Protein AF-A0A9Q0MYM8-F1 (afdb_monomer_lite)

pLDDT: mean 79.92, std 22.37, range [26.0, 98.38]

Secondary structure (DSSP, 8-state):
-----------------PPPP---------PPPP---------------------------------------TTTTTS---TT-EEEEEES-TTSPPPHHHHHHHHHHHHHHHHHSS--TT--EEEEEE-SSEEEEEESSHHHHHHHHHHGGGGGGGSTT--EEEE---SPPPEEEEEEEEETT---HHHHHHHHHHHH---GGG-EEEEEEEEETTEEEEEEEEEHHHHHHHHTTTT--EETTEE-EEEE-SS----SSEEEEEEEEEEE-GGG-EEEEEEEEEE--SS--BEEEE----STT--STT--EEEE-S--SSPPB-HHHH-TT-SEEEE-SS------GGGGTTSSGGG--TTTPPP--EEE-TTS---EE-TTTTTT-TT--EEE-TT----EE-TTTT--SS--EEEETT-SS--EEE-S-HHHHHHHHHHHHHHSPPPHHHHHHHHHT-HHHHHHHHHHHHHHHHHHHHHHHHHHHHHHHHHHHHHHHHHHT--

Sequence (507 aa):
NTINSFGKLIVDSHATTNPIPYSNLDTSPLQPRSGANSAYIEASKKRNRSEDTLPVDTTNPIKKHRSITDMFTMADAVKSDHVGHMVDIASTDDNKPLSKAQCDDIKCKITTALFTKQNISNIKFESSYFDGNKLRMICKNDETKAWLEETVPQLTDLLDGVKIHVINQGAPPKMVAVTISMPANTYEPVVLFQIIKAQNSIDTKFWRYKSRSKVANGRQTWNLSIDENSHVQLKALDYRPYIGFFKLFFVISLTLYSTNGVILDCDYRMLPHGAYGSLYTCTAGILPSFGNRSITDVSHNHLDDRDNDDVKALVIAQMIPFTPLNIHVFFPNLISFAMYNTNTSELTSESLKGLEDLKLFDFGLEDLKLFDFGMNTITTIERDLFAANPSLESVSFERNPLMHVAPKVFDLPSLHTLNIRSTTCIDDLANNDRAAVDSLKFRVIVKCPPTFEMLEEAIINGDQLRNIVKAQVENEVDPIRDILKEIEIEQNLLAERVEALEEALQP

Organism: NCBI:txid35572

Foldseek 3Di:
DDDDDDDDDDDDDDDDDDDDDDDDDDDDDDDDDDDDDDDDDDDDDDDDDDDDDDDDDDDDDDDDDDDPPDDDDVLQVLQDPCLDAKKKKFFPDPVQFDDPVNLVVLVVVVVVVLVPDPPNPQAAWDDWDDDPRIIMTHTPDVVNNVCCQVVSQVCQVPRPNGRMHIDPDDRQFQKFKKKWKDFPPDDDPVVQLVQLCVQQVQPCPNKAWDDWDDDDPRIIMTIIIGGPSSVVSCVVVVVWGDRPPGTMHIDRPPLDSQPSAKEWEFDWDFDQDPPVGTAGETATDIRDHRNYLEHDYYDAPYDDPDALQSGQEYEYEAADQAQRPPSCVRRLQHQEYEYELRQHADQDLRSCPCLLVSPVDPPDRHRHAYEYDEHYAHAEAAQCNCVSGLNHQEYYHHQYQHQAYAQCSVVRPNHQWYAPANYNQDHDIGHNHPVRVVVVSVVCCVRRPHDPVSVCCCQVVVVVNVVVVVVVCCVVVVVVVVVVVVVVVVVVVVVVVVVVVVVVPDD

Radius of gyration: 35.26 Å; chains: 1; bounding box: 135×106×99 Å

InterPro domains:
  IPR031961 Domain of unknown function DUF4780 [PF16012] (91-245)
  IPR032675 Leucine-rich repeat domain superfamily [G3DSA:3.80.10.10] (271-461)

Structure (mmCIF, N/CA/C/O backbone):
data_AF-A0A9Q0MYM8-F1
#
_entry.id   AF-A0A9Q0MYM8-F1
#
loop_
_atom_site.group_PDB
_atom_site.id
_atom_site.type_symbol
_atom_site.label_atom_id
_atom_site.label_alt_id
_atom_site.label_comp_id
_atom_site.label_asym_id
_atom_site.label_entity_id
_atom_site.label_seq_id
_atom_site.pdbx_PDB_ins_code
_atom_site.Cartn_x
_atom_site.Cartn_y
_atom_site.Cartn_z
_atom_site.occupancy
_atom_site.B_iso_or_equiv
_atom_site.auth_seq_id
_atom_site.auth_comp_id
_atom_site.auth_asym_id
_atom_site.auth_atom_id
_atom_site.pdbx_PDB_model_num
ATOM 1 N N . ASN A 1 1 ? 38.767 -45.650 53.060 1.00 41.19 1 ASN A N 1
ATOM 2 C CA . ASN A 1 1 ? 38.114 -46.875 52.553 1.00 41.19 1 ASN A CA 1
ATOM 3 C C . ASN A 1 1 ? 36.824 -46.445 51.862 1.00 41.19 1 ASN A C 1
ATOM 5 O O . ASN A 1 1 ? 36.098 -45.694 52.492 1.00 41.19 1 ASN A O 1
ATOM 9 N N . THR A 1 2 ? 36.587 -46.619 50.553 1.00 31.33 2 THR A N 1
ATOM 10 C CA . THR A 1 2 ? 36.479 -47.879 49.769 1.00 31.33 2 THR A CA 1
ATOM 11 C C . THR A 1 2 ? 35.372 -48.803 50.333 1.00 31.33 2 THR A C 1
ATOM 13 O O . THR A 1 2 ? 35.373 -49.029 51.536 1.00 31.33 2 THR A O 1
ATOM 16 N N . ILE A 1 3 ? 34.425 -49.371 49.557 1.00 40.78 3 ILE A N 1
ATOM 17 C CA . ILE A 1 3 ? 34.306 -49.446 48.079 1.00 40.78 3 ILE A CA 1
ATOM 18 C C . ILE A 1 3 ? 32.904 -49.939 47.601 1.00 40.78 3 ILE A C 1
ATOM 20 O O . ILE A 1 3 ? 32.306 -50.738 48.308 1.00 40.78 3 ILE A O 1
ATOM 24 N N . ASN A 1 4 ? 32.486 -49.530 46.384 1.00 41.16 4 ASN A N 1
ATOM 25 C CA . ASN A 1 4 ? 31.597 -50.181 45.369 1.00 41.16 4 ASN A CA 1
ATOM 26 C C . ASN A 1 4 ? 30.192 -50.731 45.769 1.00 41.16 4 ASN A C 1
ATOM 28 O O . ASN A 1 4 ? 29.843 -50.781 46.937 1.00 41.16 4 ASN A O 1
ATOM 32 N N . SER A 1 5 ? 29.280 -51.140 44.862 1.00 38.44 5 SER A N 1
ATOM 33 C CA . SER A 1 5 ? 29.298 -51.454 43.400 1.00 38.44 5 SER A CA 1
ATOM 34 C C . SER A 1 5 ? 27.874 -51.256 42.812 1.00 38.44 5 SER A C 1
ATOM 36 O O . SER A 1 5 ? 26.970 -51.016 43.602 1.00 38.44 5 SER A O 1
ATOM 38 N N . PHE A 1 6 ? 27.495 -51.398 41.528 1.00 36.62 6 PHE A N 1
ATOM 39 C CA . PHE A 1 6 ? 28.065 -51.535 40.155 1.00 36.62 6 PHE A CA 1
ATOM 40 C C . PHE A 1 6 ? 26.857 -51.269 39.191 1.00 36.62 6 PHE A C 1
ATOM 42 O O . PHE A 1 6 ? 25.725 -51.283 39.661 1.00 36.62 6 PHE A O 1
ATOM 49 N N . GLY A 1 7 ? 26.915 -51.067 37.867 1.00 32.28 7 GLY A N 1
ATOM 50 C CA . GLY A 1 7 ? 27.973 -50.913 36.852 1.00 32.28 7 GLY A CA 1
ATOM 51 C C . GLY A 1 7 ? 27.288 -50.794 35.466 1.00 32.28 7 GLY A C 1
ATOM 52 O O . GLY A 1 7 ? 26.468 -51.633 35.127 1.00 32.28 7 GLY A O 1
ATOM 53 N N . LYS A 1 8 ? 27.407 -49.666 34.750 1.00 32.59 8 LYS A N 1
ATOM 54 C CA . LYS A 1 8 ? 28.350 -49.416 33.635 1.00 32.59 8 LYS A CA 1
ATOM 55 C C . LYS A 1 8 ? 28.185 -50.320 32.392 1.00 32.59 8 LYS A C 1
ATOM 57 O O . LYS A 1 8 ? 28.612 -51.468 32.411 1.00 32.59 8 LYS A O 1
ATOM 62 N N . LEU A 1 9 ? 27.783 -49.713 31.269 1.00 32.69 9 LEU A N 1
ATOM 63 C CA . LEU A 1 9 ? 28.283 -50.027 29.920 1.00 32.69 9 LEU A CA 1
ATOM 64 C C . LEU A 1 9 ? 28.242 -48.756 29.042 1.00 32.69 9 LEU A C 1
ATOM 66 O O . LEU A 1 9 ? 27.481 -47.835 29.325 1.00 32.69 9 LEU A O 1
ATOM 70 N N . ILE A 1 10 ? 29.147 -48.674 28.065 1.00 35.16 10 ILE A N 1
ATOM 71 C CA . ILE A 1 10 ? 29.557 -47.487 27.285 1.00 35.16 10 ILE A CA 1
ATOM 72 C C . ILE A 1 10 ? 29.691 -47.926 25.817 1.00 35.16 10 ILE A C 1
ATOM 74 O O . ILE A 1 10 ? 30.179 -49.036 25.637 1.00 35.16 10 ILE A O 1
ATOM 78 N N . VAL A 1 11 ? 29.337 -47.087 24.826 1.00 35.59 11 VAL A N 1
ATOM 79 C CA . VAL A 1 11 ? 30.207 -46.665 23.689 1.00 35.59 11 VAL A CA 1
ATOM 80 C C . VAL A 1 11 ? 29.672 -45.366 23.052 1.00 35.59 11 VAL A C 1
ATOM 82 O O . VAL A 1 11 ? 28.503 -45.245 22.704 1.00 35.59 11 VAL A O 1
ATOM 85 N N . ASP A 1 12 ? 30.608 -44.432 22.925 1.00 31.44 12 ASP A N 1
ATOM 86 C CA . ASP A 1 12 ? 30.682 -43.129 22.253 1.00 31.44 12 ASP A CA 1
ATOM 87 C C . ASP A 1 12 ? 29.932 -42.894 20.921 1.00 31.44 12 ASP A C 1
ATOM 89 O O . ASP A 1 12 ? 29.916 -43.732 20.022 1.00 31.44 12 ASP A O 1
ATOM 93 N N . SER A 1 13 ? 29.541 -41.631 20.700 1.00 29.16 13 SER A N 1
ATOM 94 C CA . SER A 1 13 ? 30.092 -40.854 19.570 1.00 29.16 13 SER A CA 1
ATOM 95 C C . SER A 1 13 ? 30.120 -39.347 19.889 1.00 29.16 13 SER A C 1
ATOM 97 O O . SER A 1 13 ? 29.208 -38.811 20.514 1.00 29.16 13 SER A O 1
ATOM 99 N N . HIS A 1 14 ? 31.205 -38.664 19.505 1.00 32.94 14 HIS A N 1
ATOM 100 C CA . HIS A 1 14 ? 31.428 -37.232 19.748 1.00 32.94 14 HIS A CA 1
ATOM 101 C C . HIS A 1 14 ? 31.040 -36.381 18.529 1.00 32.94 14 HIS A C 1
ATOM 103 O O . HIS A 1 14 ? 31.507 -36.653 17.426 1.00 32.94 14 HIS A O 1
ATOM 109 N N . ALA A 1 15 ? 30.327 -35.273 18.756 1.00 30.12 15 ALA A N 1
ATOM 110 C CA . ALA A 1 15 ? 30.267 -34.135 17.833 1.00 30.12 15 ALA A CA 1
ATOM 111 C C . ALA A 1 15 ? 29.965 -32.826 18.593 1.00 30.12 15 ALA A C 1
ATOM 113 O O . ALA A 1 15 ? 28.835 -32.349 18.627 1.00 30.12 15 ALA A O 1
ATOM 114 N N . THR A 1 16 ? 30.979 -32.241 19.237 1.00 31.22 16 THR A N 1
ATOM 115 C CA . THR A 1 16 ? 30.881 -30.916 19.876 1.00 31.22 16 THR A CA 1
ATOM 116 C C . THR A 1 16 ? 31.361 -29.828 18.919 1.00 31.22 16 THR A C 1
ATOM 118 O O . THR A 1 16 ? 32.567 -29.654 18.731 1.00 31.22 16 THR A O 1
ATOM 121 N N . THR A 1 17 ? 30.437 -29.071 18.330 1.00 36.72 17 THR A N 1
ATOM 122 C CA . THR A 1 17 ? 30.756 -27.856 17.566 1.00 36.72 17 THR A CA 1
ATOM 123 C C . THR A 1 17 ? 31.066 -26.702 18.519 1.00 36.72 17 THR A C 1
ATOM 125 O O . THR A 1 17 ? 30.163 -26.161 19.157 1.00 36.72 17 THR A O 1
ATOM 128 N N . ASN A 1 18 ? 32.341 -26.320 18.618 1.00 35.75 18 ASN A N 1
ATOM 129 C CA . ASN A 1 18 ? 32.755 -25.121 19.353 1.00 35.75 18 ASN A CA 1
ATOM 130 C C . ASN A 1 18 ? 32.314 -23.835 18.624 1.00 35.75 18 ASN A C 1
ATOM 132 O O . ASN A 1 18 ? 32.289 -23.818 17.391 1.00 35.75 18 ASN A O 1
ATOM 136 N N . PRO A 1 19 ? 32.025 -22.741 19.353 1.00 40.09 19 PRO A N 1
ATOM 137 C CA . PRO A 1 19 ? 31.699 -21.459 18.744 1.00 40.09 19 PRO A CA 1
ATOM 138 C C . PRO A 1 19 ? 32.948 -20.783 18.159 1.00 40.09 19 PRO A C 1
ATOM 140 O O . PRO A 1 19 ? 34.023 -20.793 18.761 1.00 40.09 19 PRO A O 1
ATOM 143 N N . ILE A 1 20 ? 32.790 -20.165 16.986 1.00 37.50 20 ILE A N 1
ATOM 144 C CA . ILE A 1 20 ? 33.835 -19.373 16.326 1.00 37.50 20 ILE A CA 1
ATOM 145 C C . ILE A 1 20 ? 33.955 -18.015 17.041 1.00 37.50 20 ILE A C 1
ATOM 147 O O . ILE A 1 20 ? 32.954 -17.301 17.136 1.00 37.50 20 ILE A O 1
ATOM 151 N N . PRO A 1 21 ? 35.146 -17.607 17.517 1.00 39.84 21 PRO A N 1
ATOM 152 C CA . PRO A 1 21 ? 35.351 -16.264 18.041 1.00 39.84 21 PRO A CA 1
ATOM 153 C C . PRO A 1 21 ? 35.533 -15.260 16.894 1.00 39.84 21 PRO A C 1
ATOM 155 O O . PRO A 1 21 ? 36.419 -15.415 16.054 1.00 39.84 21 PRO A O 1
ATOM 158 N N . TYR A 1 22 ? 34.737 -14.189 16.884 1.00 35.81 22 TYR A N 1
ATOM 159 C CA . TYR A 1 22 ? 34.997 -13.030 16.028 1.00 35.81 22 TYR A CA 1
ATOM 160 C C . TYR A 1 22 ? 36.230 -12.274 16.539 1.00 35.81 22 TYR A C 1
ATOM 162 O O . TYR A 1 22 ? 36.169 -11.592 17.561 1.00 35.81 22 TYR A O 1
ATOM 170 N N . SER A 1 23 ? 37.347 -12.376 15.818 1.00 32.78 23 SER A N 1
ATOM 171 C CA . SER A 1 23 ? 38.569 -11.619 16.098 1.00 32.78 23 SER A CA 1
ATOM 172 C C . SER A 1 23 ? 38.770 -10.476 15.100 1.00 32.78 23 SER A C 1
ATOM 174 O O . SER A 1 23 ? 39.002 -10.724 13.921 1.00 32.78 23 SER A O 1
ATOM 176 N N . ASN A 1 24 ? 38.740 -9.247 15.621 1.00 31.22 24 ASN A N 1
ATOM 177 C CA . ASN A 1 24 ? 39.500 -8.065 15.193 1.00 31.22 24 ASN A CA 1
ATOM 178 C C . ASN A 1 24 ? 39.753 -7.868 13.683 1.00 31.22 24 ASN A C 1
ATOM 180 O O . ASN A 1 24 ? 40.711 -8.401 13.125 1.00 31.22 24 ASN A O 1
ATOM 184 N N . LEU A 1 25 ? 38.991 -6.956 13.070 1.00 35.09 25 LEU A N 1
ATOM 185 C CA . LEU A 1 25 ? 39.434 -6.260 11.859 1.00 35.09 25 LEU A CA 1
ATOM 186 C C . LEU A 1 25 ? 40.454 -5.173 12.235 1.00 35.09 25 LEU A C 1
ATOM 188 O O . LEU A 1 25 ? 40.145 -4.243 12.977 1.00 35.09 25 LEU A O 1
ATOM 192 N N . ASP A 1 26 ? 41.672 -5.319 11.719 1.00 29.42 26 ASP A N 1
ATOM 193 C CA . ASP A 1 26 ? 42.815 -4.433 11.950 1.00 29.42 26 ASP A CA 1
ATOM 194 C C . ASP A 1 26 ? 42.689 -3.143 11.116 1.00 29.42 26 ASP A C 1
ATOM 196 O O . ASP A 1 26 ? 42.880 -3.144 9.898 1.00 29.42 26 ASP A O 1
ATOM 200 N N . THR A 1 27 ? 42.345 -2.025 11.763 1.00 38.06 27 THR A N 1
ATOM 201 C CA . THR A 1 27 ? 42.317 -0.694 11.133 1.00 38.06 27 THR A CA 1
ATOM 202 C C . THR A 1 27 ? 43.622 0.060 11.377 1.00 38.06 27 THR A C 1
ATOM 204 O O . THR A 1 27 ? 43.678 1.006 12.167 1.00 38.06 27 THR A O 1
ATOM 207 N N . SER A 1 28 ? 44.678 -0.336 10.672 1.00 32.81 28 SER A N 1
ATOM 208 C CA . SER A 1 28 ? 45.931 0.424 10.628 1.00 32.81 28 SER A CA 1
ATOM 209 C C . SER A 1 28 ? 45.801 1.678 9.730 1.00 32.81 28 SER A C 1
ATOM 211 O O . SER A 1 28 ? 45.293 1.578 8.610 1.00 32.81 28 SER A O 1
ATOM 213 N N . PRO A 1 29 ? 46.239 2.876 10.174 1.00 38.03 29 PRO A N 1
ATOM 214 C CA . PRO A 1 29 ? 46.000 4.130 9.457 1.00 38.03 29 PRO A CA 1
ATOM 215 C C . PRO A 1 29 ? 46.996 4.370 8.310 1.00 38.03 29 PRO A C 1
ATOM 217 O O . PRO A 1 29 ? 48.213 4.302 8.488 1.00 38.03 29 PRO A O 1
ATOM 220 N N . LEU A 1 30 ? 46.482 4.756 7.139 1.00 34.78 30 LEU A N 1
ATOM 221 C CA . LEU A 1 30 ? 47.301 5.216 6.014 1.00 34.78 30 LEU A CA 1
ATOM 222 C C . LEU A 1 30 ? 47.942 6.578 6.325 1.00 34.78 30 LEU A C 1
ATOM 224 O O . LEU A 1 30 ? 47.251 7.592 6.436 1.00 34.78 30 LEU A O 1
ATOM 228 N N . GLN A 1 31 ? 49.274 6.619 6.412 1.00 38.84 31 GLN A N 1
ATOM 229 C CA . GLN A 1 31 ? 50.019 7.880 6.455 1.00 38.84 31 GLN A CA 1
ATOM 230 C C . GLN A 1 31 ? 50.057 8.562 5.073 1.00 38.84 31 GLN A C 1
ATOM 232 O O . GLN A 1 31 ? 50.230 7.883 4.057 1.00 38.84 31 GLN A O 1
ATOM 237 N N . PRO A 1 32 ? 49.974 9.904 5.005 1.00 38.53 32 PRO A N 1
ATOM 238 C CA . PRO A 1 32 ? 50.092 10.636 3.751 1.00 38.53 32 PRO A CA 1
ATOM 239 C C . PRO A 1 32 ? 51.559 10.754 3.310 1.00 38.53 32 PRO A C 1
ATOM 241 O O . PRO A 1 32 ? 52.408 11.254 4.049 1.00 38.53 32 PRO A O 1
ATOM 244 N N . ARG A 1 33 ? 51.864 10.366 2.065 1.00 36.97 33 ARG A N 1
ATOM 245 C CA . ARG A 1 33 ? 53.153 10.684 1.428 1.00 36.97 33 ARG A CA 1
ATOM 246 C C . ARG A 1 33 ? 53.124 12.088 0.821 1.00 36.97 33 ARG A C 1
ATOM 248 O O . ARG A 1 33 ? 52.346 12.371 -0.082 1.00 36.97 33 ARG A O 1
ATOM 255 N N . SER A 1 34 ? 54.029 12.942 1.287 1.00 34.16 34 SER A N 1
ATOM 256 C CA . SER A 1 34 ? 54.400 14.222 0.669 1.00 34.16 34 SER A CA 1
ATOM 257 C C . SER A 1 34 ? 55.184 14.021 -0.638 1.00 34.16 34 SER A C 1
ATOM 259 O O . SER A 1 34 ? 55.996 13.097 -0.701 1.00 34.16 34 SER A O 1
ATOM 261 N N . GLY A 1 35 ? 55.034 14.903 -1.642 1.00 29.41 35 GLY A N 1
ATOM 262 C CA . GLY A 1 35 ? 55.796 14.743 -2.896 1.00 29.41 35 GLY A CA 1
ATOM 263 C C . GLY A 1 35 ? 55.575 15.721 -4.066 1.00 29.41 35 GLY A C 1
ATOM 264 O O . GLY A 1 35 ? 55.550 15.243 -5.185 1.00 29.41 35 GLY A O 1
ATOM 265 N N . ALA A 1 36 ? 55.429 17.030 -3.802 1.00 33.06 36 ALA A N 1
ATOM 266 C CA . ALA A 1 36 ? 55.771 18.216 -4.633 1.00 33.06 36 ALA A CA 1
ATOM 267 C C . ALA A 1 36 ? 55.607 18.286 -6.190 1.00 33.06 36 ALA A C 1
ATOM 269 O O . ALA A 1 36 ? 55.835 17.339 -6.931 1.00 33.06 36 ALA A O 1
ATOM 270 N N . ASN A 1 37 ? 55.439 19.540 -6.661 1.00 31.33 37 ASN A N 1
ATOM 271 C CA . ASN A 1 37 ? 55.513 20.066 -8.048 1.00 31.33 37 ASN A CA 1
ATOM 272 C C . ASN A 1 37 ? 54.250 19.864 -8.932 1.00 31.33 37 ASN A C 1
ATOM 274 O O . ASN A 1 37 ? 53.665 18.793 -8.935 1.00 31.33 37 ASN A O 1
ATOM 278 N N . SER A 1 38 ? 53.777 20.836 -9.732 1.00 30.23 38 SER A N 1
ATOM 279 C CA . SER A 1 38 ? 54.225 22.225 -9.966 1.00 30.23 38 SER A CA 1
ATOM 280 C C . SER A 1 38 ? 53.057 23.154 -10.371 1.00 30.23 38 SER A C 1
ATOM 282 O O . SER A 1 38 ? 51.978 22.698 -10.728 1.00 30.23 38 SER A O 1
ATOM 284 N N . ALA A 1 39 ? 53.324 24.459 -10.314 1.00 34.19 39 ALA A N 1
ATOM 285 C CA . ALA A 1 39 ? 52.479 25.624 -10.586 1.00 34.19 39 ALA A CA 1
ATOM 286 C C . ALA A 1 39 ? 51.441 25.556 -11.732 1.00 34.19 39 ALA A C 1
ATOM 288 O O . ALA A 1 39 ? 51.755 25.148 -12.847 1.00 34.19 39 ALA A O 1
ATOM 289 N N . TYR A 1 40 ? 50.291 26.212 -11.509 1.00 29.16 40 TYR A N 1
ATOM 290 C CA . TYR A 1 40 ? 49.791 27.229 -12.447 1.00 29.16 40 TYR A CA 1
ATOM 291 C C . TYR A 1 40 ? 49.051 28.366 -11.715 1.00 29.16 40 TYR A C 1
ATOM 293 O O . TYR A 1 40 ? 48.790 28.279 -10.516 1.00 29.16 40 TYR A O 1
ATOM 301 N N . ILE A 1 41 ? 48.814 29.471 -12.425 1.00 33.31 41 ILE A N 1
ATOM 302 C CA . ILE A 1 41 ? 48.669 30.825 -11.872 1.00 33.31 41 ILE A CA 1
ATOM 303 C C . ILE A 1 41 ? 47.244 31.416 -12.025 1.00 33.31 41 ILE A C 1
ATOM 305 O O . ILE A 1 41 ? 46.577 31.204 -13.030 1.00 33.31 41 ILE A O 1
ATOM 309 N N . GLU A 1 42 ? 46.875 32.228 -11.023 1.00 32.41 42 GLU A N 1
ATOM 310 C CA . GLU A 1 42 ? 45.916 33.359 -11.007 1.00 32.41 42 GLU A CA 1
ATOM 311 C C . GLU A 1 42 ? 44.373 33.238 -10.903 1.00 32.41 42 GLU A C 1
ATOM 313 O O . GLU A 1 42 ? 43.672 32.582 -11.665 1.00 32.41 42 GLU A O 1
ATOM 318 N N . ALA A 1 43 ? 43.887 34.141 -10.031 1.00 31.44 43 ALA A N 1
ATOM 319 C CA . ALA A 1 43 ? 42.734 35.040 -10.185 1.00 31.44 43 ALA A CA 1
ATOM 320 C C . ALA A 1 43 ? 41.314 34.600 -9.764 1.00 31.44 43 ALA A C 1
ATOM 322 O O . ALA A 1 43 ? 40.453 34.284 -10.582 1.00 31.44 43 ALA A O 1
ATOM 323 N N . SER A 1 44 ? 40.975 34.904 -8.503 1.00 33.16 44 SER A N 1
ATOM 324 C CA . SER A 1 44 ? 39.620 35.350 -8.128 1.00 33.16 44 SER A CA 1
ATOM 325 C C . SER A 1 44 ? 39.673 36.589 -7.220 1.00 33.16 44 SER A C 1
ATOM 327 O O . SER A 1 44 ? 40.448 36.650 -6.268 1.00 33.16 44 SER A O 1
ATOM 329 N N . LYS A 1 45 ? 38.878 37.612 -7.561 1.00 33.81 45 LYS A N 1
ATOM 330 C CA . LYS A 1 45 ? 38.998 39.002 -7.078 1.00 33.81 45 LYS A CA 1
ATOM 331 C C . LYS A 1 45 ? 38.560 39.215 -5.621 1.00 33.81 45 LYS A C 1
ATOM 333 O O . LYS A 1 45 ? 37.588 38.628 -5.157 1.00 33.81 45 LYS A O 1
ATOM 338 N N . LYS A 1 46 ? 39.210 40.186 -4.964 1.00 32.06 46 LYS A N 1
ATOM 339 C CA . LYS A 1 46 ? 38.777 40.804 -3.696 1.00 32.06 46 LYS A CA 1
ATOM 340 C C . LYS A 1 46 ? 37.332 41.322 -3.790 1.00 32.06 46 LYS A C 1
ATOM 342 O O . LYS A 1 46 ? 36.993 42.006 -4.756 1.00 32.06 46 LYS A O 1
ATOM 347 N N . ARG A 1 47 ? 36.536 41.120 -2.734 1.00 30.25 47 ARG A N 1
ATOM 348 C CA . ARG A 1 47 ? 35.381 41.971 -2.401 1.00 30.25 47 ARG A CA 1
ATOM 349 C C . ARG A 1 47 ? 35.726 42.798 -1.166 1.00 30.25 47 ARG A C 1
ATOM 351 O O . ARG A 1 47 ? 36.024 42.227 -0.130 1.00 30.25 47 ARG A O 1
ATOM 358 N N . ASN A 1 48 ? 35.635 44.116 -1.299 1.00 38.16 48 ASN A N 1
ATOM 359 C CA . ASN A 1 48 ? 35.470 45.070 -0.206 1.00 38.16 48 ASN A CA 1
ATOM 360 C C . ASN A 1 48 ? 34.498 46.138 -0.712 1.00 38.16 48 ASN A C 1
ATOM 362 O O . ASN A 1 48 ? 34.791 46.775 -1.726 1.00 38.16 48 ASN A O 1
ATOM 366 N N . ARG A 1 49 ? 33.388 46.358 -0.005 1.00 33.62 49 ARG A N 1
ATOM 367 C CA . ARG A 1 49 ? 32.813 47.696 0.163 1.00 33.62 49 ARG A CA 1
ATOM 368 C C . ARG A 1 49 ? 31.871 47.738 1.362 1.00 33.62 49 ARG A C 1
ATOM 370 O O . ARG A 1 49 ? 31.241 46.738 1.694 1.00 33.62 49 ARG A O 1
ATOM 377 N N . SER A 1 50 ? 31.891 48.893 2.001 1.00 34.38 50 SER A N 1
ATOM 378 C CA . SER A 1 50 ? 31.253 49.284 3.251 1.00 34.38 50 SER A CA 1
ATOM 379 C C . SER A 1 50 ? 29.952 50.065 3.009 1.00 34.38 50 SER A C 1
ATOM 381 O O . SER A 1 50 ? 29.561 50.278 1.861 1.00 34.38 50 SER A O 1
ATOM 383 N N . GLU A 1 51 ? 29.377 50.528 4.124 1.00 36.22 51 GLU A N 1
ATOM 384 C CA . GLU A 1 51 ? 28.487 51.693 4.278 1.00 36.22 51 GLU A CA 1
ATOM 385 C C . GLU A 1 51 ? 26.966 51.520 4.052 1.00 36.22 51 GLU A C 1
ATOM 387 O O . GLU A 1 51 ? 26.444 51.530 2.941 1.00 36.22 51 GLU A O 1
ATOM 392 N N . ASP A 1 52 ? 26.287 51.397 5.202 1.00 35.34 52 ASP A N 1
ATOM 393 C CA . ASP A 1 52 ? 25.425 52.433 5.803 1.00 35.34 52 ASP A CA 1
ATOM 394 C C . ASP A 1 52 ? 24.017 52.763 5.259 1.00 35.34 52 ASP A C 1
ATOM 396 O O . ASP A 1 52 ? 23.859 53.432 4.246 1.00 35.34 52 ASP A O 1
ATOM 400 N N . THR A 1 53 ? 23.031 52.557 6.158 1.00 33.94 53 THR A N 1
ATOM 401 C CA . THR A 1 53 ? 21.871 53.450 6.457 1.00 33.94 53 THR A CA 1
ATOM 402 C C . THR A 1 53 ? 20.770 53.633 5.385 1.00 33.94 53 THR A C 1
ATOM 404 O O . THR A 1 53 ? 21.036 53.591 4.196 1.00 33.94 53 THR A O 1
ATOM 407 N N . LEU A 1 54 ? 19.476 53.857 5.680 1.00 34.66 54 LEU A N 1
ATOM 408 C CA . LEU A 1 54 ? 18.667 54.010 6.918 1.00 34.66 54 LEU A CA 1
ATOM 409 C C . LEU A 1 54 ? 17.206 53.494 6.604 1.00 34.66 54 LEU A C 1
ATOM 411 O O . LEU A 1 54 ? 17.077 52.731 5.646 1.00 34.66 54 LEU A O 1
ATOM 415 N N . PRO A 1 55 ? 16.114 53.737 7.375 1.00 51.66 55 PRO A N 1
ATOM 416 C CA . PRO A 1 55 ? 15.017 52.772 7.517 1.00 51.66 55 PRO A CA 1
ATOM 417 C C . PRO A 1 55 ? 13.815 53.029 6.592 1.00 51.66 55 PRO A C 1
ATOM 419 O O . PRO A 1 55 ? 13.549 54.167 6.210 1.00 51.66 55 PRO A O 1
ATOM 422 N N . VAL A 1 56 ? 13.007 51.990 6.341 1.00 33.75 56 VAL A N 1
ATOM 423 C CA . VAL A 1 56 ? 11.666 52.131 5.743 1.00 33.75 56 VAL A CA 1
ATOM 424 C C . VAL A 1 56 ? 10.632 51.292 6.498 1.00 33.75 56 VAL A C 1
ATOM 426 O O . VAL A 1 56 ? 10.614 50.070 6.412 1.00 33.75 56 VAL A O 1
ATOM 429 N N . ASP A 1 57 ? 9.809 52.029 7.240 1.00 32.16 57 ASP A N 1
ATOM 430 C CA . ASP A 1 57 ? 8.355 51.915 7.416 1.00 32.16 57 ASP A CA 1
ATOM 431 C C . ASP A 1 57 ? 7.675 50.542 7.628 1.00 32.16 57 ASP A C 1
ATOM 433 O O . ASP A 1 57 ? 7.651 49.650 6.779 1.00 32.16 57 ASP A O 1
ATOM 437 N N . THR A 1 58 ? 6.988 50.442 8.765 1.00 41.19 58 THR A N 1
ATOM 438 C CA . THR A 1 58 ? 6.108 49.341 9.159 1.00 41.19 58 THR A CA 1
ATOM 439 C C . THR A 1 58 ? 4.665 49.593 8.712 1.00 41.19 58 THR A C 1
ATOM 441 O O . THR A 1 58 ? 3.925 50.307 9.389 1.00 41.19 58 THR A O 1
ATOM 444 N N . THR A 1 59 ? 4.200 48.915 7.658 1.00 34.19 59 THR A N 1
ATOM 445 C CA . THR A 1 59 ? 2.759 48.823 7.352 1.00 34.19 59 THR A CA 1
ATOM 446 C C . THR A 1 59 ? 2.292 47.374 7.171 1.00 34.19 59 THR A C 1
ATOM 448 O O . THR A 1 59 ? 2.949 46.545 6.544 1.00 34.19 59 THR A O 1
ATOM 451 N N . ASN A 1 60 ? 1.149 47.051 7.787 1.00 40.88 60 ASN A N 1
ATOM 452 C CA . ASN A 1 60 ? 0.591 45.697 7.861 1.00 40.88 60 ASN A CA 1
ATOM 453 C C . ASN A 1 60 ? 0.162 45.146 6.486 1.00 40.88 60 ASN A C 1
ATOM 455 O O . ASN A 1 60 ? -0.660 45.781 5.819 1.00 40.88 60 ASN A O 1
ATOM 459 N N . PRO A 1 61 ? 0.537 43.906 6.117 1.00 34.53 61 PRO A N 1
ATOM 460 C CA . PRO A 1 61 ? -0.176 43.164 5.090 1.00 34.53 61 PRO A CA 1
ATOM 461 C C . PRO A 1 61 ? -1.467 42.571 5.674 1.00 34.53 61 PRO A C 1
ATOM 463 O O . PRO A 1 61 ? -1.451 41.686 6.531 1.00 34.53 61 PRO A O 1
ATOM 466 N N . ILE A 1 62 ? -2.607 43.046 5.173 1.00 33.69 62 ILE A N 1
ATOM 467 C CA . ILE A 1 62 ? -3.932 42.474 5.443 1.00 33.69 62 ILE A CA 1
ATOM 468 C C . ILE A 1 62 ? -3.921 40.977 5.092 1.00 33.69 62 ILE A C 1
ATOM 470 O O . ILE A 1 62 ? -3.579 40.598 3.968 1.00 33.69 62 ILE A O 1
ATOM 474 N N . LYS A 1 63 ? -4.341 40.125 6.037 1.00 29.09 63 LYS A N 1
ATOM 475 C CA . LYS A 1 63 ? -4.512 38.680 5.823 1.00 29.09 63 LYS A CA 1
ATOM 476 C C . LYS A 1 63 ? -5.573 38.429 4.744 1.00 29.09 63 LYS A C 1
ATOM 478 O O . LYS A 1 63 ? -6.763 38.359 5.039 1.00 29.09 63 LYS A O 1
ATOM 483 N N . LYS A 1 64 ? -5.152 38.241 3.490 1.00 30.73 64 LYS A N 1
ATOM 484 C CA . LYS A 1 64 ? -6.001 37.603 2.477 1.00 30.73 64 LYS A CA 1
ATOM 485 C C . LYS A 1 64 ? -6.223 36.152 2.893 1.00 30.73 64 LYS A C 1
ATOM 487 O O . LYS A 1 64 ? -5.277 35.366 2.883 1.00 30.73 64 LYS A O 1
ATOM 492 N N . HIS A 1 65 ? -7.466 35.794 3.211 1.00 28.48 65 HIS A N 1
ATOM 493 C CA . HIS A 1 65 ? -7.873 34.393 3.257 1.00 28.48 65 HIS A CA 1
ATOM 494 C C . HIS A 1 65 ? -7.555 33.754 1.900 1.00 28.48 65 HIS A C 1
ATOM 496 O O . HIS A 1 65 ? -8.153 34.108 0.882 1.00 28.48 65 HIS A O 1
ATOM 502 N N . ARG A 1 66 ? -6.603 32.814 1.876 1.00 26.00 66 ARG A N 1
ATOM 503 C CA . ARG A 1 66 ? -6.515 31.852 0.778 1.00 26.00 66 ARG A CA 1
ATOM 504 C C . ARG A 1 66 ? -7.750 30.966 0.879 1.00 26.00 66 ARG A C 1
ATOM 506 O O . ARG A 1 66 ? -7.933 30.286 1.883 1.00 26.00 66 ARG A O 1
ATOM 513 N N . SER A 1 67 ? -8.581 30.990 -0.158 1.00 29.39 67 SER A N 1
ATOM 514 C CA . SER A 1 67 ? -9.540 29.916 -0.390 1.00 29.39 67 SER A CA 1
ATOM 515 C C . SER A 1 67 ? -8.751 28.613 -0.528 1.00 29.39 67 SER A C 1
ATOM 517 O O . SER A 1 67 ? -7.813 28.542 -1.327 1.00 29.39 67 SER A O 1
ATOM 519 N N . ILE A 1 68 ? -9.096 27.620 0.290 1.00 29.61 68 ILE A N 1
ATOM 520 C CA . ILE A 1 68 ? -8.614 26.253 0.124 1.00 29.61 68 ILE A CA 1
ATOM 521 C C . ILE A 1 68 ? -9.398 25.669 -1.050 1.00 29.61 68 ILE A C 1
ATOM 523 O O . ILE A 1 68 ? -10.534 25.226 -0.910 1.00 29.61 68 ILE A O 1
ATOM 527 N N . THR A 1 69 ? -8.786 25.723 -2.225 1.00 29.81 69 THR A N 1
ATOM 528 C CA . THR A 1 69 ? -9.135 24.879 -3.367 1.00 29.81 69 THR A CA 1
ATOM 529 C C . THR A 1 69 ? -7.872 24.139 -3.755 1.00 29.81 69 THR A C 1
ATOM 531 O O . THR A 1 69 ? -7.107 24.609 -4.603 1.00 29.81 69 THR A O 1
ATOM 534 N N . ASP A 1 70 ? -7.632 23.015 -3.085 1.00 28.83 70 ASP A N 1
ATOM 535 C CA . ASP A 1 70 ? -6.513 22.142 -3.407 1.00 28.83 70 ASP A CA 1
ATOM 536 C C . ASP A 1 70 ? -6.667 21.625 -4.837 1.00 28.83 70 ASP A C 1
ATOM 538 O O . ASP A 1 70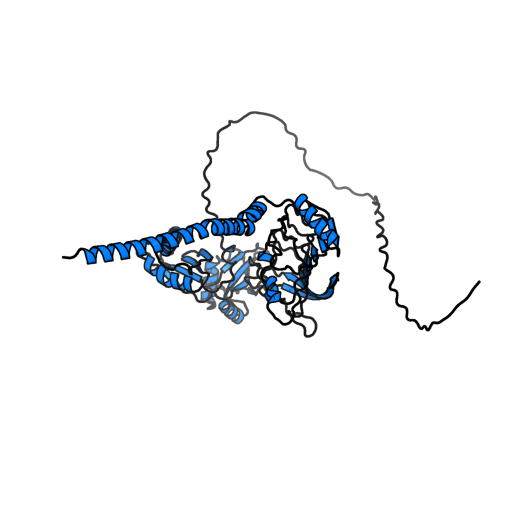 ? -7.681 21.036 -5.224 1.00 28.83 70 ASP A O 1
ATOM 542 N N . MET A 1 71 ? -5.655 21.898 -5.658 1.00 29.89 71 MET A N 1
ATOM 543 C CA . MET A 1 71 ? -5.614 21.430 -7.035 1.00 29.89 71 MET A CA 1
ATOM 544 C C . MET A 1 71 ? -5.256 19.945 -7.060 1.00 29.89 71 MET A C 1
ATOM 546 O O . MET A 1 71 ? -4.089 19.589 -7.214 1.00 29.89 71 MET A O 1
ATOM 550 N N . PHE A 1 72 ? -6.274 19.088 -6.976 1.00 34.94 72 PHE A N 1
ATOM 551 C CA . PHE A 1 72 ? -6.160 17.690 -7.391 1.00 34.94 72 PHE A CA 1
ATOM 552 C C . PHE A 1 72 ? -5.599 17.613 -8.817 1.00 34.94 72 PHE A C 1
ATOM 554 O O . PHE A 1 72 ? -6.081 18.298 -9.727 1.00 34.94 72 PHE A O 1
ATOM 561 N N . THR A 1 73 ? -4.577 16.782 -9.019 1.00 36.59 73 THR A N 1
ATOM 562 C CA . THR A 1 73 ? -3.905 16.638 -10.314 1.00 36.59 73 THR A CA 1
ATOM 563 C C . THR A 1 73 ? -4.303 15.327 -10.991 1.00 36.59 73 THR A C 1
ATOM 565 O O . THR A 1 73 ? -4.771 14.392 -10.347 1.00 36.59 73 THR A O 1
ATOM 568 N N . MET A 1 74 ? -4.080 15.198 -12.306 1.00 34.22 74 MET A N 1
ATOM 569 C CA . MET A 1 74 ? -4.323 13.920 -13.000 1.00 34.22 74 MET A CA 1
ATOM 570 C C . MET A 1 74 ? -3.486 12.751 -12.452 1.00 34.22 74 MET A C 1
ATOM 572 O O . MET A 1 74 ? -3.840 11.606 -12.714 1.00 34.22 74 MET A O 1
ATOM 576 N N . ALA A 1 75 ? -2.404 13.007 -11.706 1.00 37.06 75 ALA A N 1
ATOM 577 C CA . ALA A 1 75 ? -1.627 11.954 -11.053 1.00 37.06 75 ALA A CA 1
ATOM 578 C C . ALA A 1 75 ? -2.411 11.250 -9.931 1.00 37.06 75 ALA A C 1
ATOM 580 O O . ALA A 1 75 ? -2.089 10.119 -9.585 1.00 37.06 75 ALA A O 1
ATOM 581 N N . ASP A 1 76 ? -3.448 11.892 -9.389 1.00 38.38 76 ASP A N 1
ATOM 582 C CA . ASP A 1 76 ? -4.257 11.360 -8.293 1.00 38.38 76 ASP A CA 1
ATOM 583 C C . ASP A 1 76 ? -5.407 10.476 -8.798 1.00 38.38 76 ASP A C 1
ATOM 585 O O . ASP A 1 76 ? -5.776 9.510 -8.142 1.00 38.38 76 ASP A O 1
ATOM 589 N N . ALA A 1 77 ? -5.899 10.726 -10.017 1.00 39.97 77 ALA A N 1
ATOM 590 C CA . ALA A 1 77 ? -6.952 9.935 -10.665 1.00 39.97 77 ALA A CA 1
ATOM 591 C C . ALA A 1 77 ? -6.438 8.716 -11.467 1.00 39.97 77 ALA A C 1
ATOM 593 O O . ALA A 1 77 ? -7.202 8.091 -12.198 1.00 39.97 77 ALA A O 1
ATOM 594 N N . VAL A 1 78 ? -5.137 8.413 -11.378 1.00 40.81 78 VAL A N 1
ATOM 595 C CA . VAL A 1 78 ? -4.493 7.212 -11.959 1.00 40.81 78 VAL A CA 1
ATOM 596 C C . VAL A 1 78 ? -4.184 6.165 -10.872 1.00 40.81 78 VAL A C 1
ATOM 598 O O . VAL A 1 78 ? -3.767 5.056 -11.184 1.00 40.81 78 VAL A O 1
ATOM 601 N N . LYS A 1 79 ? -4.410 6.498 -9.593 1.00 40.03 79 LYS A N 1
ATOM 602 C CA . LYS A 1 79 ? -4.065 5.660 -8.433 1.00 40.03 79 LYS A CA 1
ATOM 603 C C . LYS A 1 79 ? -5.084 4.562 -8.110 1.00 40.03 79 LYS A C 1
ATOM 605 O O . LYS A 1 79 ? -4.816 3.775 -7.212 1.00 40.03 79 LYS A O 1
ATOM 610 N N . SER A 1 80 ? -6.236 4.519 -8.783 1.00 39.81 80 SER A N 1
ATOM 611 C CA . SER A 1 80 ? -7.270 3.520 -8.513 1.00 39.81 80 SER A CA 1
ATOM 612 C C . SER A 1 80 ? -7.292 2.388 -9.541 1.00 39.81 80 SER A C 1
ATOM 614 O O . SER A 1 80 ? -7.509 2.602 -10.733 1.00 39.81 80 SER A O 1
ATOM 616 N N . ASP A 1 81 ? -7.132 1.154 -9.056 1.00 40.03 81 ASP A N 1
ATOM 617 C CA . ASP A 1 81 ? -7.228 -0.075 -9.863 1.00 40.03 81 ASP A CA 1
ATOM 618 C C . ASP A 1 81 ? -8.672 -0.411 -10.298 1.00 40.03 81 ASP A C 1
ATOM 620 O O . ASP A 1 81 ? -8.920 -1.394 -10.998 1.00 40.03 81 ASP A O 1
ATOM 624 N N . HIS A 1 82 ? -9.657 0.415 -9.935 1.00 45.75 82 HIS A N 1
ATOM 625 C CA . HIS A 1 82 ? -11.057 0.251 -10.322 1.00 45.75 82 HIS A CA 1
ATOM 626 C C . HIS A 1 82 ? -11.330 0.788 -11.737 1.00 45.75 82 HIS A C 1
ATOM 628 O O . HIS A 1 82 ? -12.024 1.779 -11.960 1.00 45.75 82 HIS A O 1
ATOM 634 N N . VAL A 1 83 ? -10.829 0.048 -12.728 1.00 52.50 83 VAL A N 1
ATOM 635 C CA . VAL A 1 83 ? -11.042 0.282 -14.171 1.00 52.50 83 VAL A CA 1
ATOM 636 C C . VAL A 1 83 ? -12.529 0.173 -14.591 1.00 52.50 83 VAL A C 1
ATOM 638 O O . VAL A 1 83 ? -12.891 0.586 -15.693 1.00 52.50 83 VAL A O 1
ATOM 641 N N . GLY A 1 84 ? -13.407 -0.356 -13.728 1.00 54.53 84 GLY A N 1
ATOM 642 C CA . GLY A 1 84 ? -14.776 -0.764 -14.070 1.00 54.53 84 GLY A CA 1
ATOM 643 C C . GLY A 1 84 ? -15.756 0.351 -14.458 1.00 54.53 84 GLY A C 1
ATOM 644 O O . GLY A 1 84 ? -16.522 0.183 -15.407 1.00 54.53 84 GLY A O 1
ATOM 645 N N . HIS A 1 85 ? -15.760 1.492 -13.758 1.00 77.19 85 HIS A N 1
ATOM 646 C CA . HIS A 1 85 ? -16.962 2.346 -13.711 1.00 77.19 85 HIS A CA 1
ATOM 647 C C . HIS A 1 85 ? -16.675 3.830 -14.006 1.00 77.19 85 HIS A C 1
ATOM 649 O O . HIS A 1 85 ? -17.049 4.737 -13.259 1.00 77.19 85 HIS A O 1
ATOM 655 N N . MET A 1 86 ? -15.995 4.094 -15.122 1.00 83.00 86 MET A N 1
ATOM 656 C CA . MET A 1 86 ? -15.746 5.453 -15.613 1.00 83.00 86 MET A CA 1
ATOM 657 C C . MET A 1 86 ? -16.946 5.999 -16.404 1.00 83.00 86 MET A C 1
ATOM 659 O O . MET A 1 86 ? -17.497 5.311 -17.264 1.00 83.00 86 MET A O 1
ATOM 663 N N . VAL A 1 87 ? -17.311 7.255 -16.141 1.00 87.38 87 VAL A N 1
ATOM 664 C CA . VAL A 1 87 ? -18.377 7.997 -16.829 1.00 87.38 87 VAL A CA 1
ATOM 665 C C . VAL A 1 87 ? -17.820 9.330 -17.332 1.00 87.38 87 VAL A C 1
ATOM 667 O O . VAL A 1 87 ? -17.371 10.161 -16.544 1.00 87.38 87 VAL A O 1
ATOM 670 N N . ASP A 1 88 ? -17.861 9.545 -18.649 1.00 88.19 88 ASP A N 1
ATOM 671 C CA . ASP A 1 88 ? -17.543 10.835 -19.271 1.00 88.19 88 ASP A CA 1
ATOM 672 C C . ASP A 1 88 ? -18.854 11.587 -19.565 1.00 88.19 88 ASP A C 1
ATOM 674 O O . ASP A 1 88 ? -19.682 11.119 -20.344 1.00 88.19 88 ASP A O 1
ATOM 678 N N . ILE A 1 89 ? -19.031 12.764 -18.963 1.00 90.19 89 ILE A N 1
ATOM 679 C CA . ILE A 1 89 ? -20.162 13.673 -19.185 1.00 90.19 89 ILE A CA 1
ATOM 680 C C . ILE A 1 89 ? -19.711 14.778 -20.141 1.00 90.19 89 ILE A C 1
ATOM 682 O O . ILE A 1 89 ? -18.794 15.543 -19.828 1.00 90.19 89 ILE A O 1
ATOM 686 N N . ALA A 1 90 ? -20.360 14.874 -21.300 1.00 90.12 90 ALA A N 1
ATOM 687 C CA . ALA A 1 90 ? -20.015 15.830 -22.349 1.00 90.12 90 ALA A CA 1
ATOM 688 C C . ALA A 1 90 ? -21.252 16.538 -22.920 1.00 90.12 90 ALA A C 1
ATOM 690 O O . ALA A 1 90 ? -22.368 16.014 -22.879 1.00 90.12 90 ALA A O 1
ATOM 691 N N . SER A 1 91 ? -21.031 17.720 -23.499 1.00 88.25 91 SER A N 1
ATOM 692 C CA . SER A 1 91 ? -22.004 18.387 -24.374 1.00 88.25 91 SER A CA 1
ATOM 693 C C . SER A 1 91 ? -22.362 17.483 -25.559 1.00 88.25 91 SER A C 1
ATOM 695 O O . SER A 1 91 ? -21.490 16.796 -26.087 1.00 88.25 91 SER A O 1
ATOM 697 N N . THR A 1 92 ? -23.624 17.478 -25.996 1.00 84.44 92 THR A N 1
ATOM 698 C CA . THR A 1 92 ? -24.032 16.809 -27.249 1.00 84.44 92 THR A CA 1
ATOM 699 C C . THR A 1 92 ? -23.700 17.629 -28.502 1.00 84.44 92 THR A C 1
ATOM 701 O O . THR A 1 92 ? -23.925 17.156 -29.610 1.00 84.44 92 THR A O 1
ATOM 704 N N . ASP A 1 93 ? -23.260 18.881 -28.347 1.00 85.19 93 ASP A N 1
ATOM 705 C CA . ASP A 1 93 ? -22.763 19.728 -29.434 1.00 85.19 93 ASP A CA 1
ATOM 706 C C . ASP A 1 93 ? -21.236 19.786 -29.330 1.00 85.19 93 ASP A C 1
ATOM 708 O O . ASP A 1 93 ? -20.693 20.502 -28.485 1.00 85.19 93 ASP A O 1
ATOM 712 N N . ASP A 1 94 ? -20.546 19.032 -30.192 1.00 76.94 94 ASP A N 1
ATOM 713 C CA . ASP A 1 94 ? -19.076 18.961 -30.242 1.00 76.94 94 ASP A CA 1
ATOM 714 C C . ASP A 1 94 ? -18.415 20.339 -30.446 1.00 76.94 94 ASP A C 1
ATOM 716 O O . ASP A 1 94 ? -17.260 20.540 -30.067 1.00 76.94 94 ASP A O 1
ATOM 720 N N . ASN A 1 95 ? -19.144 21.315 -31.004 1.00 83.31 95 ASN A N 1
ATOM 721 C CA . ASN A 1 95 ? -18.657 22.684 -31.207 1.00 83.31 95 ASN A CA 1
ATOM 722 C C . ASN A 1 95 ? -18.801 23.564 -29.952 1.00 83.31 95 ASN A C 1
ATOM 724 O O . ASN A 1 95 ? -18.295 24.687 -29.924 1.00 83.31 95 ASN A O 1
ATOM 728 N N . LYS A 1 96 ? -19.487 23.070 -28.915 1.00 85.56 96 LYS A N 1
ATOM 729 C CA . LYS A 1 96 ? -19.688 23.730 -27.618 1.00 85.56 96 LYS A CA 1
ATOM 730 C C . LYS A 1 96 ? -19.169 22.823 -26.498 1.00 85.56 96 LYS A C 1
ATOM 732 O O . LYS A 1 96 ? -19.969 22.208 -25.789 1.00 85.56 96 LYS A O 1
ATOM 737 N N . PRO A 1 97 ? -17.838 22.711 -26.341 1.00 87.50 97 PRO A N 1
ATOM 738 C CA . PRO A 1 97 ? -17.230 21.940 -25.260 1.00 87.50 97 PRO A CA 1
ATOM 739 C C . PRO A 1 97 ? -17.670 22.467 -23.888 1.00 87.50 97 PRO A C 1
ATOM 741 O O . PRO A 1 97 ? -17.884 23.671 -23.728 1.00 87.50 97 PRO A O 1
ATOM 744 N N . LEU A 1 98 ? -17.757 21.591 -22.881 1.00 89.44 98 LEU A N 1
ATOM 745 C CA . LEU A 1 98 ? -18.050 22.036 -21.518 1.00 89.44 98 LEU A CA 1
ATOM 746 C C . LEU A 1 98 ? -16.893 22.893 -20.997 1.00 89.44 98 LEU A C 1
ATOM 748 O O . LEU A 1 98 ? -15.739 22.463 -20.982 1.00 89.44 98 LEU A O 1
ATOM 752 N N . SER A 1 99 ? -17.207 24.102 -20.540 1.00 91.56 99 SER A N 1
ATOM 753 C CA . SER A 1 99 ? -16.269 24.924 -19.778 1.00 91.56 99 SER A CA 1
ATOM 754 C C . SER A 1 99 ? -16.062 24.350 -18.373 1.00 91.56 99 SER A C 1
ATOM 756 O O . SER A 1 99 ? -16.914 23.636 -17.841 1.00 91.56 99 SER A O 1
ATOM 758 N N . LYS A 1 100 ? -14.955 24.720 -17.718 1.00 88.81 100 LYS A N 1
ATOM 759 C CA . LYS A 1 100 ? -14.702 24.314 -16.327 1.00 88.81 100 LYS A CA 1
ATOM 760 C C . LYS A 1 100 ? -15.851 24.720 -15.387 1.00 88.81 100 LYS A C 1
ATOM 762 O O . LYS A 1 100 ? -16.269 23.906 -14.575 1.00 88.81 100 LYS A O 1
ATOM 767 N N . ALA A 1 101 ? -16.394 25.930 -15.546 1.00 90.69 101 ALA A N 1
ATOM 768 C CA . ALA A 1 101 ? -17.508 26.416 -14.730 1.00 90.69 101 ALA A CA 1
ATOM 769 C C . ALA A 1 101 ? -18.774 25.554 -14.890 1.00 90.69 101 ALA A C 1
ATOM 771 O O . ALA A 1 101 ? -19.412 25.224 -13.897 1.00 90.69 101 ALA A O 1
ATOM 772 N N . GLN A 1 102 ? -19.093 25.120 -16.116 1.00 91.81 102 GLN A N 1
ATOM 773 C CA . GLN A 1 102 ? -20.201 24.186 -16.358 1.00 91.81 102 GLN A CA 1
ATOM 774 C C . GLN A 1 102 ? -19.931 22.804 -15.749 1.00 91.81 102 GLN A C 1
ATOM 776 O O . GLN A 1 102 ? -20.845 22.186 -15.219 1.00 91.81 102 GLN A O 1
ATOM 781 N N . CYS A 1 103 ? -18.686 22.321 -15.767 1.00 91.38 103 CYS A N 1
ATOM 782 C CA . CYS A 1 103 ? -18.321 21.070 -15.096 1.00 91.38 103 CYS A CA 1
ATOM 783 C C . CYS A 1 103 ? -18.470 21.157 -13.569 1.00 91.38 103 CYS A C 1
ATOM 785 O O . CYS A 1 103 ? -18.963 20.214 -12.954 1.00 91.38 103 CYS A O 1
ATOM 787 N N . ASP A 1 104 ? -18.076 22.275 -12.956 1.00 90.56 104 ASP A N 1
ATOM 788 C CA . ASP A 1 104 ? -18.224 22.497 -11.513 1.00 90.56 104 ASP A CA 1
ATOM 789 C C . ASP A 1 104 ? -19.715 22.643 -11.116 1.00 90.56 104 ASP A C 1
ATOM 791 O O . ASP A 1 104 ? -20.146 22.105 -10.095 1.00 90.56 104 ASP A O 1
ATOM 795 N N . ASP A 1 105 ? -20.537 23.258 -11.970 1.00 92.06 105 ASP A N 1
ATOM 796 C CA . ASP A 1 105 ? -21.997 23.337 -11.814 1.00 92.06 105 ASP A CA 1
ATOM 797 C C . ASP A 1 105 ? -22.699 21.967 -11.982 1.00 92.06 105 ASP A C 1
ATOM 799 O O . ASP A 1 105 ? -23.564 21.602 -11.183 1.00 92.06 105 ASP A O 1
ATOM 803 N N . ILE A 1 106 ? -22.263 21.135 -12.940 1.00 91.88 106 ILE A N 1
ATOM 804 C CA . ILE A 1 106 ? -22.717 19.736 -13.068 1.00 91.88 106 ILE A CA 1
ATOM 805 C C . ILE A 1 106 ? -22.385 18.939 -11.798 1.00 91.88 106 ILE A C 1
ATOM 807 O O . ILE A 1 106 ? -23.255 18.236 -11.283 1.00 91.88 106 ILE A O 1
ATOM 811 N N . LYS A 1 107 ? -21.167 19.070 -11.249 1.00 93.50 107 LYS A N 1
ATOM 812 C CA . LYS A 1 107 ? -20.792 18.423 -9.976 1.00 93.50 107 LYS A CA 1
ATOM 813 C C . LYS A 1 107 ? -21.722 18.844 -8.834 1.00 93.50 107 LYS A C 1
ATOM 815 O O . LYS A 1 107 ? -22.166 17.989 -8.065 1.00 93.50 107 LYS A O 1
ATOM 820 N N . CYS A 1 108 ? -22.038 20.137 -8.743 1.00 93.25 108 CYS A N 1
ATOM 821 C CA . CYS A 1 108 ? -22.960 20.677 -7.745 1.00 93.25 108 CYS A CA 1
ATOM 822 C C . CYS A 1 108 ? -24.345 20.019 -7.852 1.00 93.25 108 CYS A C 1
ATOM 824 O O . CYS A 1 108 ? -24.839 19.464 -6.873 1.00 93.25 108 CYS A O 1
ATOM 826 N N . LYS A 1 109 ? -24.927 19.965 -9.057 1.00 92.25 109 LYS A N 1
ATOM 827 C CA . LYS A 1 109 ? -26.259 19.373 -9.286 1.00 92.25 109 LYS A CA 1
ATOM 828 C C . LYS A 1 109 ? -26.297 17.864 -9.072 1.00 92.25 109 LYS A C 1
ATOM 830 O O . LYS A 1 109 ? -27.260 17.372 -8.493 1.00 92.25 109 LYS A O 1
ATOM 835 N N . ILE A 1 110 ? -25.245 17.139 -9.457 1.00 93.62 110 ILE A N 1
ATOM 836 C CA . ILE A 1 110 ? -25.088 15.716 -9.118 1.00 93.62 110 ILE A CA 1
ATOM 837 C C . ILE A 1 110 ? -25.092 15.539 -7.596 1.00 93.62 110 ILE A C 1
ATOM 839 O O . ILE A 1 110 ? -25.801 14.682 -7.081 1.00 93.62 110 ILE A O 1
ATOM 843 N N . THR A 1 111 ? -24.378 16.401 -6.869 1.00 92.81 111 THR A N 1
ATOM 844 C CA . THR A 1 111 ? -24.345 16.381 -5.400 1.00 92.81 111 THR A CA 1
ATOM 845 C C . THR A 1 111 ? -25.728 16.666 -4.806 1.00 92.81 111 THR A C 1
ATOM 847 O O . THR A 1 111 ? -26.173 15.949 -3.915 1.00 92.81 111 THR A O 1
ATOM 850 N N . THR A 1 112 ? -26.460 17.652 -5.334 1.00 92.75 112 THR A N 1
ATOM 851 C CA . THR A 1 112 ? -27.846 17.933 -4.927 1.00 92.75 112 THR A CA 1
ATOM 852 C C . THR A 1 112 ? -28.780 16.748 -5.195 1.00 92.75 112 THR A C 1
ATOM 854 O O . THR A 1 112 ? -29.587 16.414 -4.333 1.00 92.75 112 THR A O 1
ATOM 857 N N . ALA A 1 113 ? -28.648 16.080 -6.345 1.00 92.12 113 ALA A N 1
ATOM 858 C CA . ALA A 1 113 ? -29.471 14.930 -6.722 1.00 92.12 113 ALA A CA 1
ATOM 859 C C . ALA A 1 113 ? -29.242 13.691 -5.833 1.00 92.12 113 ALA A C 1
ATOM 861 O O . ALA A 1 113 ? -30.151 12.876 -5.675 1.00 92.12 113 ALA A O 1
ATOM 862 N N . LEU A 1 114 ? -28.058 13.554 -5.220 1.00 91.44 114 LEU A N 1
ATOM 863 C CA . LEU A 1 114 ? -27.826 12.544 -4.182 1.00 91.44 114 LEU A CA 1
ATOM 864 C C . LEU A 1 114 ? -28.678 12.842 -2.945 1.00 91.44 114 LEU A C 1
ATOM 866 O O . LEU A 1 114 ? -29.398 11.973 -2.472 1.00 91.44 114 LEU A O 1
ATOM 870 N N . PHE A 1 115 ? -28.661 14.080 -2.447 1.00 88.12 115 PHE A N 1
ATOM 871 C CA . PHE A 1 115 ? -29.397 14.442 -1.231 1.00 88.12 115 PHE A CA 1
ATOM 872 C C . PHE A 1 115 ? -30.930 14.398 -1.372 1.00 88.12 115 PHE A C 1
ATOM 874 O O . PHE A 1 115 ? -31.619 14.378 -0.354 1.00 88.12 115 PHE A O 1
ATOM 881 N N . THR A 1 116 ? -31.479 14.380 -2.593 1.00 88.38 116 THR A N 1
ATOM 882 C CA . THR A 1 116 ? -32.935 14.355 -2.828 1.00 88.38 116 THR A CA 1
ATOM 883 C C . THR A 1 116 ? -33.521 12.968 -3.113 1.00 88.38 116 THR A C 1
ATOM 885 O O . THR A 1 116 ? -34.716 12.776 -2.879 1.00 88.38 116 THR A O 1
ATOM 888 N N . LYS A 1 117 ? -32.736 11.986 -3.583 1.00 84.69 117 LYS A N 1
ATOM 889 C CA . LYS A 1 117 ? -33.207 10.598 -3.770 1.00 84.69 117 LYS A CA 1
ATOM 890 C C . LYS A 1 117 ? -33.131 9.815 -2.447 1.00 84.69 117 LYS A C 1
ATOM 892 O O . LYS A 1 117 ? -32.112 9.810 -1.764 1.00 84.69 117 LYS A O 1
ATOM 897 N N . GLN A 1 118 ? -34.194 9.085 -2.105 1.00 63.72 118 GLN A N 1
ATOM 898 C CA . GLN A 1 118 ? -34.129 8.049 -1.063 1.00 63.72 118 GLN A CA 1
ATOM 899 C C . GLN A 1 118 ? -33.296 6.849 -1.572 1.00 63.72 118 GLN A C 1
ATOM 901 O O . GLN A 1 118 ? -33.273 6.586 -2.773 1.00 63.72 118 GLN A O 1
ATOM 906 N N . ASN A 1 119 ? -32.629 6.118 -0.666 1.00 73.38 119 ASN A N 1
ATOM 907 C CA . ASN A 1 119 ? -31.737 4.971 -0.944 1.00 73.38 119 ASN A CA 1
ATOM 908 C C . ASN A 1 119 ? -30.407 5.270 -1.684 1.00 73.38 119 ASN A C 1
ATOM 910 O O . ASN A 1 119 ? -30.016 4.541 -2.593 1.00 73.38 119 ASN A O 1
ATOM 914 N N . ILE A 1 120 ? -29.644 6.280 -1.245 1.00 84.19 120 ILE A N 1
ATOM 915 C CA . ILE A 1 120 ? -28.284 6.561 -1.765 1.00 84.19 120 ILE A CA 1
ATOM 916 C C . ILE A 1 120 ? -27.129 5.769 -1.118 1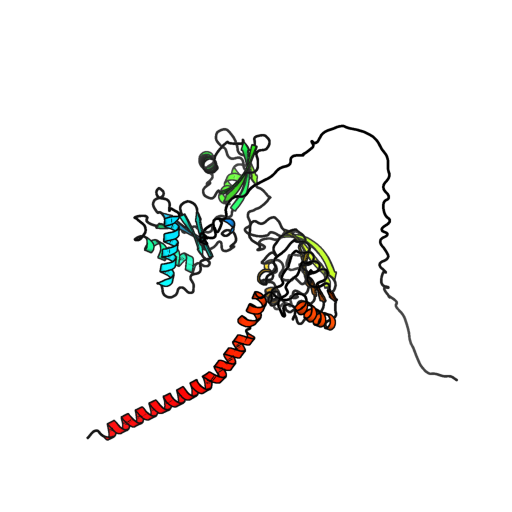.00 84.19 120 ILE A C 1
ATOM 918 O O . ILE A 1 120 ? -25.977 5.980 -1.485 1.00 84.19 120 ILE A O 1
ATOM 922 N N . SER A 1 121 ? -27.383 4.849 -0.180 1.00 85.38 121 SER A N 1
ATOM 923 C CA . SER A 1 121 ? -26.332 4.125 0.574 1.00 85.38 121 SER A CA 1
ATOM 924 C C . SER A 1 121 ? -25.326 3.349 -0.295 1.00 85.38 121 SER A C 1
ATOM 926 O O . SER A 1 121 ? -24.188 3.111 0.122 1.00 85.38 121 SER A O 1
ATOM 928 N N . ASN A 1 122 ? -25.728 2.982 -1.513 1.00 88.50 122 ASN A N 1
ATOM 929 C CA . ASN A 1 122 ? -24.905 2.248 -2.472 1.00 88.50 122 ASN A CA 1
ATOM 930 C C . ASN A 1 122 ? -24.186 3.153 -3.491 1.00 88.50 122 ASN A C 1
ATOM 932 O O . ASN A 1 122 ? -23.372 2.645 -4.261 1.00 88.50 122 ASN A O 1
ATOM 936 N N . ILE A 1 123 ? -24.445 4.467 -3.496 1.00 93.94 123 ILE A N 1
ATOM 937 C CA . ILE A 1 123 ? -23.855 5.407 -4.456 1.00 93.94 123 ILE A CA 1
ATOM 938 C C . ILE A 1 123 ? -22.534 5.956 -3.902 1.00 93.94 123 ILE A C 1
ATOM 940 O O . ILE A 1 123 ? -22.498 6.639 -2.880 1.00 93.94 123 ILE A O 1
ATOM 944 N N . LYS A 1 124 ? -21.425 5.615 -4.560 1.00 90.94 124 LYS A N 1
ATOM 945 C CA . LYS A 1 124 ? -20.047 5.817 -4.100 1.00 90.94 124 LYS A CA 1
ATOM 946 C C . LYS A 1 124 ? -19.167 6.283 -5.261 1.00 90.94 124 LYS A C 1
ATOM 948 O O . LYS A 1 124 ? -18.823 5.514 -6.157 1.00 90.94 124 LYS A O 1
ATOM 953 N N . PHE A 1 125 ? -18.768 7.550 -5.222 1.00 90.88 125 PHE A N 1
ATOM 954 C CA . PHE A 1 125 ? -17.788 8.121 -6.149 1.00 90.88 125 PHE A CA 1
ATOM 955 C C . PHE A 1 125 ? -16.373 7.938 -5.610 1.00 90.88 125 PHE A C 1
ATOM 957 O O . PHE A 1 125 ? -16.159 7.974 -4.401 1.00 90.88 125 PHE A O 1
ATOM 964 N N . GLU A 1 126 ? -15.413 7.781 -6.513 1.00 84.56 126 GLU A N 1
ATOM 965 C CA . GLU A 1 126 ? -13.994 7.722 -6.176 1.00 84.56 126 GLU A CA 1
ATOM 966 C C . GLU A 1 126 ? -13.294 9.049 -6.484 1.00 84.56 126 GLU A C 1
ATOM 968 O O . GLU A 1 126 ? -12.611 9.609 -5.631 1.00 84.56 126 GLU A O 1
ATOM 973 N N . SER A 1 127 ? -13.498 9.608 -7.682 1.00 86.19 127 SER A N 1
ATOM 974 C CA . SER A 1 127 ? -12.972 10.934 -8.031 1.00 86.19 127 SER A CA 1
ATOM 975 C C . SER A 1 127 ? -13.730 11.585 -9.193 1.00 86.19 127 SER A C 1
ATOM 977 O O . SER A 1 127 ? -14.525 10.948 -9.887 1.00 86.19 127 SER A O 1
ATOM 979 N N . SER A 1 128 ? -13.490 12.880 -9.429 1.00 90.88 128 SER A N 1
ATOM 980 C CA . SER A 1 128 ? -13.967 13.563 -10.638 1.00 90.88 128 SER A CA 1
ATOM 981 C C . SER A 1 128 ? -13.042 14.696 -11.084 1.00 90.88 128 SER A C 1
ATOM 983 O O . SER A 1 128 ? -12.660 15.561 -10.290 1.00 90.88 128 SER A O 1
ATOM 985 N N . TYR A 1 129 ? -12.723 14.753 -12.377 1.00 87.62 129 TYR A N 1
ATOM 986 C CA . TYR A 1 129 ? -11.813 15.753 -12.941 1.00 87.62 129 TYR A CA 1
ATOM 987 C C . TYR A 1 129 ? -12.248 16.237 -14.326 1.00 87.62 129 TYR A C 1
ATOM 989 O O . TYR A 1 129 ? -13.032 15.600 -15.026 1.00 87.62 129 TYR A O 1
ATOM 997 N N . PHE A 1 130 ? -11.745 17.409 -14.708 1.00 85.50 130 PHE A N 1
ATOM 998 C CA . PHE A 1 130 ? -12.013 18.022 -16.004 1.00 85.50 130 PHE A CA 1
ATOM 999 C C . PHE A 1 130 ? -10.987 17.535 -17.035 1.00 85.50 130 PHE A C 1
ATOM 1001 O O . PHE A 1 130 ? -9.790 17.761 -16.861 1.00 85.50 130 PHE A O 1
ATOM 1008 N N . ASP A 1 131 ? -11.449 16.877 -18.099 1.00 80.44 131 ASP A N 1
ATOM 1009 C CA . ASP A 1 131 ? -10.614 16.308 -19.169 1.00 80.44 131 ASP A CA 1
ATOM 1010 C C . ASP A 1 131 ? -10.795 17.109 -20.470 1.00 80.44 131 ASP A C 1
ATOM 1012 O O . ASP A 1 131 ? -11.351 16.634 -21.459 1.00 80.44 131 ASP A O 1
ATOM 1016 N N . GLY A 1 132 ? -10.382 18.380 -20.439 1.00 83.00 132 GLY A N 1
ATOM 1017 C CA . GLY A 1 132 ? -10.333 19.281 -21.597 1.00 83.00 132 GLY A CA 1
ATOM 1018 C C . GLY A 1 132 ? -11.677 19.878 -22.034 1.00 83.00 132 GLY A C 1
ATOM 1019 O O . GLY A 1 132 ? -11.809 21.098 -22.058 1.00 83.00 132 GLY A O 1
ATOM 1020 N N . ASN A 1 133 ? -12.654 19.043 -22.394 1.00 85.19 133 ASN A N 1
ATOM 1021 C CA . ASN A 1 133 ? -13.981 19.460 -22.885 1.00 85.19 133 ASN A CA 1
ATOM 1022 C C . ASN A 1 133 ? -15.164 18.736 -22.216 1.00 85.19 133 ASN A C 1
ATOM 1024 O O . ASN A 1 133 ? -16.313 18.907 -22.632 1.00 85.19 133 ASN A O 1
ATOM 1028 N N . LYS A 1 134 ? -14.874 17.911 -21.209 1.00 90.12 134 LYS A N 1
ATOM 1029 C CA . LYS A 1 134 ? -15.811 16.997 -20.554 1.00 90.12 134 LYS A CA 1
ATOM 1030 C C . LYS A 1 134 ? -15.481 16.841 -19.074 1.00 90.12 134 LYS A C 1
ATOM 1032 O O . LYS A 1 134 ? -14.324 16.977 -18.662 1.00 90.12 134 LYS A O 1
ATOM 1037 N N . LEU A 1 135 ? -16.497 16.523 -18.284 1.00 92.62 135 LEU A N 1
ATOM 1038 C CA . LEU A 1 135 ? -16.345 16.118 -16.893 1.00 92.62 135 LEU A CA 1
ATOM 1039 C C . LEU A 1 135 ? -16.215 14.595 -16.848 1.00 92.62 135 LEU A C 1
ATOM 1041 O O . LEU A 1 135 ? -17.139 13.892 -17.243 1.00 92.62 135 LEU A O 1
ATOM 1045 N N . ARG A 1 136 ? -15.094 14.081 -16.343 1.00 90.69 136 ARG A N 1
ATOM 1046 C CA . ARG A 1 136 ? -14.934 12.655 -16.059 1.00 90.69 136 ARG A CA 1
ATOM 1047 C C . ARG A 1 136 ? -15.239 12.373 -14.597 1.00 90.69 136 ARG A C 1
ATOM 1049 O O . ARG A 1 136 ? -14.736 13.068 -13.711 1.00 90.69 136 ARG A O 1
ATOM 1056 N N . MET A 1 137 ? -16.003 11.318 -14.355 1.00 91.81 137 MET A N 1
ATOM 1057 C CA . MET A 1 137 ? -16.281 10.762 -13.037 1.00 91.81 137 MET A CA 1
ATOM 1058 C C . MET A 1 137 ? -15.788 9.315 -12.979 1.00 91.81 137 MET A C 1
ATOM 1060 O O . MET A 1 137 ? -15.964 8.554 -13.931 1.00 91.81 137 MET A O 1
ATOM 1064 N N . ILE A 1 138 ? -15.149 8.950 -11.870 1.00 85.44 138 ILE A N 1
ATOM 1065 C CA . ILE A 1 138 ? -14.757 7.575 -11.557 1.00 85.44 138 ILE A CA 1
ATOM 1066 C C . ILE A 1 138 ? -15.666 7.101 -10.426 1.00 85.44 138 ILE A C 1
ATOM 1068 O O . ILE A 1 138 ? -15.735 7.736 -9.368 1.00 85.44 138 ILE A O 1
ATOM 1072 N N . CYS A 1 139 ? -16.397 6.020 -10.676 1.00 88.88 139 CYS A N 1
ATOM 1073 C CA . CYS A 1 139 ? -17.348 5.441 -9.738 1.00 88.88 139 CYS A CA 1
ATOM 1074 C C . CYS A 1 139 ? -16.742 4.200 -9.074 1.00 88.88 139 CYS A C 1
ATOM 1076 O O . CYS A 1 139 ? -15.960 3.483 -9.693 1.00 88.88 139 CYS A O 1
ATOM 1078 N N . LYS A 1 140 ? -17.122 3.921 -7.825 1.00 85.50 140 LYS A N 1
ATOM 1079 C CA . LYS A 1 140 ? -16.585 2.786 -7.060 1.00 85.50 140 LYS A CA 1
ATOM 1080 C C . LYS A 1 140 ? -17.295 1.454 -7.359 1.00 85.50 140 LYS A C 1
ATOM 1082 O O . LYS A 1 140 ? -16.797 0.407 -6.965 1.00 85.50 140 LYS A O 1
ATOM 1087 N N . ASN A 1 141 ? -18.454 1.494 -8.015 1.00 87.50 141 ASN A N 1
ATOM 1088 C CA . ASN A 1 141 ? -19.285 0.336 -8.354 1.00 87.50 141 ASN A CA 1
ATOM 1089 C C . ASN A 1 141 ? -20.226 0.627 -9.542 1.00 87.50 141 ASN A C 1
ATOM 1091 O O . ASN A 1 141 ? -20.419 1.787 -9.933 1.00 87.50 141 ASN A O 1
ATOM 1095 N N . ASP A 1 142 ? -20.834 -0.427 -10.094 1.00 86.19 142 ASP A N 1
ATOM 1096 C CA . ASP A 1 142 ? -21.769 -0.335 -11.223 1.00 86.19 142 ASP A CA 1
ATOM 1097 C C . ASP A 1 142 ? -23.061 0.406 -10.869 1.00 86.19 142 ASP A C 1
ATOM 1099 O O . ASP A 1 142 ? -23.582 1.137 -11.710 1.00 86.19 142 ASP A O 1
ATOM 1103 N N . GLU A 1 143 ? -23.556 0.307 -9.631 1.00 92.00 143 GLU A N 1
ATOM 1104 C CA . GLU A 1 143 ? -24.778 1.006 -9.213 1.00 92.00 143 GLU A CA 1
ATOM 1105 C C . GLU A 1 143 ? -24.623 2.528 -9.324 1.00 92.00 143 GLU A C 1
ATOM 1107 O O . GLU A 1 143 ? -25.540 3.217 -9.768 1.00 92.00 143 GLU A O 1
ATOM 1112 N N . THR A 1 144 ? -23.444 3.063 -8.991 1.00 92.56 144 THR A N 1
ATOM 1113 C CA . THR A 1 144 ? -23.141 4.495 -9.148 1.00 92.56 144 THR A CA 1
ATOM 1114 C C . THR A 1 144 ? -23.048 4.901 -10.617 1.00 92.56 144 THR A C 1
ATOM 1116 O O . THR A 1 144 ? -23.514 5.982 -10.981 1.00 92.56 144 THR A O 1
ATOM 1119 N N . LYS A 1 145 ? -22.483 4.043 -11.478 1.00 91.00 145 LYS A N 1
ATOM 1120 C CA . LYS A 1 145 ? -22.426 4.290 -12.926 1.00 91.00 145 LYS A CA 1
ATOM 1121 C C . LYS A 1 145 ? -23.824 4.290 -13.543 1.00 91.00 145 LYS A C 1
ATOM 1123 O O . LYS A 1 145 ? -24.169 5.246 -14.232 1.00 91.00 145 LYS A O 1
ATOM 1128 N N . ALA A 1 146 ? -24.642 3.282 -13.246 1.00 90.88 146 ALA A N 1
ATOM 1129 C CA . ALA A 1 146 ? -26.027 3.205 -13.703 1.00 90.88 146 ALA A CA 1
ATOM 1130 C C . ALA A 1 146 ? -26.855 4.402 -13.201 1.00 90.88 146 ALA A C 1
ATOM 1132 O O . ALA A 1 146 ? -27.599 5.012 -13.968 1.00 90.88 146 ALA A O 1
ATOM 1133 N N . TRP A 1 147 ? -26.664 4.808 -11.941 1.00 93.75 147 TRP A N 1
ATOM 1134 C CA . TRP A 1 147 ? -27.303 5.996 -11.375 1.00 93.75 147 TRP A CA 1
ATOM 1135 C C . TRP A 1 147 ? -26.879 7.294 -12.078 1.00 93.75 147 TRP A C 1
ATOM 1137 O O . TRP A 1 147 ? -27.731 8.152 -12.311 1.00 93.75 147 TRP A O 1
ATOM 1147 N N . LEU A 1 148 ? -25.603 7.452 -12.460 1.00 92.56 148 LEU A N 1
ATOM 1148 C CA . LEU A 1 148 ? -25.153 8.587 -13.279 1.00 92.56 148 LEU A CA 1
ATOM 1149 C C . LEU A 1 148 ? -25.778 8.557 -14.679 1.00 92.56 148 LEU A C 1
ATOM 1151 O O . LEU A 1 148 ? -26.239 9.593 -15.154 1.00 92.56 148 LEU A O 1
ATOM 1155 N N . GLU A 1 149 ? -25.801 7.391 -15.327 1.00 90.50 149 GLU A N 1
ATOM 1156 C CA . GLU A 1 149 ? -26.396 7.191 -16.655 1.00 90.50 149 GLU A CA 1
ATOM 1157 C C . GLU A 1 149 ? -27.895 7.531 -16.674 1.00 90.50 149 GLU A C 1
ATOM 1159 O O . GLU A 1 149 ? -28.367 8.143 -17.630 1.00 90.50 149 GLU A O 1
ATOM 1164 N N . GLU A 1 150 ? -28.622 7.229 -15.596 1.00 92.56 150 GLU A N 1
ATOM 1165 C CA . GLU A 1 150 ? -30.027 7.607 -15.406 1.00 92.56 150 GLU A CA 1
ATOM 1166 C C . GLU A 1 150 ? -30.205 9.097 -15.058 1.00 92.56 150 GLU A C 1
ATOM 1168 O O . GLU A 1 150 ? -31.090 9.765 -15.597 1.00 92.56 150 GLU A O 1
ATOM 1173 N N . THR A 1 151 ? -29.387 9.626 -14.141 1.00 92.19 151 THR A N 1
ATOM 1174 C CA . THR A 1 151 ? -29.619 10.931 -13.495 1.00 92.19 151 THR A CA 1
ATOM 1175 C C . THR A 1 151 ? -29.076 12.102 -14.314 1.00 92.19 151 THR A C 1
ATOM 1177 O O . THR A 1 151 ? -29.739 13.130 -14.422 1.00 92.19 151 THR A O 1
ATOM 1180 N N . VAL A 1 152 ? -27.892 11.981 -14.923 1.00 91.81 152 VAL A N 1
ATOM 1181 C CA . VAL A 1 152 ? -27.240 13.091 -15.648 1.00 91.81 152 VAL A CA 1
ATOM 1182 C C . VAL A 1 152 ? -28.077 13.620 -16.827 1.00 91.81 152 VAL A C 1
ATOM 1184 O O . VAL A 1 152 ? -28.180 14.843 -16.948 1.00 91.81 152 VAL A O 1
ATOM 1187 N N . PRO A 1 153 ? -28.742 12.784 -17.655 1.00 89.69 153 PRO A N 1
ATOM 1188 C CA . PRO A 1 153 ? -29.649 13.270 -18.698 1.00 89.69 153 PRO A CA 1
ATOM 1189 C C . PRO A 1 153 ? -30.854 14.062 -18.170 1.00 89.69 153 PRO A C 1
ATOM 1191 O O . PRO A 1 153 ? -31.425 14.845 -18.917 1.00 89.69 153 PRO A O 1
ATOM 1194 N N . GLN A 1 154 ? -31.236 13.895 -16.899 1.00 90.31 154 GLN A N 1
ATOM 1195 C CA . GLN A 1 154 ? -32.342 14.631 -16.268 1.00 90.31 154 GLN A CA 1
ATOM 1196 C C . GLN A 1 154 ? -31.911 16.024 -15.766 1.00 90.31 154 GLN A C 1
ATOM 1198 O O . GLN A 1 154 ? -32.753 16.847 -15.421 1.00 90.31 154 GLN A O 1
ATOM 1203 N N . LEU A 1 155 ? -30.605 16.327 -15.747 1.00 85.38 155 LEU A N 1
ATOM 1204 C CA . LEU A 1 155 ? -30.063 17.629 -15.326 1.00 85.38 155 LEU A CA 1
ATOM 1205 C C . LEU A 1 155 ? -30.031 18.674 -16.466 1.00 85.38 155 LEU A C 1
ATOM 1207 O O . LEU A 1 155 ? -29.511 19.777 -16.278 1.00 85.38 155 LEU A O 1
ATOM 1211 N N . THR A 1 156 ? -30.548 18.341 -17.656 1.00 69.31 156 THR A N 1
ATOM 1212 C CA . THR A 1 156 ? -30.380 19.134 -18.890 1.00 69.31 156 THR A CA 1
ATOM 1213 C C . THR A 1 156 ? -31.086 20.485 -18.901 1.00 69.31 156 THR A C 1
ATOM 1215 O O . THR A 1 156 ? -30.628 21.388 -19.598 1.00 69.31 156 THR A O 1
ATOM 1218 N N . ASP A 1 157 ? -32.157 20.662 -18.126 1.00 69.62 157 ASP A N 1
ATOM 1219 C CA . ASP A 1 157 ? -32.952 21.903 -18.122 1.00 69.62 157 ASP A CA 1
ATOM 1220 C C . ASP A 1 157 ? -32.234 23.091 -17.452 1.00 69.62 157 ASP A C 1
ATOM 1222 O O . ASP A 1 157 ? -32.735 24.214 -17.455 1.00 69.62 157 ASP A O 1
ATOM 1226 N N . LEU A 1 158 ? -31.054 22.857 -16.865 1.00 60.25 158 LEU A N 1
ATOM 1227 C CA . LEU A 1 158 ? -30.386 23.787 -15.953 1.00 60.25 158 LEU A CA 1
ATOM 1228 C C . LEU A 1 158 ? -29.037 24.321 -16.471 1.00 60.25 158 LEU A C 1
ATOM 1230 O O . LEU A 1 158 ? -28.306 24.927 -15.692 1.00 60.25 158 LEU A O 1
ATOM 1234 N N . LEU A 1 159 ? -28.671 24.075 -17.733 1.00 70.00 159 LEU A N 1
ATOM 1235 C CA . LEU A 1 159 ? -27.380 24.466 -18.324 1.00 70.00 159 LEU A CA 1
ATOM 1236 C C . LEU A 1 159 ? -27.564 25.205 -19.660 1.00 70.00 159 LEU A C 1
ATOM 1238 O O . LEU A 1 159 ? -27.281 24.616 -20.690 1.00 70.00 159 LEU A O 1
ATOM 1242 N N . ASP A 1 160 ? -28.034 26.458 -19.682 1.00 76.75 160 ASP A N 1
ATOM 1243 C CA . ASP A 1 160 ? -28.022 27.397 -20.836 1.00 76.75 160 ASP A CA 1
ATOM 1244 C C . ASP A 1 160 ? -28.100 26.784 -22.267 1.00 76.75 160 ASP A C 1
ATOM 1246 O O . ASP A 1 160 ? -27.330 27.128 -23.168 1.00 76.75 160 ASP A O 1
ATOM 1250 N N . GLY A 1 161 ? -29.022 25.841 -22.499 1.00 69.12 161 GLY A N 1
ATOM 1251 C CA . GLY A 1 161 ? -29.198 25.152 -23.789 1.00 69.12 161 GLY A CA 1
ATOM 1252 C C . GLY A 1 161 ? -28.136 24.098 -24.163 1.00 69.12 161 GLY A C 1
ATOM 1253 O O . GLY A 1 161 ? -28.190 23.545 -25.264 1.00 69.12 161 GLY A O 1
ATOM 1254 N N . VAL A 1 162 ? -27.188 23.784 -23.280 1.00 75.06 162 VAL A N 1
ATOM 1255 C CA . VAL A 1 162 ? -26.217 22.690 -23.412 1.00 75.06 162 VAL A CA 1
ATOM 1256 C C . VAL A 1 162 ? -26.847 21.383 -22.939 1.00 75.06 162 VAL A C 1
ATOM 1258 O O . VAL A 1 162 ? -26.851 21.046 -21.756 1.00 75.06 162 VAL A O 1
ATOM 1261 N N . LYS A 1 163 ? -27.342 20.600 -23.898 1.00 79.25 163 LYS A N 1
ATOM 1262 C CA . LYS A 1 163 ? -27.677 19.195 -23.658 1.00 79.25 163 LYS A CA 1
ATOM 1263 C C . LYS A 1 163 ? -26.404 18.435 -23.290 1.00 79.25 163 LYS A C 1
ATOM 1265 O O . LYS A 1 163 ? -25.401 18.524 -24.000 1.00 79.25 163 LYS A O 1
ATOM 1270 N N . ILE A 1 164 ? -26.467 17.672 -22.207 1.00 81.38 164 ILE A N 1
ATOM 1271 C CA . ILE A 1 164 ? -25.393 16.792 -21.752 1.00 81.38 164 ILE A CA 1
ATOM 1272 C C . ILE A 1 164 ? -25.799 15.333 -21.930 1.00 81.38 164 ILE A C 1
ATOM 1274 O O . ILE A 1 164 ? -26.979 14.993 -21.873 1.00 81.38 164 ILE A O 1
ATOM 1278 N N . HIS A 1 165 ? -24.813 14.473 -22.151 1.00 81.56 165 HIS A N 1
ATOM 1279 C CA . HIS A 1 165 ? -25.007 13.032 -22.243 1.00 81.56 165 HIS A CA 1
ATOM 1280 C C . HIS A 1 165 ? -23.883 12.297 -21.517 1.00 81.56 165 HIS A C 1
ATOM 1282 O O . HIS A 1 165 ? -22.763 12.805 -21.407 1.00 81.56 165 HIS A O 1
ATOM 1288 N N . VAL A 1 166 ? -24.195 11.094 -21.032 1.00 81.81 166 VAL A N 1
ATOM 1289 C CA . VAL A 1 166 ? -23.188 10.162 -20.530 1.00 81.81 166 VAL A CA 1
ATOM 1290 C C . VAL A 1 166 ? -22.654 9.349 -21.698 1.00 81.81 166 VAL A C 1
ATOM 1292 O O . VAL A 1 166 ? -23.388 8.624 -22.368 1.00 81.81 166 VAL A O 1
ATOM 1295 N N . ILE A 1 167 ? -21.351 9.457 -21.928 1.00 78.69 167 ILE A N 1
ATOM 1296 C CA . ILE A 1 167 ? -20.622 8.578 -22.828 1.00 78.69 167 ILE A CA 1
ATOM 1297 C C . ILE A 1 167 ? -20.239 7.342 -22.013 1.00 78.69 167 ILE A C 1
ATOM 1299 O O . ILE A 1 167 ? -19.218 7.346 -21.319 1.00 78.69 167 ILE A O 1
ATOM 1303 N N . ASN A 1 168 ? -21.051 6.286 -22.103 1.00 68.75 168 ASN A N 1
ATOM 1304 C CA . ASN A 1 168 ? -20.694 4.969 -21.580 1.00 68.75 168 ASN A CA 1
ATOM 1305 C C . ASN A 1 168 ? -19.529 4.424 -22.423 1.00 68.75 168 ASN A C 1
ATOM 1307 O O . ASN A 1 168 ? -19.707 3.864 -23.506 1.00 68.75 168 ASN A O 1
ATOM 1311 N N . GLN A 1 169 ? -18.308 4.684 -21.961 1.00 61.19 169 GLN A N 1
ATOM 1312 C CA . GLN A 1 169 ? -17.117 4.067 -22.517 1.00 61.19 169 GLN A CA 1
ATOM 1313 C C . GLN A 1 169 ? -17.024 2.663 -21.927 1.00 61.19 169 GLN A C 1
ATOM 1315 O O . GLN A 1 169 ? -17.092 2.482 -20.708 1.00 61.19 169 GLN A O 1
ATOM 1320 N N . GLY A 1 170 ? -16.845 1.668 -22.800 1.00 63.88 170 GLY A N 1
ATOM 1321 C CA . GLY A 1 170 ? -16.307 0.380 -22.369 1.00 63.88 170 GLY A CA 1
ATOM 1322 C C . GLY A 1 170 ? -14.964 0.586 -21.663 1.00 63.88 170 GLY A C 1
ATOM 1323 O O . GLY A 1 170 ? -14.360 1.656 -21.795 1.00 63.88 170 GLY A O 1
ATOM 1324 N N . ALA A 1 171 ? -14.514 -0.427 -20.915 1.00 58.88 171 ALA A N 1
ATOM 1325 C CA . ALA A 1 171 ? -13.286 -0.359 -20.121 1.00 58.88 171 ALA A CA 1
ATOM 1326 C C . ALA A 1 171 ? -12.158 0.348 -20.904 1.00 58.88 171 ALA A C 1
ATOM 1328 O O . ALA A 1 171 ? -11.912 -0.020 -22.060 1.00 58.88 171 ALA A O 1
ATOM 1329 N N . PRO A 1 172 ? -11.516 1.390 -20.332 1.00 61.75 172 PRO A N 1
ATOM 1330 C CA . PRO A 1 172 ? -10.522 2.173 -21.053 1.00 61.75 172 PRO A CA 1
ATOM 1331 C C . PRO A 1 172 ? -9.434 1.238 -21.591 1.00 61.75 172 PRO A C 1
ATOM 1333 O O . PRO A 1 172 ? -9.001 0.332 -20.873 1.00 61.75 172 PRO A O 1
ATOM 1336 N N . PRO A 1 173 ? -9.007 1.409 -22.854 1.00 74.56 173 PRO A N 1
ATOM 1337 C CA . PRO A 1 173 ? -8.135 0.438 -23.492 1.00 74.56 173 PRO A CA 1
ATOM 1338 C C . PRO A 1 173 ? -6.807 0.338 -22.742 1.00 74.56 173 PRO A C 1
ATOM 1340 O O . PRO A 1 173 ? -6.283 1.345 -22.256 1.00 74.56 173 PRO A O 1
ATOM 1343 N N . LYS A 1 174 ? -6.243 -0.874 -22.682 1.00 74.38 174 LYS A N 1
ATOM 1344 C CA . LYS A 1 174 ? -4.910 -1.094 -22.112 1.00 74.38 174 LYS A CA 1
ATOM 1345 C C . LYS A 1 174 ? -3.906 -0.181 -22.813 1.00 74.38 174 LYS A C 1
ATOM 1347 O O . LYS A 1 174 ? -3.877 -0.111 -24.043 1.00 74.38 174 LYS A O 1
ATOM 1352 N N . MET A 1 175 ? -3.103 0.524 -22.021 1.00 80.94 175 MET A N 1
ATOM 1353 C CA . MET A 1 175 ? -2.171 1.534 -22.514 1.00 80.94 175 MET A CA 1
ATOM 1354 C C . MET A 1 175 ? -0.738 0.989 -22.542 1.00 80.94 175 MET A C 1
ATOM 1356 O O . MET A 1 175 ? -0.241 0.459 -21.552 1.00 80.94 175 MET A O 1
ATOM 1360 N N . VAL A 1 176 ? -0.057 1.174 -23.669 1.00 84.06 176 VAL A N 1
ATOM 1361 C CA . VAL A 1 176 ? 1.349 0.819 -23.896 1.00 84.06 176 VAL A CA 1
ATOM 1362 C C . VAL A 1 176 ? 2.165 2.108 -23.951 1.00 84.06 176 VAL A C 1
ATOM 1364 O O . VAL A 1 176 ? 1.801 3.035 -24.681 1.00 84.06 176 VAL A O 1
ATOM 1367 N N . ALA A 1 177 ? 3.267 2.201 -23.201 1.00 84.81 177 ALA A N 1
ATOM 1368 C CA . ALA A 1 177 ? 4.177 3.332 -23.349 1.00 84.81 177 ALA A CA 1
ATOM 1369 C C . ALA A 1 177 ? 5.071 3.140 -24.579 1.00 84.81 177 ALA A C 1
ATOM 1371 O O . ALA A 1 177 ? 5.647 2.076 -24.807 1.00 84.81 177 ALA A O 1
ATOM 1372 N N . VAL A 1 178 ? 5.207 4.195 -25.374 1.00 90.31 178 VAL A N 1
ATOM 1373 C CA . VAL A 1 178 ? 6.078 4.209 -26.550 1.00 90.31 178 VAL A CA 1
ATOM 1374 C C . VAL A 1 178 ? 6.869 5.500 -26.595 1.00 90.31 178 VAL A C 1
ATOM 1376 O O . VAL A 1 178 ? 6.370 6.576 -26.257 1.00 90.31 178 VAL A O 1
ATOM 1379 N N . THR A 1 179 ? 8.105 5.391 -27.054 1.00 90.75 179 THR A N 1
ATOM 1380 C CA . THR A 1 179 ? 9.031 6.510 -27.150 1.00 90.75 179 THR A CA 1
ATOM 1381 C C . THR A 1 179 ? 9.354 6.772 -28.611 1.00 90.75 179 THR A C 1
ATOM 1383 O O . THR A 1 179 ? 9.792 5.877 -29.331 1.00 90.75 179 THR A O 1
ATOM 1386 N N . ILE A 1 180 ? 9.149 8.007 -29.066 1.00 92.50 180 ILE A N 1
ATOM 1387 C CA . ILE A 1 180 ? 9.403 8.407 -30.455 1.00 92.50 180 ILE A CA 1
ATOM 1388 C C . ILE A 1 180 ? 10.532 9.421 -30.540 1.00 92.50 180 ILE A C 1
ATOM 1390 O O . ILE A 1 180 ? 10.560 10.398 -29.794 1.00 92.50 180 ILE A O 1
ATOM 1394 N N . SER A 1 181 ? 11.453 9.211 -31.483 1.00 89.19 181 SER A N 1
ATOM 1395 C CA . SER A 1 181 ? 12.546 10.148 -31.762 1.00 89.19 181 SER A CA 1
ATOM 1396 C C . SER A 1 181 ? 12.318 10.866 -33.089 1.00 89.19 181 SER A C 1
ATOM 1398 O O . SER A 1 181 ? 12.285 10.231 -34.143 1.00 89.19 181 SER A O 1
ATOM 1400 N N . MET A 1 182 ? 12.232 12.195 -33.053 1.00 89.44 182 MET A N 1
ATOM 1401 C CA . MET A 1 182 ? 11.958 13.054 -34.214 1.00 89.44 182 MET A CA 1
ATOM 1402 C C . MET A 1 182 ? 12.879 14.291 -34.224 1.00 89.44 182 MET A C 1
ATOM 1404 O O . MET A 1 182 ? 13.471 14.610 -33.193 1.00 89.44 182 MET A O 1
ATOM 1408 N N . PRO A 1 183 ? 13.016 15.026 -35.342 1.00 88.75 183 PRO A N 1
ATOM 1409 C CA . PRO A 1 183 ? 13.717 16.312 -35.349 1.00 88.75 183 PRO A CA 1
ATOM 1410 C C . PRO A 1 183 ? 13.060 17.324 -34.399 1.00 88.75 183 PRO A C 1
ATOM 1412 O O . PRO A 1 183 ? 11.840 17.309 -34.214 1.00 88.75 183 PRO A O 1
ATOM 1415 N N . ALA A 1 184 ? 13.848 18.210 -33.791 1.00 82.88 184 ALA A N 1
ATOM 1416 C CA . ALA A 1 184 ? 13.331 19.282 -32.942 1.00 82.88 184 ALA A CA 1
ATOM 1417 C C . ALA A 1 184 ? 12.353 20.201 -33.704 1.00 82.88 184 ALA A C 1
ATOM 1419 O O . ALA A 1 184 ? 12.493 20.404 -34.908 1.00 82.88 184 ALA A O 1
ATOM 1420 N N . ASN A 1 185 ? 11.380 20.773 -32.985 1.00 75.00 185 ASN A N 1
ATOM 1421 C CA . ASN A 1 185 ? 10.427 21.780 -33.483 1.00 75.00 185 ASN A CA 1
ATOM 1422 C C . ASN A 1 185 ? 9.557 21.355 -34.689 1.00 75.00 185 ASN A C 1
ATOM 1424 O O . ASN A 1 185 ? 9.097 22.212 -35.435 1.00 75.00 185 ASN A O 1
ATOM 1428 N N . THR A 1 186 ? 9.322 20.055 -34.893 1.00 71.06 186 THR A N 1
ATOM 1429 C CA . THR A 1 186 ? 8.575 19.555 -36.064 1.00 71.06 186 THR A CA 1
ATOM 1430 C C . THR A 1 186 ? 7.064 19.783 -35.989 1.00 71.06 186 THR A C 1
ATOM 1432 O O . THR A 1 186 ? 6.506 20.363 -36.914 1.00 71.06 186 THR A O 1
ATOM 1435 N N . TYR A 1 187 ? 6.396 19.340 -34.917 1.00 84.12 187 TYR A N 1
ATOM 1436 C CA . TYR A 1 187 ? 4.933 19.421 -34.776 1.00 84.12 187 TYR A CA 1
ATOM 1437 C C . TYR A 1 187 ? 4.503 19.596 -33.313 1.00 84.12 187 TYR A C 1
ATOM 1439 O O . TYR A 1 187 ? 5.215 19.182 -32.395 1.00 84.12 187 TYR A O 1
ATOM 1447 N N . GLU A 1 188 ? 3.304 20.144 -33.102 1.00 89.94 188 GLU A N 1
ATOM 1448 C CA . GLU A 1 188 ? 2.564 19.996 -31.841 1.00 89.94 188 GLU A CA 1
ATOM 1449 C C . GLU A 1 188 ? 1.950 18.585 -31.735 1.00 89.94 188 GLU A C 1
ATOM 1451 O O . GLU A 1 188 ? 1.594 18.012 -32.771 1.00 89.94 188 GLU A O 1
ATOM 1456 N N . PRO A 1 189 ? 1.778 18.000 -30.529 1.00 89.56 189 PRO A N 1
ATOM 1457 C CA . PRO A 1 189 ? 1.327 16.613 -30.390 1.00 89.56 189 PRO A CA 1
ATOM 1458 C C . PRO A 1 189 ? -0.007 16.300 -31.073 1.00 89.56 189 PRO A C 1
ATOM 1460 O O . PRO A 1 189 ? -0.124 15.274 -31.736 1.00 89.56 189 PRO A O 1
ATOM 1463 N N . VAL A 1 190 ? -0.981 17.212 -30.988 1.00 87.88 190 VAL A N 1
ATOM 1464 C CA . VAL A 1 190 ? -2.297 17.054 -31.635 1.00 87.88 190 VAL A CA 1
ATOM 1465 C C . VAL A 1 190 ? -2.162 16.963 -33.160 1.00 87.88 190 VAL A C 1
ATOM 1467 O O . VAL A 1 190 ? -2.766 16.092 -33.782 1.00 87.88 190 VAL A O 1
ATOM 1470 N N . VAL A 1 191 ? -1.319 17.814 -33.756 1.00 92.50 191 VAL A N 1
ATOM 1471 C CA . VAL A 1 191 ? -1.051 17.821 -35.204 1.00 92.50 191 VAL A CA 1
ATOM 1472 C C . VAL A 1 191 ? -0.339 16.535 -35.621 1.00 92.50 191 VAL A C 1
ATOM 1474 O O . VAL A 1 191 ? -0.703 15.923 -36.623 1.00 92.50 191 VAL A O 1
ATOM 1477 N N . LEU A 1 192 ? 0.636 16.078 -34.829 1.00 93.56 192 LEU A N 1
ATOM 1478 C CA . LEU A 1 192 ? 1.350 14.832 -35.100 1.00 93.56 192 LEU A CA 1
ATOM 1479 C C . LEU A 1 192 ? 0.402 13.625 -35.128 1.00 93.56 192 LEU A C 1
ATOM 1481 O O . LEU A 1 192 ? 0.479 12.805 -36.041 1.00 93.56 192 LEU A O 1
ATOM 1485 N N . PHE A 1 193 ? -0.505 13.527 -34.153 1.00 94.50 193 PHE A N 1
ATOM 1486 C CA . PHE A 1 193 ? -1.471 12.431 -34.070 1.00 94.50 193 PHE A CA 1
ATOM 1487 C C . PHE A 1 193 ? -2.434 12.444 -35.268 1.00 94.50 193 PHE A C 1
ATOM 1489 O O . PHE A 1 193 ? -2.658 11.404 -35.885 1.00 94.50 193 PHE A O 1
ATOM 1496 N N . GLN A 1 194 ? -2.917 13.623 -35.680 1.00 92.81 194 GLN A N 1
ATOM 1497 C CA . GLN A 1 194 ? -3.743 13.771 -36.885 1.00 92.81 194 GLN A CA 1
ATOM 1498 C C . GLN A 1 194 ? -3.017 13.321 -38.165 1.00 92.81 194 GLN A C 1
ATOM 1500 O O . GLN A 1 194 ? -3.609 12.605 -38.972 1.00 92.81 194 GLN A O 1
ATOM 1505 N N . ILE A 1 195 ? -1.736 13.677 -38.340 1.00 93.75 195 ILE A N 1
ATOM 1506 C CA . ILE A 1 195 ? -0.927 13.233 -39.491 1.00 93.75 195 ILE A CA 1
ATOM 1507 C C . ILE A 1 195 ? -0.764 11.708 -39.479 1.00 93.75 195 ILE A C 1
ATOM 1509 O O . ILE A 1 195 ? -0.993 11.061 -40.503 1.00 93.75 195 ILE A O 1
ATOM 1513 N N . ILE A 1 196 ? -0.416 11.123 -38.327 1.00 95.50 196 ILE A N 1
ATOM 1514 C CA . ILE A 1 196 ? -0.247 9.671 -38.181 1.00 95.50 196 ILE A CA 1
ATOM 1515 C C . ILE A 1 196 ? -1.547 8.944 -38.543 1.00 95.50 196 ILE A C 1
ATOM 1517 O O . ILE A 1 196 ? -1.509 8.012 -39.350 1.00 95.50 196 ILE A O 1
ATOM 1521 N N . LYS A 1 197 ? -2.692 9.408 -38.024 1.00 95.44 197 LYS A N 1
ATOM 1522 C CA . LYS A 1 197 ? -4.015 8.857 -38.337 1.00 95.44 197 LYS A CA 1
ATOM 1523 C C . LYS A 1 197 ? -4.343 8.934 -39.827 1.00 95.44 197 LYS A C 1
ATOM 1525 O O . LYS A 1 197 ? -4.716 7.924 -40.420 1.00 95.44 197 LYS A O 1
ATOM 1530 N N . ALA A 1 198 ? -4.163 10.104 -40.440 1.00 95.25 198 ALA A N 1
ATOM 1531 C CA . ALA A 1 198 ? -4.497 10.331 -41.844 1.00 95.25 198 ALA A CA 1
ATOM 1532 C C . ALA A 1 198 ? -3.630 9.517 -42.820 1.00 95.25 198 ALA A C 1
ATOM 1534 O O . ALA A 1 198 ? -4.134 9.064 -43.843 1.00 95.25 198 ALA A O 1
ATOM 1535 N N . GLN A 1 199 ? -2.339 9.329 -42.522 1.00 96.88 199 GLN A N 1
ATOM 1536 C CA . GLN A 1 199 ? -1.394 8.690 -43.449 1.00 96.88 199 GLN A CA 1
ATOM 1537 C C . GLN A 1 199 ? -1.204 7.184 -43.239 1.00 96.88 199 GLN A C 1
ATOM 1539 O O . GLN A 1 199 ? -0.717 6.512 -44.144 1.00 96.88 199 GLN A O 1
ATOM 1544 N N . ASN A 1 200 ? -1.556 6.655 -42.065 1.00 96.31 200 ASN A N 1
ATOM 1545 C CA . ASN A 1 200 ? -1.268 5.264 -41.692 1.00 96.31 200 ASN A CA 1
ATOM 1546 C C . ASN A 1 200 ? -2.516 4.471 -41.276 1.00 96.31 200 ASN A C 1
ATOM 1548 O O . ASN A 1 200 ? -2.391 3.310 -40.899 1.00 96.31 200 ASN A O 1
ATOM 1552 N N . SER A 1 201 ? -3.700 5.096 -41.289 1.00 95.69 201 SER A N 1
ATOM 1553 C CA . SER A 1 201 ? -4.964 4.504 -40.818 1.00 95.69 201 SER A CA 1
ATOM 1554 C C . SER A 1 201 ? -4.935 4.019 -39.357 1.00 95.69 201 SER A C 1
ATOM 1556 O O . SER A 1 201 ? -5.726 3.160 -38.973 1.00 95.69 201 SER A O 1
ATOM 1558 N N . ILE A 1 202 ? -4.049 4.589 -38.532 1.00 96.19 202 ILE A N 1
ATOM 1559 C CA . ILE A 1 202 ? -3.944 4.290 -37.097 1.00 96.19 202 ILE A CA 1
ATOM 1560 C C . ILE A 1 202 ? -4.968 5.125 -36.323 1.00 96.19 202 ILE A C 1
ATOM 1562 O O . ILE A 1 202 ? -5.006 6.346 -36.495 1.00 96.19 202 ILE A O 1
ATOM 1566 N N . ASP A 1 203 ? -5.768 4.527 -35.434 1.00 92.88 203 ASP A N 1
ATOM 1567 C CA . ASP A 1 203 ? -6.707 5.322 -34.630 1.00 92.88 203 ASP A CA 1
ATOM 1568 C C . ASP A 1 203 ? -6.039 5.966 -33.410 1.00 92.88 203 ASP A C 1
ATOM 1570 O O . ASP A 1 203 ? -6.063 5.451 -32.298 1.00 92.88 203 ASP A O 1
ATOM 1574 N N . THR A 1 204 ? -5.505 7.171 -33.592 1.00 93.69 204 THR A N 1
ATOM 1575 C CA . THR A 1 204 ? -4.827 7.914 -32.521 1.00 93.69 204 THR A CA 1
ATOM 1576 C C . THR A 1 204 ? -5.761 8.493 -31.442 1.00 93.69 204 THR A C 1
ATOM 1578 O O . THR A 1 204 ? -5.350 9.387 -30.703 1.00 93.69 204 THR A O 1
ATOM 1581 N N . LYS A 1 205 ? -7.024 8.046 -31.342 1.00 88.12 205 LYS A N 1
ATOM 1582 C CA . LYS A 1 205 ? -8.048 8.600 -30.431 1.00 88.12 205 LYS A CA 1
ATOM 1583 C C . LYS A 1 205 ? -7.637 8.560 -28.957 1.00 88.12 205 LYS A C 1
ATOM 1585 O O . LYS A 1 205 ? -7.940 9.494 -28.219 1.00 88.12 205 LYS A O 1
ATOM 1590 N N . PHE A 1 206 ? -6.964 7.494 -28.528 1.00 84.69 206 PHE A N 1
ATOM 1591 C CA . PHE A 1 206 ? -6.568 7.295 -27.129 1.00 84.69 206 PHE A CA 1
ATOM 1592 C C . PHE A 1 206 ? -5.108 7.671 -26.842 1.00 84.69 206 PHE A C 1
ATOM 1594 O O . PHE A 1 206 ? -4.653 7.543 -25.705 1.00 84.69 206 PHE A O 1
ATOM 1601 N N . TRP A 1 207 ? -4.375 8.169 -27.842 1.00 92.69 207 TRP A N 1
ATOM 1602 C CA . TRP A 1 207 ? -2.970 8.536 -27.693 1.00 92.69 207 TRP A CA 1
ATOM 1603 C C . TRP A 1 207 ? -2.817 9.741 -26.767 1.00 92.69 207 TRP A C 1
ATOM 1605 O O . TRP A 1 207 ? -3.456 10.776 -26.952 1.00 92.69 207 TRP A O 1
ATOM 1615 N N . ARG A 1 208 ? -1.924 9.630 -25.781 1.00 85.81 208 ARG A N 1
ATOM 1616 C CA . ARG A 1 208 ? -1.619 10.713 -24.838 1.00 85.81 208 ARG A CA 1
ATOM 1617 C C . ARG A 1 208 ? -0.131 11.013 -24.851 1.00 85.81 208 ARG A C 1
ATOM 1619 O O . ARG A 1 208 ? 0.698 10.122 -24.680 1.00 85.81 208 ARG A O 1
ATOM 1626 N N . TYR A 1 209 ? 0.205 12.284 -25.009 1.00 90.12 209 TYR A N 1
ATOM 1627 C CA . TYR A 1 209 ? 1.555 12.784 -24.784 1.00 90.12 209 TYR A CA 1
ATOM 1628 C C . TYR A 1 209 ? 1.831 12.865 -23.276 1.00 90.12 209 TYR A C 1
ATOM 1630 O O . TYR A 1 209 ? 1.018 13.413 -22.533 1.00 90.12 209 TYR A O 1
ATOM 1638 N N . LYS A 1 210 ? 2.954 12.293 -22.822 1.00 82.38 210 LYS A N 1
ATOM 1639 C CA . LYS A 1 210 ? 3.354 12.272 -21.404 1.00 82.38 210 LYS A CA 1
ATOM 1640 C C . LYS A 1 210 ? 4.458 13.286 -21.124 1.00 82.38 210 LYS A C 1
ATOM 1642 O O . LYS A 1 210 ? 4.332 14.095 -20.211 1.00 82.38 210 LYS A O 1
ATOM 1647 N N . SER A 1 211 ? 5.545 13.247 -21.893 1.00 85.81 211 SER A N 1
ATOM 1648 C CA . SER A 1 211 ? 6.691 14.144 -21.705 1.00 85.81 211 SER A CA 1
ATOM 1649 C C . SER A 1 211 ? 7.589 14.226 -22.943 1.00 85.81 211 SER A C 1
ATOM 1651 O O . SER A 1 211 ? 7.523 13.393 -23.846 1.00 85.81 211 SER A O 1
ATOM 1653 N N . ARG A 1 212 ? 8.455 15.244 -22.972 1.00 88.88 212 ARG A N 1
ATOM 1654 C CA . ARG A 1 212 ? 9.499 15.471 -23.981 1.00 88.88 212 ARG A CA 1
ATOM 1655 C C . ARG A 1 212 ? 10.830 15.615 -23.253 1.00 88.88 212 ARG A C 1
ATOM 1657 O O . ARG A 1 212 ? 10.957 16.480 -22.388 1.00 88.88 212 ARG A O 1
ATOM 1664 N N . SER A 1 213 ? 11.814 14.791 -23.593 1.00 85.00 213 SER A N 1
ATOM 1665 C CA . SER A 1 213 ? 13.183 14.953 -23.099 1.00 85.00 213 SER A CA 1
ATOM 1666 C C . SER A 1 213 ? 13.964 15.951 -23.965 1.00 85.00 213 SER A C 1
ATOM 1668 O O . SER A 1 213 ? 13.573 16.273 -25.092 1.00 85.00 213 SER A O 1
ATOM 1670 N N . LYS A 1 214 ? 15.038 16.523 -23.397 1.00 75.06 214 LYS A N 1
ATOM 1671 C CA . LYS A 1 214 ? 15.805 17.610 -24.026 1.00 75.06 214 LYS A CA 1
ATOM 1672 C C . LYS A 1 214 ? 16.382 17.200 -25.382 1.00 75.06 214 LYS A C 1
ATOM 1674 O O . LYS A 1 214 ? 16.770 16.055 -25.591 1.00 75.06 214 LYS A O 1
ATOM 1679 N N . VAL A 1 215 ? 16.482 18.186 -26.272 1.00 73.25 215 VAL A N 1
ATOM 1680 C CA . VAL A 1 215 ? 17.052 18.017 -27.609 1.00 73.25 215 VAL A CA 1
ATOM 1681 C C . VAL A 1 215 ? 18.540 17.681 -27.508 1.00 73.25 215 VAL A C 1
ATOM 1683 O O . VAL A 1 215 ? 19.324 18.502 -27.037 1.00 73.25 215 VAL A O 1
ATOM 1686 N N . ALA A 1 216 ? 18.927 16.511 -28.010 1.00 76.56 216 ALA A N 1
ATOM 1687 C CA . ALA A 1 216 ? 20.317 16.144 -28.257 1.00 76.56 216 ALA A CA 1
ATOM 1688 C C . ALA A 1 216 ? 20.515 15.985 -29.769 1.00 76.56 216 ALA A C 1
ATOM 1690 O O . ALA A 1 216 ? 19.692 15.370 -30.447 1.00 76.56 216 ALA A O 1
ATOM 1691 N N . ASN A 1 217 ? 21.587 16.562 -30.318 1.00 86.94 217 ASN A N 1
ATOM 1692 C CA . ASN A 1 217 ? 21.938 16.466 -31.744 1.00 86.94 217 ASN A CA 1
ATOM 1693 C C . ASN A 1 217 ? 20.786 16.845 -32.704 1.00 86.94 217 ASN A C 1
ATOM 1695 O O . ASN A 1 217 ? 20.569 16.196 -33.724 1.00 86.94 217 ASN A O 1
ATOM 1699 N N . GLY A 1 218 ? 19.995 17.866 -32.351 1.00 88.50 218 GLY A N 1
ATOM 1700 C CA . GLY A 1 218 ? 18.851 18.322 -33.153 1.00 88.50 218 GLY A CA 1
ATOM 1701 C C . GLY A 1 218 ? 17.634 17.384 -33.159 1.00 88.50 218 GLY A C 1
ATOM 1702 O O . GLY A 1 218 ? 16.654 17.680 -33.842 1.00 88.50 218 GLY A O 1
ATOM 1703 N N . ARG A 1 219 ? 17.649 16.284 -32.393 1.00 86.81 219 ARG A N 1
ATOM 1704 C CA . ARG A 1 219 ? 16.505 15.378 -32.211 1.00 86.81 219 ARG A CA 1
ATOM 1705 C C . ARG A 1 219 ? 15.874 15.579 -30.838 1.00 86.81 219 ARG A C 1
ATOM 1707 O O . ARG A 1 219 ? 16.578 15.678 -29.838 1.00 86.81 219 ARG A O 1
ATOM 1714 N N . GLN A 1 220 ? 14.548 15.604 -30.796 1.00 90.12 220 GLN A N 1
ATOM 1715 C CA . GLN A 1 220 ? 13.753 15.503 -29.575 1.00 90.12 220 GLN A CA 1
ATOM 1716 C C . GLN A 1 220 ? 13.203 14.082 -29.437 1.00 90.12 220 GLN A C 1
ATOM 1718 O O . GLN A 1 220 ? 12.897 13.422 -30.434 1.00 90.12 220 GLN A O 1
ATOM 1723 N N . THR A 1 221 ? 13.034 13.641 -28.196 1.00 89.50 221 THR A N 1
ATOM 1724 C CA . THR A 1 221 ? 12.410 12.358 -27.880 1.00 89.50 221 THR A CA 1
ATOM 1725 C C . THR A 1 221 ? 11.159 12.612 -27.047 1.00 89.50 221 THR A C 1
ATOM 1727 O O . THR A 1 221 ? 11.194 13.386 -26.088 1.00 89.50 221 THR A O 1
ATOM 1730 N N . TRP A 1 222 ? 10.034 12.028 -27.451 1.00 91.75 222 TRP A N 1
ATOM 1731 C CA . TRP A 1 222 ? 8.753 12.147 -26.753 1.00 91.75 222 TRP A CA 1
ATOM 1732 C C . TRP A 1 222 ? 8.333 10.793 -26.204 1.00 91.75 222 TRP A C 1
ATOM 1734 O O . TRP A 1 222 ? 8.395 9.795 -26.919 1.00 91.75 222 TRP A O 1
ATOM 1744 N N . ASN A 1 223 ? 7.834 10.796 -24.974 1.00 87.62 223 ASN A N 1
ATOM 1745 C CA . ASN A 1 223 ? 7.210 9.646 -24.343 1.00 87.62 223 ASN A CA 1
ATOM 1746 C C . ASN A 1 223 ? 5.693 9.794 -24.489 1.00 87.62 223 ASN A C 1
ATOM 1748 O O . ASN A 1 223 ? 5.115 10.821 -24.107 1.00 87.62 223 ASN A O 1
ATOM 1752 N N . LEU A 1 224 ? 5.055 8.779 -25.058 1.00 92.31 224 LEU A N 1
ATOM 1753 C CA . LEU A 1 224 ? 3.619 8.694 -25.290 1.00 92.31 224 LEU A CA 1
ATOM 1754 C C . LEU A 1 224 ? 3.051 7.470 -24.567 1.00 92.31 224 LEU A C 1
ATOM 1756 O O . LEU A 1 224 ? 3.768 6.507 -24.308 1.00 92.31 224 LEU A O 1
ATOM 1760 N N . SER A 1 225 ? 1.747 7.474 -24.316 1.00 85.81 225 SER A N 1
ATOM 1761 C CA . SER A 1 225 ? 0.976 6.251 -24.078 1.00 85.81 225 SER A CA 1
ATOM 1762 C C . SER A 1 225 ? -0.055 6.086 -25.188 1.00 85.81 225 SER A C 1
ATOM 1764 O O . SER A 1 225 ? -0.818 7.022 -25.442 1.00 85.81 225 SER A O 1
ATOM 1766 N N . ILE A 1 226 ? -0.094 4.916 -25.813 1.00 93.00 226 ILE A N 1
ATOM 1767 C CA . ILE A 1 226 ? -1.018 4.538 -26.892 1.00 93.00 226 ILE A CA 1
ATOM 1768 C C . ILE A 1 226 ? -1.897 3.372 -26.437 1.00 93.00 226 ILE A C 1
ATOM 1770 O O . ILE A 1 226 ? -1.505 2.647 -25.530 1.00 93.00 226 ILE A O 1
ATOM 1774 N N . ASP A 1 227 ? -3.059 3.172 -27.043 1.00 90.31 227 ASP A N 1
ATOM 1775 C CA . ASP A 1 227 ? -3.891 1.995 -26.776 1.00 90.31 227 ASP A CA 1
ATOM 1776 C C . ASP A 1 227 ? -3.333 0.711 -27.423 1.00 90.31 227 ASP A C 1
ATOM 1778 O O . ASP A 1 227 ? -2.562 0.750 -28.384 1.00 90.31 227 ASP A O 1
ATOM 1782 N N . GLU A 1 228 ? -3.754 -0.444 -26.909 1.00 87.12 228 GLU A N 1
ATOM 1783 C CA . GLU A 1 228 ? -3.358 -1.773 -27.388 1.00 87.12 228 GLU A CA 1
ATOM 1784 C C . GLU A 1 228 ? -3.693 -2.020 -28.872 1.00 87.12 228 GLU A C 1
ATOM 1786 O O . GLU A 1 228 ? -2.884 -2.603 -29.596 1.00 87.12 228 GLU A O 1
ATOM 1791 N N . ASN A 1 229 ? -4.825 -1.515 -29.375 1.00 92.62 229 ASN A N 1
ATOM 1792 C CA . ASN A 1 229 ? -5.165 -1.632 -30.795 1.00 92.62 229 ASN A CA 1
ATOM 1793 C C . ASN A 1 229 ? -4.209 -0.794 -31.669 1.00 92.62 229 ASN A C 1
ATOM 1795 O O . ASN A 1 229 ? -3.653 -1.301 -32.643 1.00 92.62 229 ASN A O 1
ATOM 1799 N N . SER A 1 230 ? -3.923 0.448 -31.280 1.00 95.12 230 SER A N 1
ATOM 1800 C CA . SER A 1 230 ? -2.881 1.272 -31.904 1.00 95.12 230 SER A CA 1
ATOM 1801 C C . SER A 1 230 ? -1.493 0.635 -31.839 1.00 95.12 230 SER A C 1
ATOM 1803 O O . SER A 1 230 ? -0.705 0.781 -32.773 1.00 95.12 230 SER A O 1
ATOM 1805 N N . HIS A 1 231 ? -1.178 -0.087 -30.761 1.00 93.06 231 HIS A N 1
ATOM 1806 C CA . HIS A 1 231 ? 0.067 -0.838 -30.638 1.00 93.06 231 HIS A CA 1
ATOM 1807 C C . HIS A 1 231 ? 0.144 -1.982 -31.666 1.00 93.06 231 HIS A C 1
ATOM 1809 O O . HIS A 1 231 ? 1.162 -2.113 -32.350 1.00 93.06 231 HIS A O 1
ATOM 1815 N N . VAL A 1 232 ? -0.937 -2.747 -31.854 1.00 93.19 232 VAL A N 1
ATOM 1816 C CA . VAL A 1 232 ? -1.044 -3.772 -32.912 1.00 93.19 232 VAL A CA 1
ATOM 1817 C C . VAL A 1 232 ? -0.921 -3.148 -34.309 1.00 93.19 232 VAL A C 1
ATOM 1819 O O . VAL A 1 232 ? -0.184 -3.666 -35.151 1.00 93.19 232 VAL A O 1
ATOM 1822 N N . GLN A 1 233 ? -1.566 -2.004 -34.550 1.00 95.50 233 GLN A N 1
ATOM 1823 C CA . GLN A 1 233 ? -1.481 -1.280 -35.824 1.00 95.50 233 GLN A CA 1
ATOM 1824 C C . GLN A 1 233 ? -0.058 -0.757 -36.104 1.00 95.50 233 GLN A C 1
ATOM 1826 O O . GLN A 1 233 ? 0.439 -0.897 -37.220 1.00 95.50 233 GLN A O 1
ATOM 1831 N N . LEU A 1 234 ? 0.650 -0.226 -35.100 1.00 95.38 234 LEU A N 1
ATOM 1832 C CA . LEU A 1 234 ? 2.061 0.164 -35.232 1.00 95.38 234 LEU A CA 1
ATOM 1833 C C . LEU A 1 234 ? 2.982 -1.035 -35.479 1.00 95.38 234 LEU A C 1
ATOM 1835 O O . LEU A 1 234 ? 3.903 -0.930 -36.289 1.00 95.38 234 LEU A O 1
ATOM 1839 N N . LYS A 1 235 ? 2.722 -2.178 -34.831 1.00 93.44 235 LYS A N 1
ATOM 1840 C CA . LYS A 1 235 ? 3.471 -3.424 -35.044 1.00 93.44 235 LYS A CA 1
ATOM 1841 C C . LYS A 1 235 ? 3.363 -3.912 -36.490 1.00 93.44 235 LYS A C 1
ATOM 1843 O O . LYS A 1 235 ? 4.364 -4.329 -37.066 1.00 93.44 235 LYS A O 1
ATOM 1848 N N . ALA A 1 236 ? 2.184 -3.786 -37.105 1.00 95.06 236 ALA A N 1
ATOM 1849 C CA . ALA A 1 236 ? 1.972 -4.101 -38.520 1.00 95.06 236 ALA A CA 1
ATOM 1850 C C . ALA A 1 236 ? 2.764 -3.189 -39.488 1.00 95.06 236 ALA A C 1
ATOM 1852 O O . ALA A 1 236 ? 2.961 -3.553 -40.645 1.00 95.06 236 ALA A O 1
ATOM 1853 N N . LEU A 1 237 ? 3.257 -2.035 -39.020 1.00 95.38 237 LEU A N 1
ATOM 1854 C CA . LEU A 1 237 ? 4.100 -1.097 -39.775 1.00 95.38 237 LEU A CA 1
ATOM 1855 C C . LEU A 1 237 ? 5.589 -1.151 -39.374 1.00 95.38 237 LEU A C 1
ATOM 1857 O O . LEU A 1 237 ? 6.317 -0.188 -39.628 1.00 95.38 237 LEU A O 1
ATOM 1861 N N . ASP A 1 238 ? 6.043 -2.223 -38.710 1.00 94.62 238 ASP A N 1
ATOM 1862 C CA . ASP A 1 238 ? 7.394 -2.335 -38.121 1.00 94.62 238 ASP A CA 1
ATOM 1863 C C . ASP A 1 238 ? 7.756 -1.118 -37.243 1.00 94.62 238 ASP A C 1
ATOM 1865 O O . ASP A 1 238 ? 8.881 -0.624 -37.257 1.00 94.62 238 ASP A O 1
ATOM 1869 N N . TYR A 1 239 ? 6.773 -0.563 -36.523 1.00 95.12 239 TYR A N 1
ATOM 1870 C CA . TYR A 1 239 ? 6.933 0.619 -35.666 1.00 95.12 239 TYR A CA 1
ATOM 1871 C C . TYR A 1 239 ? 7.440 1.884 -36.403 1.00 95.12 239 TYR A C 1
ATOM 1873 O O . TYR A 1 239 ? 7.983 2.810 -35.788 1.00 95.12 239 TYR A O 1
ATOM 1881 N N . ARG A 1 240 ? 7.231 1.960 -37.729 1.00 95.81 240 ARG A N 1
ATOM 1882 C CA . ARG A 1 240 ? 7.723 3.040 -38.609 1.00 95.81 240 ARG A CA 1
ATOM 1883 C C . ARG A 1 240 ? 6.624 3.721 -39.449 1.00 95.81 240 ARG A C 1
ATOM 1885 O O . ARG A 1 240 ? 6.694 3.683 -40.685 1.00 95.81 240 ARG A O 1
ATOM 1892 N N . PRO A 1 241 ? 5.622 4.368 -38.825 1.00 96.00 241 PRO A N 1
ATOM 1893 C CA . PRO A 1 241 ? 4.589 5.101 -39.553 1.00 96.00 241 PRO A CA 1
ATOM 1894 C C . PRO A 1 241 ? 5.161 6.330 -40.279 1.00 96.00 241 PRO A C 1
ATOM 1896 O O . PRO A 1 241 ? 6.146 6.939 -39.848 1.00 96.00 241 PRO A O 1
ATOM 1899 N N . TYR A 1 242 ? 4.514 6.708 -41.377 1.00 94.44 242 TYR A N 1
ATOM 1900 C CA . TYR A 1 242 ? 4.828 7.891 -42.174 1.00 94.44 242 TYR A CA 1
ATOM 1901 C C . TYR A 1 242 ? 4.305 9.183 -41.529 1.00 94.44 242 TYR A C 1
ATOM 1903 O O . TYR A 1 242 ? 3.231 9.198 -40.925 1.00 94.44 242 TYR A O 1
ATOM 1911 N N . ILE A 1 243 ? 5.078 10.260 -41.695 1.00 92.56 243 ILE A N 1
ATOM 1912 C CA . ILE A 1 243 ? 4.729 11.651 -41.385 1.00 92.56 243 ILE A CA 1
ATOM 1913 C C . ILE A 1 243 ? 5.231 12.577 -42.511 1.00 92.56 243 ILE A C 1
ATOM 1915 O O . ILE A 1 243 ? 6.404 12.951 -42.592 1.00 92.56 243 ILE A O 1
ATOM 1919 N N . GLY A 1 244 ? 4.346 12.925 -43.441 1.00 89.69 244 GLY A N 1
ATOM 1920 C CA . GLY A 1 244 ? 4.725 13.622 -44.670 1.00 89.69 244 GLY A CA 1
ATOM 1921 C C . GLY A 1 244 ? 5.648 12.752 -45.529 1.00 89.69 244 GLY A C 1
ATOM 1922 O O . GLY A 1 244 ? 5.244 11.691 -45.994 1.00 89.69 244 GLY A O 1
ATOM 1923 N N . PHE A 1 245 ? 6.891 13.197 -45.721 1.00 88.12 245 PHE A N 1
ATOM 1924 C CA . PHE A 1 245 ? 7.908 12.503 -46.527 1.00 88.12 245 PHE A CA 1
ATOM 1925 C C . PHE A 1 245 ? 8.897 11.662 -45.701 1.00 88.12 245 PHE A C 1
ATOM 1927 O O . PHE A 1 245 ? 9.845 11.105 -46.253 1.00 88.12 245 PHE A O 1
ATOM 1934 N N . PHE A 1 246 ? 8.703 11.566 -44.383 1.00 90.56 246 PHE A N 1
ATOM 1935 C CA . PHE A 1 246 ? 9.613 10.872 -43.469 1.00 90.56 246 PHE A CA 1
ATOM 1936 C C . PHE A 1 246 ? 8.901 9.738 -42.728 1.00 90.56 246 PHE A C 1
ATOM 1938 O O . PHE A 1 246 ? 7.676 9.713 -42.641 1.00 90.56 246 PHE A O 1
ATOM 1945 N N . LYS A 1 247 ? 9.673 8.809 -42.157 1.00 91.06 247 LYS A N 1
ATOM 1946 C CA . LYS A 1 247 ? 9.169 7.809 -41.205 1.00 91.06 247 LYS A CA 1
ATOM 1947 C C . LYS A 1 247 ? 9.559 8.205 -39.787 1.00 91.06 247 LYS A C 1
ATOM 1949 O O . LYS A 1 247 ? 10.711 8.577 -39.551 1.00 91.06 247 LYS A O 1
ATOM 1954 N N . LEU A 1 248 ? 8.626 8.090 -38.846 1.00 91.69 248 LEU A N 1
ATOM 1955 C CA . LEU A 1 248 ? 8.972 8.050 -37.427 1.00 91.69 248 LEU A CA 1
ATOM 1956 C C . LEU A 1 248 ? 9.629 6.712 -37.088 1.00 91.69 248 LEU A C 1
ATOM 1958 O O . LEU A 1 248 ? 9.490 5.730 -37.813 1.00 91.69 248 LEU A O 1
ATOM 1962 N N . PHE A 1 249 ? 10.325 6.680 -35.957 1.00 90.31 249 PHE A N 1
ATOM 1963 C CA . PHE A 1 249 ? 10.775 5.445 -35.334 1.00 90.31 249 PHE A CA 1
ATOM 1964 C C . PHE A 1 249 ? 10.191 5.394 -33.925 1.00 90.31 249 PHE A C 1
ATOM 1966 O O . PHE A 1 249 ? 10.532 6.235 -33.085 1.00 90.31 249 PHE A O 1
ATOM 1973 N N . PHE A 1 250 ? 9.272 4.455 -33.708 1.00 90.69 250 PHE A N 1
ATOM 1974 C CA . PHE A 1 250 ? 8.734 4.137 -32.394 1.00 90.69 250 PHE A CA 1
ATOM 1975 C C . PHE A 1 250 ? 9.619 3.064 -31.773 1.00 90.69 250 PHE A C 1
ATOM 1977 O O . PHE A 1 250 ? 9.758 1.964 -32.299 1.00 90.69 250 PHE A O 1
ATOM 1984 N N . VAL A 1 251 ? 10.206 3.388 -30.631 1.00 86.69 251 VAL A N 1
ATOM 1985 C CA . VAL A 1 251 ? 10.770 2.400 -29.724 1.00 86.69 251 VAL A CA 1
ATOM 1986 C C . VAL A 1 251 ? 9.646 2.033 -28.766 1.00 86.69 251 VAL A C 1
ATOM 1988 O O . VAL A 1 251 ? 9.133 2.908 -28.063 1.00 86.69 251 VAL A O 1
ATOM 1991 N N . ILE A 1 252 ? 9.251 0.757 -28.725 1.00 79.25 252 ILE A N 1
ATOM 1992 C CA . ILE A 1 252 ? 8.546 0.254 -27.543 1.00 79.25 252 ILE A CA 1
ATOM 1993 C C . ILE A 1 252 ? 9.534 0.428 -26.401 1.00 79.25 252 ILE A C 1
ATOM 1995 O O . ILE A 1 252 ? 10.599 -0.195 -26.394 1.00 79.25 252 ILE A O 1
ATOM 1999 N N . SER A 1 253 ? 9.208 1.296 -25.456 1.00 66.44 253 SER A N 1
ATOM 2000 C CA . SER A 1 253 ? 9.982 1.353 -24.234 1.00 66.44 253 SER A CA 1
ATOM 2001 C C . SER A 1 253 ? 9.645 0.097 -23.441 1.00 66.44 253 SER A C 1
ATOM 2003 O O . SER A 1 253 ? 8.628 0.050 -22.762 1.00 66.44 253 SER A O 1
ATOM 2005 N N . LEU A 1 254 ? 10.508 -0.928 -23.528 1.00 55.50 254 LEU A N 1
ATOM 2006 C CA . LEU A 1 254 ? 10.517 -2.035 -22.556 1.00 55.50 254 LEU A CA 1
ATOM 2007 C C . LEU A 1 254 ? 10.592 -1.480 -21.126 1.00 55.50 254 LEU A C 1
ATOM 2009 O O . LEU A 1 254 ? 10.034 -2.050 -20.196 1.00 55.50 254 LEU A O 1
ATOM 2013 N N . THR A 1 255 ? 11.227 -0.315 -20.977 1.00 48.88 255 THR A N 1
ATOM 2014 C CA . THR A 1 255 ? 10.968 0.615 -19.887 1.00 48.88 255 THR A CA 1
ATOM 2015 C C . THR A 1 255 ? 9.504 1.057 -19.863 1.00 48.88 255 THR A C 1
ATOM 2017 O O . THR A 1 255 ? 9.135 2.109 -20.384 1.00 48.88 255 THR A O 1
ATOM 2020 N N . LEU A 1 256 ? 8.733 0.298 -19.089 1.00 48.28 256 LEU A N 1
ATOM 2021 C CA . LEU A 1 256 ? 7.426 0.651 -18.551 1.00 48.28 256 LEU A CA 1
ATOM 2022 C C . LEU A 1 256 ? 6.282 0.489 -19.557 1.00 48.28 256 LEU A C 1
ATOM 2024 O O . LEU A 1 256 ? 5.749 1.460 -20.092 1.00 48.28 256 LEU A O 1
ATOM 2028 N N . TYR A 1 257 ? 5.744 -0.733 -19.634 1.00 50.03 257 TYR A N 1
ATOM 2029 C CA . TYR A 1 257 ? 4.285 -0.828 -19.555 1.00 50.03 257 TYR A CA 1
ATOM 2030 C C . TYR A 1 257 ? 3.839 0.115 -18.435 1.00 50.03 257 TYR A C 1
ATOM 2032 O O . TYR A 1 257 ? 4.365 0.034 -17.326 1.00 50.03 257 TYR A O 1
ATOM 2040 N N . SER A 1 258 ? 2.893 1.018 -18.702 1.00 49.88 258 SER A N 1
ATOM 2041 C CA . SER A 1 258 ? 2.213 1.701 -17.607 1.00 49.88 258 SER A CA 1
ATOM 2042 C C . SER A 1 258 ? 1.222 0.713 -17.000 1.00 49.88 258 SER A C 1
ATOM 2044 O O . SER A 1 258 ? 0.011 0.876 -17.148 1.00 49.88 258 SER A O 1
ATOM 2046 N N . THR A 1 259 ? 1.751 -0.340 -16.370 1.00 53.66 259 THR A N 1
ATOM 2047 C CA . THR A 1 259 ? 1.039 -1.023 -15.305 1.00 53.66 259 THR A CA 1
ATOM 2048 C C . THR A 1 259 ? 0.669 0.064 -14.310 1.00 53.66 259 THR A C 1
ATOM 2050 O O . THR A 1 259 ? 1.508 0.873 -13.896 1.00 53.66 259 THR A O 1
ATOM 2053 N N . ASN A 1 260 ? -0.607 0.127 -13.951 1.00 69.25 260 ASN A N 1
ATOM 2054 C CA . ASN A 1 260 ? -1.047 0.950 -12.837 1.00 69.25 260 ASN A CA 1
ATOM 2055 C C . ASN A 1 260 ? -0.621 0.227 -11.551 1.00 69.25 260 ASN A C 1
ATOM 2057 O O . ASN A 1 260 ? -1.464 -0.141 -10.759 1.00 69.25 260 ASN A O 1
ATOM 2061 N N . GLY A 1 261 ? 0.665 -0.079 -11.374 1.00 82.62 261 GLY A N 1
ATOM 2062 C CA . GLY A 1 261 ? 1.101 -1.029 -10.361 1.00 82.62 261 GLY A CA 1
ATOM 2063 C C . GLY A 1 261 ? 2.593 -1.311 -10.389 1.00 82.62 261 GLY A C 1
ATOM 2064 O O . GLY A 1 261 ? 3.273 -1.124 -11.402 1.00 82.62 261 GLY A O 1
ATOM 2065 N N . VAL A 1 262 ? 3.077 -1.737 -9.231 1.00 90.75 262 VAL A N 1
ATOM 2066 C CA . VAL A 1 262 ? 4.417 -2.251 -8.971 1.00 90.75 262 VAL A CA 1
ATOM 2067 C C . VAL A 1 262 ? 4.585 -3.598 -9.676 1.00 90.75 262 VAL A C 1
ATOM 2069 O O . VAL A 1 262 ? 3.669 -4.424 -9.690 1.00 90.75 262 VAL A O 1
ATOM 2072 N N . ILE A 1 263 ? 5.771 -3.817 -10.240 1.00 91.81 263 ILE A N 1
ATOM 2073 C CA . ILE A 1 263 ? 6.237 -5.137 -10.669 1.00 91.81 263 ILE A CA 1
ATOM 2074 C C . ILE A 1 263 ? 7.461 -5.468 -9.820 1.00 91.81 263 ILE A C 1
ATOM 2076 O O . ILE A 1 263 ? 8.384 -4.647 -9.748 1.00 91.81 263 ILE A O 1
ATOM 2080 N N . LEU A 1 264 ? 7.459 -6.638 -9.179 1.00 94.88 264 LEU A N 1
ATOM 2081 C CA . LEU A 1 264 ? 8.620 -7.138 -8.443 1.00 94.88 264 LEU A CA 1
ATOM 2082 C C . LEU A 1 264 ? 9.507 -7.967 -9.377 1.00 94.88 264 LEU A C 1
ATOM 2084 O O . LEU A 1 264 ? 9.082 -8.990 -9.902 1.00 94.88 264 LEU A O 1
ATOM 2088 N N . ASP A 1 265 ? 10.744 -7.526 -9.565 1.00 94.56 265 ASP A N 1
ATOM 2089 C CA . ASP A 1 265 ? 11.806 -8.265 -10.246 1.00 94.56 265 ASP A CA 1
ATOM 2090 C C . ASP A 1 265 ? 12.605 -9.032 -9.179 1.00 94.56 265 ASP A C 1
ATOM 2092 O O . ASP A 1 265 ? 13.436 -8.465 -8.466 1.00 94.56 265 ASP A O 1
ATOM 2096 N N . CYS A 1 266 ? 12.253 -10.300 -8.983 1.00 96.44 266 CYS A N 1
ATOM 2097 C CA . CYS A 1 266 ? 12.747 -11.180 -7.932 1.00 96.44 266 CYS A CA 1
ATOM 2098 C C . CYS A 1 266 ? 14.017 -11.947 -8.340 1.00 96.44 266 CYS A C 1
ATOM 2100 O O . CYS A 1 266 ? 14.039 -12.706 -9.309 1.00 96.44 266 CYS A O 1
ATOM 2102 N N . ASP A 1 267 ? 15.052 -11.857 -7.504 1.00 95.94 267 ASP A N 1
ATOM 2103 C CA . ASP A 1 267 ? 16.156 -12.821 -7.445 1.00 95.94 267 ASP A CA 1
ATOM 2104 C C . ASP A 1 267 ? 15.809 -13.915 -6.416 1.00 95.94 267 ASP A C 1
ATOM 2106 O O . ASP A 1 267 ? 15.835 -13.670 -5.201 1.00 95.94 267 ASP A O 1
ATOM 2110 N N . TYR A 1 268 ? 15.413 -15.099 -6.902 1.00 97.19 268 TYR A N 1
ATOM 2111 C CA . TYR A 1 268 ? 14.959 -16.228 -6.081 1.00 97.19 268 TYR A CA 1
ATOM 2112 C C . TYR A 1 268 ? 16.113 -17.109 -5.616 1.00 97.19 268 TYR A C 1
ATOM 2114 O O . TYR A 1 268 ? 16.902 -17.610 -6.417 1.00 97.19 268 TYR A O 1
ATOM 2122 N N . ARG A 1 269 ? 16.194 -17.346 -4.304 1.00 97.06 269 ARG A N 1
ATOM 2123 C CA . ARG A 1 269 ? 17.270 -18.141 -3.692 1.00 97.06 269 ARG A CA 1
ATOM 2124 C C . ARG A 1 269 ? 16.941 -18.565 -2.266 1.00 97.06 269 ARG A C 1
ATOM 2126 O O . ARG A 1 269 ? 16.133 -17.942 -1.584 1.00 97.06 269 ARG A O 1
ATOM 2133 N N . MET A 1 270 ? 17.611 -19.612 -1.789 1.00 97.38 270 MET A N 1
ATOM 2134 C CA . MET A 1 270 ? 17.578 -19.989 -0.373 1.00 97.38 270 MET A CA 1
ATOM 2135 C C . MET A 1 270 ? 18.474 -19.034 0.430 1.00 97.38 270 MET A C 1
ATOM 2137 O O . MET A 1 270 ? 19.685 -19.010 0.210 1.00 97.38 270 MET A O 1
ATOM 2141 N N . LEU A 1 271 ? 17.905 -18.261 1.361 1.00 97.25 271 LEU A N 1
ATOM 2142 C CA . LEU A 1 271 ? 18.646 -17.342 2.241 1.00 97.25 271 LEU A CA 1
ATOM 2143 C C . LEU A 1 271 ? 18.401 -17.657 3.721 1.00 97.25 271 LEU A C 1
ATOM 2145 O O . LEU A 1 271 ? 17.307 -18.103 4.060 1.00 97.25 271 LEU A O 1
ATOM 2149 N N . PRO A 1 272 ? 19.380 -17.432 4.617 1.00 96.75 272 PRO A N 1
ATOM 2150 C CA . PRO A 1 272 ? 19.192 -17.594 6.055 1.00 96.75 272 PRO A CA 1
ATOM 2151 C C . PRO A 1 272 ? 18.380 -16.436 6.666 1.00 96.75 272 PRO A C 1
ATOM 2153 O O . PRO A 1 272 ? 18.751 -15.275 6.511 1.00 96.75 272 PRO A O 1
ATOM 2156 N N . HIS A 1 273 ? 17.329 -16.754 7.428 1.00 94.81 273 HIS A N 1
ATOM 2157 C CA . HIS A 1 273 ? 16.460 -15.802 8.144 1.00 94.81 273 HIS A CA 1
ATOM 2158 C C . HIS A 1 273 ? 16.496 -16.046 9.660 1.00 94.81 273 HIS A C 1
ATOM 2160 O O . HIS A 1 273 ? 15.485 -16.322 10.305 1.00 94.81 273 HIS A O 1
ATOM 2166 N N . GLY A 1 274 ? 17.694 -15.985 10.246 1.00 89.75 274 GLY A N 1
ATOM 2167 C CA . GLY A 1 274 ? 17.886 -16.111 11.693 1.00 89.75 274 GLY A CA 1
ATOM 2168 C C . GLY A 1 274 ? 17.390 -17.450 12.254 1.00 89.75 274 GLY A C 1
ATOM 2169 O O . GLY A 1 274 ? 17.927 -18.503 11.916 1.00 89.75 274 GLY A O 1
ATOM 2170 N N . ALA A 1 275 ? 16.381 -17.401 13.130 1.00 91.00 275 ALA A N 1
ATOM 2171 C CA . ALA A 1 275 ? 15.843 -18.570 13.830 1.00 91.00 275 ALA A CA 1
ATOM 2172 C C . ALA A 1 275 ? 15.149 -19.598 12.911 1.00 91.00 275 ALA A C 1
ATOM 2174 O O . ALA A 1 275 ? 15.086 -20.772 13.265 1.00 91.00 275 ALA A O 1
ATOM 2175 N N . TYR A 1 276 ? 14.686 -19.189 11.724 1.00 92.88 276 TYR A N 1
ATOM 2176 C CA . TYR A 1 276 ? 13.923 -20.043 10.796 1.00 92.88 276 TYR A CA 1
ATOM 2177 C C . TYR A 1 276 ? 14.802 -20.793 9.783 1.00 92.88 276 TYR A C 1
ATOM 2179 O O . TYR A 1 276 ? 14.301 -21.380 8.827 1.00 92.88 276 TYR A O 1
ATOM 2187 N N . GLY A 1 277 ? 16.126 -20.781 9.969 1.00 95.44 277 GLY A N 1
ATOM 2188 C CA . GLY A 1 277 ? 17.056 -21.439 9.054 1.00 95.44 277 GLY A CA 1
ATOM 2189 C C . GLY A 1 277 ? 17.042 -20.796 7.666 1.00 95.44 277 GLY A C 1
ATOM 2190 O O . GLY A 1 277 ? 16.999 -19.572 7.550 1.00 95.44 277 GLY A O 1
ATOM 2191 N N . SER A 1 278 ? 17.126 -21.610 6.610 1.00 97.00 278 SER A N 1
ATOM 2192 C CA . SER A 1 278 ? 17.120 -21.129 5.224 1.00 97.00 278 SER A CA 1
ATOM 2193 C C . SER A 1 278 ? 15.725 -21.191 4.605 1.00 97.00 278 SER A C 1
ATOM 2195 O O . SER A 1 278 ? 15.172 -22.275 4.446 1.00 97.00 278 SER A O 1
ATOM 2197 N N . LEU A 1 279 ? 15.202 -20.039 4.182 1.00 96.81 279 LEU A N 1
ATOM 2198 C CA . LEU A 1 279 ? 13.897 -19.898 3.531 1.00 96.81 279 LEU A CA 1
ATOM 2199 C C . LEU A 1 279 ? 14.053 -19.638 2.030 1.00 96.81 279 LEU A C 1
ATOM 2201 O O . LEU A 1 279 ? 14.991 -18.954 1.602 1.00 96.81 279 LEU A O 1
ATOM 2205 N N . TYR A 1 280 ? 13.111 -20.137 1.227 1.00 97.81 280 TYR A N 1
ATOM 2206 C CA . TYR A 1 280 ? 13.019 -19.764 -0.184 1.00 97.81 280 TYR A CA 1
ATOM 2207 C C . TYR A 1 280 ? 12.556 -18.312 -0.280 1.00 97.81 280 TYR A C 1
ATOM 2209 O O . TYR A 1 280 ? 11.474 -17.963 0.192 1.00 97.81 280 TYR A O 1
ATOM 2217 N N . THR A 1 281 ? 13.433 -17.459 -0.803 1.00 97.88 281 THR A N 1
ATOM 2218 C CA . THR A 1 281 ? 13.340 -16.007 -0.667 1.00 97.88 281 THR A CA 1
ATOM 2219 C C . THR A 1 281 ? 13.329 -15.343 -2.035 1.00 97.88 281 THR A C 1
ATOM 2221 O O . THR A 1 281 ? 14.258 -15.562 -2.814 1.00 97.88 281 THR A O 1
ATOM 2224 N N . CYS A 1 282 ? 12.351 -14.472 -2.294 1.00 97.94 282 CYS A N 1
ATOM 2225 C CA . CYS A 1 282 ? 12.492 -13.441 -3.321 1.00 97.94 282 CYS A CA 1
ATOM 2226 C C . CYS A 1 282 ? 13.293 -12.268 -2.735 1.00 97.94 282 CYS A C 1
ATOM 2228 O O . CYS A 1 282 ? 12.881 -11.653 -1.749 1.00 97.94 282 CYS A O 1
ATOM 2230 N N . THR A 1 283 ? 14.430 -11.930 -3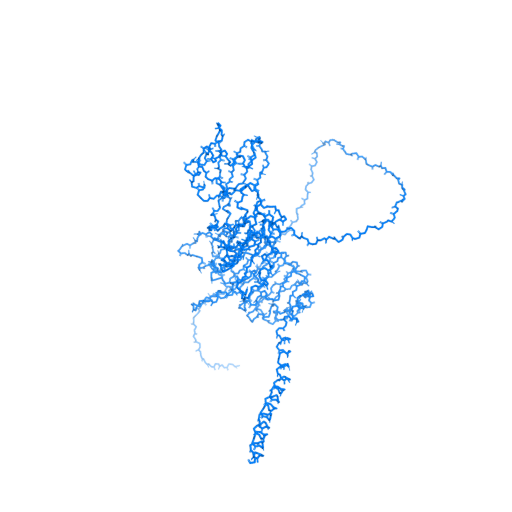.352 1.00 97.25 283 THR A N 1
ATOM 2231 C CA . THR A 1 283 ? 15.052 -10.609 -3.172 1.00 97.25 283 THR A CA 1
ATOM 2232 C C . THR A 1 283 ? 14.552 -9.697 -4.291 1.00 97.25 283 THR A C 1
ATOM 2234 O O . THR A 1 283 ? 15.007 -9.825 -5.424 1.00 97.25 283 THR A O 1
ATOM 2237 N N . ALA A 1 284 ? 13.596 -8.815 -4.001 1.00 96.56 284 ALA A N 1
ATOM 2238 C CA . ALA A 1 284 ? 12.929 -7.994 -5.006 1.00 96.56 284 ALA A CA 1
ATOM 2239 C C . ALA A 1 284 ? 13.668 -6.676 -5.279 1.00 96.56 284 ALA A C 1
ATOM 2241 O O . ALA A 1 284 ? 13.910 -5.868 -4.374 1.00 96.56 284 ALA A O 1
ATOM 2242 N N . GLY A 1 285 ? 13.922 -6.414 -6.559 1.00 94.69 285 GLY A N 1
ATOM 2243 C CA . GLY A 1 285 ? 13.890 -5.064 -7.107 1.00 94.69 285 GLY A CA 1
ATOM 2244 C C . GLY A 1 285 ? 12.458 -4.683 -7.493 1.00 94.69 285 GLY A C 1
ATOM 2245 O O . GLY A 1 285 ? 11.636 -5.531 -7.819 1.00 94.69 285 GLY A O 1
ATOM 2246 N N . ILE A 1 286 ? 12.149 -3.393 -7.479 1.00 90.81 286 ILE A N 1
ATOM 2247 C CA . ILE A 1 286 ? 10.914 -2.819 -8.011 1.00 90.81 286 ILE A CA 1
ATOM 2248 C C . ILE A 1 286 ? 11.228 -2.133 -9.335 1.00 90.81 286 ILE A C 1
ATOM 2250 O O . ILE A 1 286 ? 12.070 -1.227 -9.426 1.00 90.81 286 ILE A O 1
ATOM 2254 N N . LEU A 1 287 ? 10.508 -2.549 -10.376 1.00 86.56 287 LEU A N 1
ATOM 2255 C CA . LEU A 1 287 ? 10.509 -1.836 -11.646 1.00 86.56 287 LEU A CA 1
ATOM 2256 C C . LEU A 1 287 ? 9.695 -0.535 -11.492 1.00 86.56 287 LEU A C 1
ATOM 2258 O O . LEU A 1 287 ? 8.660 -0.550 -10.822 1.00 86.56 287 LEU A O 1
ATOM 2262 N N . PRO A 1 288 ? 10.129 0.604 -12.073 1.00 72.31 288 PRO A N 1
ATOM 2263 C CA . PRO A 1 288 ? 9.531 1.905 -11.760 1.00 72.31 288 PRO A CA 1
ATOM 2264 C C . PRO A 1 288 ? 8.032 2.005 -12.096 1.00 72.31 288 PRO A C 1
ATOM 2266 O O . PRO A 1 288 ? 7.664 2.158 -13.259 1.00 72.31 288 PRO A O 1
ATOM 2269 N N . SER A 1 289 ? 7.161 2.004 -11.085 1.00 74.06 289 SER A N 1
ATOM 2270 C CA . SER A 1 289 ? 5.730 2.274 -11.265 1.00 74.06 289 SER A CA 1
ATOM 2271 C C . SER A 1 289 ? 5.416 3.773 -11.152 1.00 74.06 289 SER A C 1
ATOM 2273 O O . SER A 1 289 ? 6.100 4.535 -10.462 1.00 74.06 289 SER A O 1
ATOM 2275 N N . PHE A 1 290 ? 4.353 4.222 -11.827 1.00 72.19 290 PHE A N 1
ATOM 2276 C CA . PHE A 1 290 ? 3.851 5.592 -11.697 1.00 72.19 290 PHE A CA 1
ATOM 2277 C C . PHE A 1 290 ? 2.606 5.634 -10.808 1.00 72.19 290 PHE A C 1
ATOM 2279 O O . PHE A 1 290 ? 1.480 5.537 -11.286 1.00 72.19 290 PHE A O 1
ATOM 2286 N N . GLY A 1 291 ? 2.818 5.859 -9.513 1.00 75.44 291 GLY A N 1
ATOM 2287 C CA . GLY A 1 291 ? 1.784 6.336 -8.591 1.00 75.44 291 GLY A CA 1
ATOM 2288 C C . GLY A 1 291 ? 0.957 5.272 -7.868 1.00 75.44 291 GLY A C 1
ATOM 2289 O O . GLY A 1 291 ? 0.443 5.594 -6.800 1.00 75.44 291 GLY A O 1
ATOM 2290 N N . ASN A 1 292 ? 0.863 4.038 -8.377 1.00 83.75 292 ASN A N 1
ATOM 2291 C CA . ASN A 1 292 ? 0.251 2.935 -7.631 1.00 83.75 292 ASN A CA 1
ATOM 2292 C C . ASN A 1 292 ? 1.306 2.129 -6.847 1.00 83.75 292 ASN A C 1
ATOM 2294 O O . ASN A 1 292 ? 2.394 1.848 -7.362 1.00 83.75 292 ASN A O 1
ATOM 2298 N N . ARG A 1 293 ? 0.954 1.781 -5.602 1.00 90.38 293 ARG A N 1
ATOM 2299 C CA . ARG A 1 293 ? 1.727 0.959 -4.662 1.00 90.38 293 ARG A CA 1
ATOM 2300 C C . ARG A 1 293 ? 1.378 -0.539 -4.780 1.00 90.38 293 ARG A C 1
ATOM 2302 O O . ARG A 1 293 ? 2.191 -1.358 -4.366 1.00 90.38 293 ARG A O 1
ATOM 2309 N N . SER A 1 294 ? 0.216 -0.904 -5.337 1.00 91.81 294 SER A N 1
ATOM 2310 C CA . SER A 1 294 ? -0.214 -2.299 -5.545 1.00 91.81 294 SER A CA 1
ATOM 2311 C C . SER A 1 294 ? 0.758 -3.075 -6.424 1.00 91.81 294 SER A C 1
ATOM 2313 O O . SER A 1 294 ? 1.083 -2.620 -7.522 1.00 91.81 294 SER A O 1
ATOM 2315 N N . ILE A 1 295 ? 1.178 -4.262 -5.989 1.00 92.69 295 ILE A N 1
ATOM 2316 C CA . ILE A 1 295 ? 1.845 -5.231 -6.862 1.00 92.69 295 ILE A CA 1
ATOM 2317 C C . ILE A 1 295 ? 0.818 -5.740 -7.878 1.00 92.69 295 ILE A C 1
ATOM 2319 O O . ILE A 1 295 ? -0.327 -6.035 -7.537 1.00 92.69 295 ILE A O 1
ATOM 2323 N N . THR A 1 296 ? 1.235 -5.789 -9.140 1.00 92.06 296 THR A N 1
ATOM 2324 C CA . THR A 1 296 ? 0.413 -6.225 -10.282 1.00 92.06 296 THR A CA 1
ATOM 2325 C C . THR A 1 296 ? 1.033 -7.373 -11.064 1.00 92.06 296 THR A C 1
ATOM 2327 O O . THR A 1 296 ? 0.317 -8.037 -11.807 1.00 92.06 296 THR A O 1
ATOM 2330 N N . ASP A 1 297 ? 2.336 -7.607 -10.900 1.00 92.19 297 ASP A N 1
ATOM 2331 C CA . ASP A 1 297 ? 3.060 -8.721 -11.504 1.00 92.19 297 ASP A CA 1
ATOM 2332 C C . ASP A 1 297 ? 4.359 -8.989 -10.721 1.00 92.19 297 ASP A C 1
ATOM 2334 O O . ASP A 1 297 ? 4.865 -8.115 -10.004 1.00 92.19 297 ASP A O 1
ATOM 2338 N N . VAL A 1 298 ? 4.909 -10.189 -10.875 1.00 93.31 298 VAL A N 1
ATOM 2339 C CA . VAL A 1 298 ? 6.162 -10.644 -10.260 1.00 93.31 298 VAL A CA 1
ATOM 2340 C C . VAL A 1 298 ? 6.955 -11.426 -11.308 1.00 93.31 298 VAL A C 1
ATOM 2342 O O . VAL A 1 298 ? 6.382 -12.137 -12.129 1.00 93.31 298 VAL A O 1
ATOM 2345 N N . SER A 1 299 ? 8.281 -11.313 -11.334 1.00 89.50 299 SER A N 1
ATOM 2346 C CA . SER A 1 299 ? 9.100 -12.078 -12.278 1.00 89.50 299 SER A CA 1
ATOM 2347 C C . SER A 1 299 ? 9.009 -13.591 -12.007 1.00 89.50 299 SER A C 1
ATOM 2349 O O . SER A 1 299 ? 9.093 -14.051 -10.870 1.00 89.50 299 SER A O 1
ATOM 2351 N N . HIS A 1 300 ? 8.838 -14.384 -13.068 1.00 81.81 300 HIS A N 1
ATOM 2352 C CA . HIS A 1 300 ? 8.549 -15.827 -12.989 1.00 81.81 300 HIS A CA 1
ATOM 2353 C C . HIS A 1 300 ? 9.819 -16.711 -13.090 1.00 81.81 300 HIS A C 1
ATOM 2355 O O . HIS A 1 300 ? 9.787 -17.825 -13.608 1.00 81.81 300 HIS A O 1
ATOM 2361 N N . ASN A 1 301 ? 10.978 -16.203 -12.664 1.00 87.31 301 ASN A N 1
ATOM 2362 C CA . ASN A 1 301 ? 12.301 -16.837 -12.793 1.00 87.31 301 ASN A CA 1
ATOM 2363 C C . ASN A 1 301 ? 12.692 -17.674 -11.558 1.00 87.31 301 ASN A C 1
ATOM 2365 O O . ASN A 1 301 ? 13.785 -17.512 -11.013 1.00 87.31 301 ASN A O 1
ATOM 2369 N N . HIS A 1 302 ? 11.786 -18.543 -11.113 1.00 94.00 302 HIS A N 1
ATOM 2370 C CA . HIS A 1 302 ? 11.977 -19.423 -9.958 1.00 94.00 302 HIS A CA 1
ATOM 2371 C C . HIS A 1 302 ? 13.097 -20.463 -10.152 1.00 94.00 302 HIS A C 1
ATOM 2373 O O . HIS A 1 302 ? 13.552 -20.728 -11.267 1.00 94.00 302 HIS A O 1
ATOM 2379 N N . LEU A 1 303 ? 13.544 -21.054 -9.039 1.00 90.94 303 LEU A N 1
ATOM 2380 C CA . LEU A 1 303 ? 14.474 -22.185 -9.022 1.00 90.94 303 LEU A CA 1
ATOM 2381 C C . LEU A 1 303 ? 13.713 -23.515 -9.055 1.00 90.94 303 LEU A C 1
ATOM 2383 O O . LEU A 1 303 ? 12.781 -23.706 -8.277 1.00 90.94 303 LEU A O 1
ATOM 2387 N N . ASP A 1 304 ? 14.191 -24.452 -9.875 1.00 92.88 304 ASP A N 1
ATOM 2388 C CA . ASP A 1 304 ? 13.613 -25.790 -10.059 1.00 92.88 304 ASP A CA 1
ATOM 2389 C C . ASP A 1 304 ? 12.115 -25.732 -10.446 1.00 92.88 304 ASP A C 1
ATOM 2391 O O . ASP A 1 304 ? 11.705 -24.838 -11.184 1.00 92.88 304 ASP A O 1
ATOM 2395 N N . ASP A 1 305 ? 11.299 -26.676 -9.968 1.00 93.56 305 ASP A N 1
ATOM 2396 C CA . ASP A 1 305 ? 9.849 -26.746 -10.221 1.00 93.56 305 ASP A CA 1
ATOM 2397 C C . ASP A 1 305 ? 9.015 -25.875 -9.247 1.00 93.56 305 ASP A C 1
ATOM 2399 O O . ASP A 1 305 ? 7.849 -26.177 -8.997 1.00 93.56 305 ASP A O 1
ATOM 2403 N N . ARG A 1 306 ? 9.612 -24.835 -8.644 1.00 96.00 306 ARG A N 1
ATOM 2404 C CA . ARG A 1 306 ? 8.952 -23.972 -7.645 1.00 96.00 306 ARG A CA 1
ATOM 2405 C C . ARG A 1 306 ? 8.192 -22.811 -8.270 1.00 96.00 306 ARG A C 1
ATOM 2407 O O . ARG A 1 306 ? 8.537 -22.343 -9.354 1.00 96.00 306 ARG A O 1
ATOM 2414 N N . ASP A 1 307 ? 7.245 -22.267 -7.518 1.00 95.62 307 ASP A N 1
ATOM 2415 C CA . ASP A 1 307 ? 6.473 -21.079 -7.889 1.00 95.62 307 ASP A CA 1
ATOM 2416 C C . ASP A 1 307 ? 6.478 -19.998 -6.783 1.00 95.62 307 ASP A C 1
ATOM 2418 O O . ASP A 1 307 ? 7.394 -19.937 -5.950 1.00 95.62 307 ASP A O 1
ATOM 2422 N N . ASN A 1 308 ? 5.502 -19.083 -6.815 1.00 95.00 308 ASN A N 1
ATOM 2423 C CA . ASN A 1 308 ? 5.372 -18.026 -5.817 1.00 95.00 308 ASN A CA 1
ATOM 2424 C C . ASN A 1 308 ? 4.791 -18.521 -4.473 1.00 95.00 308 ASN A C 1
ATOM 2426 O O . ASN A 1 308 ? 5.089 -17.920 -3.439 1.00 95.00 308 ASN A O 1
ATOM 2430 N N . ASP A 1 309 ? 4.039 -19.627 -4.439 1.00 94.19 309 ASP A N 1
ATOM 2431 C CA . ASP A 1 309 ? 3.469 -20.191 -3.206 1.00 94.19 309 ASP A CA 1
ATOM 2432 C C . ASP A 1 309 ? 4.567 -20.855 -2.350 1.00 94.19 309 ASP A C 1
ATOM 2434 O O . ASP A 1 309 ? 4.507 -20.886 -1.112 1.00 94.19 309 ASP A O 1
ATOM 2438 N N . ASP A 1 310 ? 5.639 -21.329 -2.983 1.00 95.44 310 ASP A N 1
ATOM 2439 C CA . ASP A 1 310 ? 6.838 -21.793 -2.284 1.00 95.44 310 ASP A CA 1
ATOM 2440 C C . ASP A 1 310 ? 7.594 -20.669 -1.555 1.00 95.44 310 ASP A C 1
ATOM 2442 O O . ASP A 1 310 ? 8.415 -20.952 -0.674 1.00 95.44 310 ASP A O 1
ATOM 2446 N N . VAL A 1 311 ? 7.374 -19.395 -1.909 1.00 96.06 311 VAL A N 1
ATOM 2447 C CA . VAL A 1 311 ? 8.132 -18.259 -1.363 1.00 96.06 311 VAL A CA 1
ATOM 2448 C C . VAL A 1 311 ? 7.738 -18.019 0.091 1.00 96.06 311 VAL A C 1
ATOM 2450 O O . VAL A 1 311 ? 6.638 -17.574 0.405 1.00 96.06 311 VAL A O 1
ATOM 2453 N N . LYS A 1 312 ? 8.683 -18.287 0.996 1.00 96.44 312 LYS A N 1
ATOM 2454 C CA . LYS A 1 312 ? 8.513 -18.107 2.446 1.00 96.44 312 LYS A CA 1
ATOM 2455 C C . LYS A 1 312 ? 9.107 -16.800 2.965 1.00 96.44 312 LYS A C 1
ATOM 2457 O O . LYS A 1 312 ? 8.898 -16.458 4.129 1.00 96.44 312 LYS A O 1
ATOM 2462 N N . ALA A 1 313 ? 9.851 -16.068 2.136 1.00 97.38 313 ALA A N 1
ATOM 2463 C CA . ALA A 1 313 ? 10.394 -14.770 2.508 1.00 97.38 313 ALA A CA 1
ATOM 2464 C C . ALA A 1 313 ? 10.437 -13.766 1.346 1.00 97.38 313 ALA A C 1
ATOM 2466 O O . ALA A 1 313 ? 10.814 -14.110 0.224 1.00 97.38 313 ALA A O 1
ATOM 2467 N N . LEU A 1 314 ? 10.133 -12.504 1.648 1.00 97.50 314 LEU A N 1
ATOM 2468 C CA . LEU A 1 314 ? 10.262 -11.372 0.733 1.00 97.50 314 LEU A CA 1
ATOM 2469 C C . LEU A 1 314 ? 11.224 -10.343 1.325 1.00 97.50 314 LEU A C 1
ATOM 2471 O O . LEU A 1 314 ? 11.046 -9.888 2.454 1.00 97.50 314 LEU A O 1
ATOM 2475 N N . VAL A 1 315 ? 12.236 -9.968 0.546 1.00 97.81 315 VAL A N 1
ATOM 2476 C CA . VAL A 1 315 ? 13.258 -8.990 0.927 1.00 97.81 315 VAL A CA 1
ATOM 2477 C C . VAL A 1 315 ? 13.326 -7.896 -0.133 1.00 97.81 315 VAL A C 1
ATOM 2479 O O . VAL A 1 315 ? 13.673 -8.179 -1.276 1.00 97.81 315 VAL A O 1
ATOM 2482 N N . ILE A 1 316 ? 13.040 -6.646 0.235 1.00 96.88 316 ILE A N 1
ATOM 2483 C CA . ILE A 1 316 ? 13.125 -5.483 -0.660 1.00 96.88 316 ILE A CA 1
ATOM 2484 C C . ILE A 1 316 ? 14.263 -4.568 -0.198 1.00 96.88 316 ILE A C 1
ATOM 2486 O O . ILE A 1 316 ? 14.316 -4.164 0.963 1.00 96.88 316 ILE A O 1
ATOM 2490 N N . ALA A 1 317 ? 15.179 -4.246 -1.115 1.00 93.62 317 ALA A N 1
ATOM 2491 C CA . ALA A 1 317 ? 16.443 -3.564 -0.812 1.00 93.62 317 ALA A CA 1
ATOM 2492 C C . ALA A 1 317 ? 16.762 -2.421 -1.800 1.00 93.62 317 ALA A C 1
ATOM 2494 O O . ALA A 1 317 ? 17.907 -2.221 -2.210 1.00 93.62 317 ALA A O 1
ATOM 2495 N N . GLN A 1 318 ? 15.733 -1.684 -2.225 1.00 93.31 318 GLN A N 1
ATOM 2496 C CA . GLN A 1 318 ? 15.827 -0.587 -3.193 1.00 93.31 318 GLN A CA 1
ATOM 2497 C C . GLN A 1 318 ? 15.208 0.690 -2.619 1.00 93.31 318 GLN A C 1
ATOM 2499 O O . GLN A 1 318 ? 14.263 0.627 -1.842 1.00 93.31 318 GLN A O 1
ATOM 2504 N N . MET A 1 319 ? 15.711 1.854 -3.037 1.00 92.12 319 MET A N 1
ATOM 2505 C CA . MET A 1 319 ? 15.187 3.156 -2.615 1.00 92.12 319 MET A CA 1
ATOM 2506 C C . MET A 1 319 ? 13.762 3.411 -3.151 1.00 92.12 319 MET A C 1
ATOM 2508 O O . MET A 1 319 ? 13.599 3.889 -4.275 1.00 92.12 319 MET A O 1
ATOM 2512 N N . ILE A 1 320 ? 12.747 3.128 -2.334 1.00 91.31 320 ILE A N 1
ATOM 2513 C CA . ILE A 1 320 ? 11.321 3.393 -2.554 1.00 91.31 320 ILE A CA 1
ATOM 2514 C C . ILE A 1 320 ? 10.690 4.007 -1.285 1.00 91.31 320 ILE A C 1
ATOM 2516 O O . ILE A 1 320 ? 10.849 3.467 -0.197 1.00 91.31 320 ILE A O 1
ATOM 2520 N N . PRO A 1 321 ? 9.941 5.121 -1.381 1.00 92.50 321 PRO A N 1
ATOM 2521 C CA . PRO A 1 321 ? 9.405 5.810 -0.204 1.00 92.50 321 PRO A CA 1
ATOM 2522 C C . PRO A 1 321 ? 8.098 5.204 0.346 1.00 92.50 321 PRO A C 1
ATOM 2524 O O . PRO A 1 321 ? 7.390 5.875 1.093 1.00 92.50 321 PRO A O 1
ATOM 2527 N N . PHE A 1 322 ? 7.729 3.983 -0.055 1.00 92.25 322 PHE A N 1
ATOM 2528 C CA . PHE A 1 322 ? 6.445 3.356 0.270 1.00 92.25 322 PHE A CA 1
ATOM 2529 C C . PHE A 1 322 ? 6.552 1.829 0.343 1.00 92.25 322 PHE A C 1
ATOM 2531 O O . PHE A 1 322 ? 7.274 1.232 -0.447 1.00 92.25 322 PHE A O 1
ATOM 2538 N N . THR A 1 323 ? 5.753 1.191 1.198 1.00 93.25 323 THR A N 1
ATOM 2539 C CA . THR A 1 323 ? 5.536 -0.267 1.181 1.00 93.25 323 THR A CA 1
ATOM 2540 C C . THR A 1 323 ? 4.641 -0.669 -0.003 1.00 93.25 323 THR A C 1
ATOM 2542 O O . THR A 1 323 ? 3.599 -0.031 -0.201 1.00 93.25 323 THR A O 1
ATOM 2545 N N . PRO A 1 324 ? 4.998 -1.689 -0.809 1.00 93.94 324 PRO A N 1
ATOM 2546 C CA . PRO A 1 324 ? 4.104 -2.236 -1.830 1.00 93.94 324 PRO A CA 1
ATOM 2547 C C . PRO A 1 324 ? 2.862 -2.900 -1.218 1.00 93.94 324 PRO A C 1
ATOM 2549 O O . PRO A 1 324 ? 2.953 -3.542 -0.177 1.00 93.94 324 PRO A O 1
ATOM 2552 N N . LEU A 1 325 ? 1.713 -2.780 -1.883 1.00 91.69 325 LEU A N 1
ATOM 2553 C CA . LEU A 1 325 ? 0.448 -3.393 -1.453 1.00 91.69 325 LEU A CA 1
ATOM 2554 C C . LEU A 1 325 ? 0.191 -4.709 -2.204 1.00 91.69 325 LEU A C 1
ATOM 2556 O O . LEU A 1 325 ? 0.814 -4.971 -3.233 1.00 91.69 325 LEU A O 1
ATOM 2560 N N . ASN A 1 326 ? -0.763 -5.512 -1.725 1.00 91.62 326 ASN A N 1
ATOM 2561 C CA . ASN A 1 326 ? -1.174 -6.795 -2.322 1.00 91.62 326 ASN A CA 1
ATOM 2562 C C . ASN A 1 326 ? -0.072 -7.874 -2.358 1.00 91.62 326 ASN A C 1
ATOM 2564 O O . ASN A 1 326 ? -0.110 -8.775 -3.192 1.00 91.62 326 ASN A O 1
ATOM 2568 N N . ILE A 1 327 ? 0.893 -7.818 -1.433 1.00 93.12 327 ILE A N 1
ATOM 2569 C CA . ILE A 1 327 ? 1.986 -8.803 -1.315 1.00 93.12 327 ILE A CA 1
ATOM 2570 C C . ILE A 1 327 ? 1.442 -10.240 -1.195 1.00 93.12 327 ILE A C 1
ATOM 2572 O O . ILE A 1 327 ? 1.933 -11.144 -1.869 1.00 93.12 327 ILE A O 1
ATOM 2576 N N . HIS A 1 328 ? 0.390 -10.429 -0.395 1.00 90.94 328 HIS A N 1
ATOM 2577 C CA . HIS A 1 328 ? -0.273 -11.715 -0.151 1.00 90.94 328 HIS A CA 1
ATOM 2578 C C . HIS A 1 328 ? -0.865 -12.374 -1.411 1.00 90.94 328 HIS A C 1
ATOM 2580 O O . HIS A 1 328 ? -0.981 -13.593 -1.452 1.00 90.94 328 HIS A O 1
ATOM 2586 N N . VAL A 1 329 ? -1.226 -11.591 -2.440 1.00 90.94 329 VAL A N 1
ATOM 2587 C CA . VAL A 1 329 ? -1.796 -12.108 -3.701 1.00 90.94 329 VAL A CA 1
ATOM 2588 C C . VAL A 1 329 ? -0.761 -12.911 -4.486 1.00 90.94 329 VAL A C 1
ATOM 2590 O O . VAL A 1 329 ? -1.119 -13.830 -5.216 1.00 90.94 329 VAL A O 1
ATOM 2593 N N . PHE A 1 330 ? 0.515 -12.550 -4.341 1.00 93.81 330 PHE A N 1
ATOM 2594 C CA . PHE A 1 330 ? 1.619 -13.210 -5.025 1.00 93.81 330 PHE A CA 1
ATOM 2595 C C . PHE A 1 330 ? 2.341 -14.186 -4.107 1.00 93.81 330 PHE A C 1
ATOM 2597 O O . PHE A 1 330 ? 2.671 -15.271 -4.551 1.00 93.81 330 PHE A O 1
ATOM 2604 N N . PHE A 1 331 ? 2.556 -13.843 -2.835 1.00 94.12 331 PHE A N 1
ATOM 2605 C CA . PHE A 1 331 ? 3.261 -14.701 -1.882 1.00 94.12 331 PHE A CA 1
ATOM 2606 C C . PHE A 1 331 ? 2.342 -15.053 -0.696 1.00 94.12 331 PHE A C 1
ATOM 2608 O O . PHE A 1 331 ? 2.472 -14.463 0.382 1.00 94.12 331 PHE A O 1
ATOM 2615 N N . PRO A 1 332 ? 1.402 -16.005 -0.857 1.00 92.19 332 PRO A N 1
ATOM 2616 C CA . PRO A 1 332 ? 0.400 -16.332 0.165 1.00 92.19 332 PRO A CA 1
ATOM 2617 C C . PRO A 1 332 ? 0.965 -17.070 1.390 1.00 92.19 332 PRO A C 1
ATOM 2619 O O . PRO A 1 332 ? 0.229 -17.339 2.333 1.00 92.19 332 PRO A O 1
ATOM 2622 N N . ASN A 1 333 ? 2.265 -17.387 1.402 1.00 92.75 333 ASN A N 1
ATOM 2623 C CA . ASN A 1 333 ? 2.907 -18.232 2.410 1.00 92.75 333 ASN A CA 1
ATOM 2624 C C . ASN A 1 333 ? 4.130 -17.572 3.088 1.00 92.75 333 ASN A C 1
ATOM 2626 O O . ASN A 1 333 ? 5.085 -18.261 3.462 1.00 92.75 333 ASN A O 1
ATOM 2630 N N . LEU A 1 334 ? 4.142 -16.238 3.204 1.00 94.25 334 LEU A N 1
ATOM 2631 C CA . LEU A 1 334 ? 5.267 -15.490 3.777 1.00 94.25 334 LEU A CA 1
ATOM 2632 C C . LEU A 1 334 ? 5.402 -15.643 5.299 1.00 94.25 334 LEU A C 1
ATOM 2634 O O . LEU A 1 334 ? 4.569 -15.176 6.067 1.00 94.25 334 LEU A O 1
ATOM 2638 N N . ILE A 1 335 ? 6.560 -16.155 5.716 1.00 95.25 335 ILE A N 1
ATOM 2639 C CA . ILE A 1 335 ? 7.016 -16.233 7.111 1.00 95.25 335 ILE A CA 1
ATOM 2640 C C . ILE A 1 335 ? 7.822 -14.980 7.497 1.00 95.25 335 ILE A C 1
ATOM 2642 O O . ILE A 1 335 ? 7.782 -14.533 8.645 1.00 95.25 335 ILE A O 1
ATOM 2646 N N . SER A 1 336 ? 8.573 -14.417 6.545 1.00 96.06 336 SER A N 1
ATOM 2647 C CA . SER A 1 336 ? 9.500 -13.297 6.752 1.00 96.06 336 SER A CA 1
ATOM 2648 C C . SER A 1 336 ? 9.273 -12.193 5.719 1.00 96.06 336 SER A C 1
ATOM 2650 O O . SER A 1 336 ? 9.332 -12.443 4.513 1.00 96.06 336 SER A O 1
ATOM 2652 N N . PHE A 1 337 ? 9.051 -10.963 6.180 1.00 96.50 337 PHE A N 1
ATOM 2653 C CA . PHE A 1 337 ? 8.983 -9.779 5.328 1.00 96.50 337 PHE A CA 1
ATOM 2654 C C . PHE A 1 337 ? 9.984 -8.723 5.802 1.00 96.50 337 PHE A C 1
ATOM 2656 O O . PHE A 1 337 ? 9.923 -8.246 6.938 1.00 96.50 337 PHE A O 1
ATOM 2663 N N . ALA A 1 338 ? 10.911 -8.358 4.915 1.00 97.31 338 ALA A N 1
ATOM 2664 C CA . ALA A 1 338 ? 11.939 -7.366 5.183 1.00 97.31 338 ALA A CA 1
ATOM 2665 C C . ALA A 1 338 ? 11.975 -6.278 4.102 1.00 97.31 338 ALA A C 1
ATOM 2667 O O . ALA A 1 338 ? 12.038 -6.562 2.905 1.00 97.31 338 ALA A O 1
ATOM 2668 N N . MET A 1 339 ? 12.022 -5.021 4.532 1.00 96.94 339 MET A N 1
ATOM 2669 C CA . MET A 1 339 ? 12.284 -3.859 3.690 1.00 96.94 339 MET A CA 1
ATOM 2670 C C . MET A 1 339 ? 13.412 -3.050 4.317 1.00 96.94 339 MET A C 1
ATOM 2672 O O . MET A 1 339 ? 13.157 -2.190 5.156 1.00 96.94 339 MET A O 1
ATOM 2676 N N . TYR A 1 340 ? 14.663 -3.305 3.932 1.00 94.56 340 TYR A N 1
ATOM 2677 C CA . TYR A 1 340 ? 15.814 -2.632 4.541 1.00 94.56 340 TYR A CA 1
ATOM 2678 C C . TYR A 1 340 ? 16.433 -1.583 3.615 1.00 94.56 340 TYR A C 1
ATOM 2680 O O . TYR A 1 340 ? 16.570 -1.796 2.411 1.00 94.56 340 TYR A O 1
ATOM 2688 N N . ASN A 1 341 ? 16.858 -0.449 4.184 1.00 96.38 341 ASN A N 1
ATOM 2689 C CA . ASN A 1 341 ? 17.547 0.620 3.442 1.00 96.38 341 ASN A CA 1
ATOM 2690 C C . ASN A 1 341 ? 16.766 1.113 2.201 1.00 96.38 341 ASN A C 1
ATOM 2692 O O . ASN A 1 341 ? 17.338 1.412 1.150 1.00 96.38 341 ASN A O 1
ATOM 2696 N N . THR A 1 342 ? 15.439 1.190 2.326 1.00 95.50 342 THR A N 1
ATOM 2697 C CA . THR A 1 342 ? 14.533 1.576 1.236 1.00 95.50 342 THR A CA 1
ATOM 2698 C C . THR A 1 342 ? 14.187 3.066 1.227 1.00 95.50 342 THR A C 1
ATOM 2700 O O . THR A 1 342 ? 13.677 3.556 0.230 1.00 95.50 342 THR A O 1
ATOM 2703 N N . ASN A 1 343 ? 14.504 3.828 2.282 1.00 95.69 343 ASN A N 1
ATOM 2704 C CA . ASN A 1 343 ? 14.018 5.209 2.467 1.00 95.69 343 ASN A CA 1
ATOM 2705 C C . ASN A 1 343 ? 12.473 5.296 2.542 1.00 95.69 343 ASN A C 1
ATOM 2707 O O . ASN A 1 343 ? 11.879 6.320 2.202 1.00 95.69 343 ASN A O 1
ATOM 2711 N N . THR A 1 344 ? 11.825 4.228 3.017 1.00 95.06 344 THR A N 1
ATOM 2712 C CA . THR A 1 344 ? 10.409 4.251 3.405 1.00 95.06 344 THR A CA 1
ATOM 2713 C C . THR A 1 344 ? 10.240 5.153 4.630 1.00 95.06 344 THR A C 1
ATOM 2715 O O . THR A 1 344 ? 10.883 4.927 5.654 1.00 95.06 344 THR A O 1
ATOM 2718 N N . SER A 1 345 ? 9.398 6.182 4.530 1.00 94.12 345 SER A N 1
ATOM 2719 C CA . SER A 1 345 ? 9.173 7.163 5.608 1.00 94.12 345 SER A CA 1
ATOM 2720 C C . SER A 1 345 ? 7.854 6.971 6.360 1.00 94.12 345 SER A C 1
ATOM 2722 O O . SER A 1 345 ? 7.674 7.520 7.442 1.00 94.12 345 SER A O 1
ATOM 2724 N N . GLU A 1 346 ? 6.924 6.223 5.771 1.00 88.81 346 GLU A N 1
ATOM 2725 C CA . GLU A 1 346 ? 5.546 6.038 6.227 1.00 88.81 346 GLU A CA 1
ATOM 2726 C C . GLU A 1 346 ? 5.240 4.537 6.263 1.00 88.81 346 GLU A C 1
ATOM 2728 O O . GLU A 1 346 ? 5.475 3.831 5.280 1.00 88.81 346 GLU A O 1
ATOM 2733 N N . LEU A 1 347 ? 4.719 4.056 7.391 1.00 91.25 347 LEU A N 1
ATOM 2734 C CA . LEU A 1 347 ? 4.306 2.670 7.576 1.00 91.25 347 LEU A CA 1
ATOM 2735 C C . LEU A 1 347 ? 2.999 2.650 8.376 1.00 91.25 347 LEU A C 1
ATOM 2737 O O . LEU A 1 347 ? 3.013 2.829 9.593 1.00 91.25 347 LEU A O 1
ATOM 2741 N N . THR A 1 348 ? 1.887 2.458 7.670 1.00 89.62 348 THR A N 1
ATOM 2742 C CA . THR A 1 348 ? 0.534 2.430 8.237 1.00 89.62 348 THR A CA 1
ATOM 2743 C C . THR A 1 348 ? 0.003 1.001 8.317 1.00 89.62 348 THR A C 1
ATOM 2745 O O . THR A 1 348 ? 0.586 0.086 7.731 1.00 89.62 348 THR A O 1
ATOM 2748 N N . SER A 1 349 ? -1.126 0.785 8.993 1.00 86.31 349 SER A N 1
ATOM 2749 C CA . SER A 1 349 ? -1.825 -0.514 8.963 1.00 86.31 349 SER A CA 1
ATOM 2750 C C . SER A 1 349 ? -2.183 -0.962 7.537 1.00 86.31 349 SER A C 1
ATOM 2752 O O . SER A 1 349 ? -2.032 -2.134 7.197 1.00 86.31 349 SER A O 1
ATOM 2754 N N . GLU A 1 350 ? -2.557 -0.026 6.658 1.00 85.56 350 GLU A N 1
ATOM 2755 C CA . GLU A 1 350 ? -2.875 -0.310 5.252 1.00 85.56 350 GLU A CA 1
ATOM 2756 C C . GLU A 1 350 ? -1.648 -0.841 4.473 1.00 85.56 350 GLU A C 1
ATOM 2758 O O . GLU A 1 350 ? -1.816 -1.604 3.524 1.00 85.56 350 GLU A O 1
ATOM 2763 N N . SER A 1 351 ? -0.415 -0.520 4.896 1.00 86.69 351 SER A N 1
ATOM 2764 C CA . SER A 1 351 ? 0.816 -1.086 4.316 1.00 86.69 351 SER A CA 1
ATOM 2765 C C . SER A 1 351 ? 0.983 -2.590 4.562 1.00 86.69 351 SER A C 1
ATOM 2767 O O . SER A 1 351 ? 1.749 -3.220 3.835 1.00 86.69 351 SER A O 1
ATOM 2769 N N . LEU A 1 352 ? 0.318 -3.166 5.574 1.00 85.88 352 LEU A N 1
ATOM 2770 C CA . LEU A 1 352 ? 0.357 -4.608 5.873 1.00 85.88 352 LEU A CA 1
ATOM 2771 C C . LEU A 1 352 ? -0.915 -5.346 5.435 1.00 85.88 352 LEU A C 1
ATOM 2773 O O . LEU A 1 352 ? -1.039 -6.544 5.665 1.00 85.88 352 LEU A O 1
ATOM 2777 N N . LYS A 1 353 ? -1.847 -4.653 4.781 1.00 84.00 353 LYS A N 1
ATOM 2778 C CA . LYS A 1 353 ? -3.168 -5.184 4.451 1.00 84.00 353 LYS A CA 1
ATOM 2779 C C . LYS A 1 353 ? -3.140 -6.414 3.546 1.00 84.00 353 LYS A C 1
ATOM 2781 O O . LYS A 1 353 ? -2.400 -6.497 2.559 1.00 84.00 353 LYS A O 1
ATOM 2786 N N . GLY A 1 354 ? -4.004 -7.355 3.891 1.00 77.12 354 GLY A N 1
ATOM 2787 C CA . GLY A 1 354 ? -4.071 -8.709 3.363 1.00 77.12 354 GLY A CA 1
ATOM 2788 C C . GLY A 1 354 ? -2.910 -9.615 3.794 1.00 77.12 354 GLY A C 1
ATOM 2789 O O . GLY A 1 354 ? -2.930 -10.796 3.468 1.00 77.12 354 GLY A O 1
ATOM 2790 N N . LEU A 1 355 ? -1.920 -9.145 4.572 1.00 81.06 355 LEU A N 1
ATOM 2791 C CA . LEU A 1 355 ? -1.013 -10.066 5.278 1.00 81.06 355 LEU A CA 1
ATOM 2792 C C . LEU A 1 355 ? -1.728 -10.755 6.460 1.00 81.06 355 LEU A C 1
ATOM 2794 O O . LEU A 1 355 ? -1.234 -11.752 6.979 1.00 81.06 355 LEU A O 1
ATOM 2798 N N . GLU A 1 356 ? -2.901 -10.265 6.872 1.00 75.06 356 GLU A N 1
ATOM 2799 C CA . GLU A 1 356 ? -3.887 -10.993 7.680 1.00 75.06 356 GLU A CA 1
ATOM 2800 C C . GLU A 1 356 ? -4.490 -12.203 6.945 1.00 75.06 356 GLU A C 1
ATOM 2802 O O . GLU A 1 356 ? -4.744 -13.236 7.569 1.00 75.06 356 GLU A O 1
ATOM 2807 N N . ASP A 1 357 ? -4.678 -12.105 5.624 1.00 63.00 357 ASP A N 1
ATOM 2808 C CA . ASP A 1 357 ? -5.375 -13.110 4.811 1.00 63.00 357 ASP A CA 1
ATOM 2809 C C . ASP A 1 357 ? -4.512 -14.351 4.521 1.00 63.00 357 ASP A C 1
ATOM 2811 O O . ASP A 1 357 ? -5.035 -15.375 4.080 1.00 63.00 357 ASP A O 1
ATOM 2815 N N . LEU A 1 358 ? -3.220 -14.327 4.881 1.00 59.34 358 LEU A N 1
ATOM 2816 C CA . LEU A 1 358 ? -2.338 -15.509 4.902 1.00 59.34 358 LEU A CA 1
ATOM 2817 C C . LEU A 1 358 ? -2.907 -16.649 5.783 1.00 59.34 358 LEU A C 1
ATOM 2819 O O . LEU A 1 358 ? -2.508 -17.803 5.654 1.00 59.34 358 LEU A O 1
ATOM 2823 N N . LYS A 1 359 ? -3.879 -16.344 6.656 1.00 55.94 359 LYS A N 1
ATOM 2824 C CA . LYS A 1 359 ? -4.600 -17.307 7.505 1.00 55.94 359 LYS A CA 1
ATOM 2825 C C . LYS A 1 359 ? -5.746 -18.058 6.823 1.00 55.94 359 LYS A C 1
ATOM 2827 O O . LYS A 1 359 ? -6.262 -19.002 7.415 1.00 55.94 359 LYS A O 1
ATOM 2832 N N . LEU A 1 360 ? -6.204 -17.646 5.637 1.00 47.94 360 LEU A N 1
ATOM 2833 C CA . LEU A 1 360 ? -7.520 -18.055 5.113 1.00 47.94 360 LEU A CA 1
ATOM 2834 C C . LEU A 1 360 ? -7.603 -19.455 4.478 1.00 47.94 360 LEU A C 1
ATOM 2836 O O . LEU A 1 360 ? -8.668 -19.828 3.985 1.00 47.94 360 LEU A O 1
ATOM 2840 N N . PHE A 1 361 ? -6.538 -20.257 4.526 1.00 48.50 361 PHE A N 1
ATOM 2841 C CA . PHE A 1 361 ? -6.567 -21.645 4.065 1.00 48.50 361 PHE A CA 1
ATOM 2842 C C . PHE A 1 361 ? -6.242 -22.630 5.196 1.00 48.50 361 PHE A C 1
ATOM 2844 O O . PHE A 1 361 ? -5.126 -22.661 5.712 1.00 48.50 361 PHE A O 1
ATOM 2851 N N . ASP A 1 362 ? -7.204 -23.514 5.496 1.00 48.28 362 ASP A N 1
ATOM 2852 C CA . ASP A 1 362 ? -7.165 -24.595 6.508 1.00 48.28 362 ASP A CA 1
ATOM 2853 C C . ASP A 1 362 ? -6.035 -25.643 6.317 1.00 48.28 362 ASP A C 1
ATOM 2855 O O . ASP A 1 362 ? -5.978 -26.656 7.015 1.00 48.28 362 ASP A O 1
ATOM 2859 N N . PHE A 1 363 ? -5.109 -25.422 5.382 1.00 46.72 363 PHE A N 1
ATOM 2860 C CA . PHE A 1 363 ? -3.979 -26.303 5.076 1.00 46.72 363 PHE A CA 1
ATOM 2861 C C . PHE A 1 363 ? -2.722 -26.029 5.922 1.00 46.72 363 PHE A C 1
ATOM 2863 O O . PHE A 1 363 ? -1.666 -26.596 5.648 1.00 46.72 363 PHE A O 1
ATOM 2870 N N . GLY A 1 364 ? -2.834 -25.210 6.973 1.00 44.62 364 GLY A N 1
ATOM 2871 C CA . GLY A 1 364 ? -1.752 -24.980 7.936 1.00 44.62 364 GLY A CA 1
ATOM 2872 C C . GLY A 1 364 ? -0.650 -24.066 7.404 1.00 44.62 364 GLY A C 1
ATOM 2873 O O . GLY A 1 364 ? 0.531 -24.368 7.576 1.00 44.62 364 GLY A O 1
ATOM 2874 N N . LEU A 1 365 ? -1.038 -22.971 6.745 1.00 48.91 365 LEU A N 1
ATOM 2875 C CA . LEU A 1 365 ? -0.093 -21.959 6.280 1.00 48.91 365 LEU A CA 1
ATOM 2876 C C . LEU A 1 365 ? 0.633 -21.320 7.471 1.00 48.91 365 LEU A C 1
ATOM 2878 O O . LEU A 1 365 ? 0.056 -21.105 8.539 1.00 48.91 365 LEU A O 1
ATOM 2882 N N . GLU A 1 366 ? 1.927 -21.058 7.302 1.00 64.94 366 GLU A N 1
ATOM 2883 C CA . GLU A 1 366 ? 2.724 -20.425 8.346 1.00 64.94 366 GLU A CA 1
ATOM 2884 C C . GLU A 1 366 ? 2.457 -18.920 8.372 1.00 64.94 366 GLU A C 1
ATOM 2886 O O . GLU A 1 366 ? 2.708 -18.226 7.389 1.00 64.94 366 GLU A O 1
ATOM 2891 N N . ASP A 1 367 ? 1.989 -18.425 9.518 1.00 84.38 367 ASP A N 1
ATOM 2892 C CA . ASP A 1 367 ? 1.827 -16.994 9.767 1.00 84.38 367 ASP A CA 1
ATOM 2893 C C . ASP A 1 367 ? 3.124 -16.200 9.527 1.00 84.38 367 ASP A C 1
ATOM 2895 O O . ASP A 1 367 ? 4.236 -16.706 9.712 1.00 84.38 367 ASP A O 1
ATOM 2899 N N . LEU A 1 368 ? 2.975 -14.902 9.242 1.00 92.69 368 LEU A N 1
ATOM 2900 C CA . LEU A 1 368 ? 4.084 -13.952 9.258 1.00 92.69 368 LEU A CA 1
ATOM 2901 C C . LEU A 1 368 ? 4.680 -13.853 10.677 1.00 92.69 368 LEU A C 1
ATOM 2903 O O . LEU A 1 368 ? 4.028 -13.374 11.608 1.00 92.69 368 LEU A O 1
ATOM 2907 N N . LYS A 1 369 ? 5.938 -14.280 10.828 1.00 95.44 369 LYS A N 1
ATOM 2908 C CA . LYS A 1 369 ? 6.682 -14.339 12.102 1.00 95.44 369 LYS A CA 1
ATOM 2909 C C . LYS A 1 369 ? 7.803 -13.305 12.194 1.00 95.44 369 LYS A C 1
ATOM 2911 O O . LYS A 1 369 ? 8.146 -12.876 13.298 1.00 95.44 369 LYS A O 1
ATOM 2916 N N . LEU A 1 370 ? 8.378 -12.910 11.057 1.00 96.12 370 LEU A N 1
ATOM 2917 C CA . LEU A 1 370 ? 9.497 -11.971 10.959 1.00 96.12 370 LEU A CA 1
ATOM 2918 C C . LEU A 1 370 ? 9.093 -10.700 10.209 1.00 96.12 370 LEU A C 1
ATOM 2920 O O . LEU A 1 370 ? 8.630 -10.767 9.071 1.00 96.12 370 LEU A O 1
ATOM 2924 N N . PHE A 1 371 ? 9.339 -9.549 10.834 1.00 96.31 371 PHE A N 1
ATOM 2925 C CA . PHE A 1 371 ? 9.092 -8.232 10.256 1.00 96.31 371 PHE A CA 1
ATOM 2926 C C . PHE A 1 371 ? 10.294 -7.307 10.485 1.00 96.31 371 PHE A C 1
ATOM 2928 O O . PHE A 1 371 ? 10.592 -6.955 11.628 1.00 96.31 371 PHE A O 1
ATOM 2935 N N . ASP A 1 372 ? 10.996 -6.908 9.421 1.00 97.50 372 ASP A N 1
ATOM 2936 C CA . ASP A 1 372 ? 12.193 -6.058 9.521 1.00 97.50 372 ASP A CA 1
ATOM 2937 C C . ASP A 1 372 ? 12.139 -4.852 8.578 1.00 97.50 372 ASP A C 1
ATOM 2939 O O . ASP A 1 372 ? 12.249 -4.977 7.360 1.00 97.50 372 ASP A O 1
ATOM 2943 N N . PHE A 1 373 ? 11.994 -3.662 9.158 1.00 97.62 373 PHE A N 1
ATOM 2944 C CA . PHE A 1 373 ? 11.990 -2.380 8.452 1.00 97.62 373 PHE A CA 1
ATOM 2945 C C . PHE A 1 373 ? 13.217 -1.528 8.822 1.00 97.62 373 PHE A C 1
ATOM 2947 O O . PHE A 1 373 ? 13.154 -0.294 8.858 1.00 97.62 373 PHE A O 1
ATOM 2954 N N . GLY A 1 374 ? 14.353 -2.171 9.109 1.00 97.69 374 GLY A N 1
ATOM 2955 C CA . GLY A 1 374 ? 15.602 -1.506 9.472 1.00 97.69 374 GLY A CA 1
ATOM 2956 C C . GLY A 1 374 ? 16.190 -0.563 8.405 1.00 97.69 374 GLY A C 1
ATOM 2957 O O . GLY A 1 374 ? 16.012 -0.727 7.199 1.00 97.69 374 GLY A O 1
ATOM 2958 N N . MET A 1 375 ? 16.959 0.432 8.852 1.00 97.88 375 MET A N 1
ATOM 2959 C CA . MET A 1 375 ? 17.671 1.418 8.024 1.00 97.88 375 MET A CA 1
ATOM 2960 C C . MET A 1 375 ? 16.767 2.277 7.121 1.00 97.88 375 MET A C 1
ATOM 2962 O O . MET A 1 375 ? 17.171 2.665 6.027 1.00 97.88 375 MET A O 1
ATOM 2966 N N . ASN A 1 376 ? 15.549 2.585 7.560 1.00 97.88 376 ASN A N 1
ATOM 2967 C CA . ASN A 1 376 ? 14.616 3.441 6.826 1.00 97.88 376 ASN A CA 1
ATOM 2968 C C . ASN A 1 376 ? 14.499 4.845 7.447 1.00 97.88 376 ASN A C 1
ATOM 2970 O O . ASN A 1 376 ? 15.288 5.238 8.306 1.00 97.88 376 ASN A O 1
ATOM 2974 N N . THR A 1 377 ? 13.542 5.637 6.963 1.00 97.62 377 THR A N 1
ATOM 2975 C CA . THR A 1 377 ? 13.288 7.015 7.409 1.00 97.62 377 THR A CA 1
ATOM 2976 C C . THR A 1 377 ? 11.975 7.141 8.186 1.00 97.62 377 THR A C 1
ATOM 2978 O O . THR A 1 377 ? 11.420 8.233 8.290 1.00 97.62 377 THR A O 1
ATOM 2981 N N . ILE A 1 378 ? 11.495 6.035 8.768 1.00 97.69 378 ILE A N 1
ATOM 2982 C CA . ILE A 1 378 ? 10.266 5.986 9.566 1.00 97.69 378 ILE A CA 1
ATOM 2983 C C . ILE A 1 378 ? 10.468 6.791 10.855 1.00 97.69 378 ILE A C 1
ATOM 2985 O O . ILE A 1 378 ? 11.398 6.540 11.622 1.00 97.69 378 ILE A O 1
ATOM 2989 N N . THR A 1 379 ? 9.580 7.751 11.114 1.00 98.00 379 THR A N 1
ATOM 2990 C CA . THR A 1 379 ? 9.587 8.574 12.341 1.00 98.00 379 THR A CA 1
ATOM 2991 C C . THR A 1 379 ? 8.558 8.133 13.376 1.00 98.00 379 THR A C 1
ATOM 2993 O O . THR A 1 379 ? 8.617 8.549 14.537 1.00 98.00 379 THR A O 1
ATOM 2996 N N . THR A 1 380 ? 7.586 7.331 12.949 1.00 97.19 380 THR A N 1
ATOM 2997 C CA . THR A 1 380 ? 6.297 7.177 13.619 1.00 97.19 380 THR A CA 1
ATOM 2998 C C . THR A 1 380 ? 5.766 5.762 13.401 1.00 97.19 380 THR A C 1
ATOM 3000 O O . THR A 1 380 ? 5.788 5.278 12.274 1.00 97.19 380 THR A O 1
ATOM 3003 N N . ILE A 1 381 ? 5.303 5.103 14.468 1.00 96.88 381 ILE A N 1
ATOM 3004 C CA . ILE A 1 381 ? 4.676 3.772 14.415 1.00 96.88 381 ILE A CA 1
ATOM 3005 C C . ILE A 1 381 ? 3.238 3.880 14.929 1.00 96.88 381 ILE A C 1
ATOM 3007 O O . ILE A 1 381 ? 3.021 4.244 16.087 1.00 96.88 381 ILE A O 1
ATOM 3011 N N . GLU A 1 382 ? 2.273 3.564 14.065 1.00 94.94 382 GLU A N 1
ATOM 3012 C CA . GLU A 1 382 ? 0.833 3.643 14.339 1.00 94.94 382 GLU A CA 1
ATOM 3013 C C . GLU A 1 382 ? 0.314 2.499 15.216 1.00 94.94 382 GLU A C 1
ATOM 3015 O O . GLU A 1 382 ? 0.894 1.417 15.269 1.00 94.94 382 GLU A O 1
ATOM 3020 N N . ARG A 1 383 ? -0.805 2.746 15.910 1.00 92.00 383 ARG A N 1
ATOM 3021 C CA . ARG A 1 383 ? -1.371 1.855 16.937 1.00 92.00 383 ARG A CA 1
ATOM 3022 C C . ARG A 1 383 ? -1.679 0.462 16.406 1.00 92.00 383 ARG A C 1
ATOM 3024 O O . ARG A 1 383 ? -1.282 -0.531 17.011 1.00 92.00 383 ARG A O 1
ATOM 3031 N N . ASP A 1 384 ? -2.379 0.419 15.281 1.00 89.94 384 ASP A N 1
ATOM 3032 C CA . ASP A 1 384 ? -2.984 -0.799 14.752 1.00 89.94 384 ASP A CA 1
ATOM 3033 C C . ASP A 1 384 ? -2.127 -1.444 13.651 1.00 89.94 384 ASP A C 1
ATOM 3035 O O . ASP A 1 384 ? -2.587 -2.358 12.971 1.00 89.94 384 ASP A O 1
ATOM 3039 N N . LEU A 1 385 ? -0.864 -1.010 13.502 1.00 93.38 385 LEU A N 1
ATOM 3040 C CA . LEU A 1 385 ? 0.072 -1.512 12.491 1.00 93.38 385 LEU A CA 1
ATOM 3041 C C . LEU A 1 385 ? 0.149 -3.046 12.482 1.00 93.38 385 LEU A C 1
ATOM 3043 O O . LEU A 1 385 ? 0.066 -3.650 11.421 1.00 93.38 385 LEU A O 1
ATOM 3047 N N . PHE A 1 386 ? 0.269 -3.676 13.654 1.00 94.25 386 PHE A N 1
ATOM 3048 C CA . PHE A 1 386 ? 0.380 -5.135 13.784 1.00 94.25 386 PHE A CA 1
ATOM 3049 C C . PHE A 1 386 ? -0.914 -5.826 14.238 1.00 94.25 386 PHE A C 1
ATOM 3051 O O . PHE A 1 386 ? -0.880 -7.008 14.579 1.00 94.25 386 PHE A O 1
ATOM 3058 N N . ALA A 1 387 ? -2.061 -5.134 14.240 1.00 89.69 387 ALA A N 1
ATOM 3059 C CA . ALA A 1 387 ? -3.337 -5.721 14.669 1.00 89.69 387 ALA A CA 1
ATOM 3060 C C . ALA A 1 387 ? -3.735 -6.949 13.820 1.00 89.69 387 ALA A C 1
ATOM 3062 O O . ALA A 1 387 ? -4.316 -7.905 14.333 1.00 89.69 387 ALA A O 1
ATOM 3063 N N . ALA A 1 388 ? -3.351 -6.932 12.541 1.00 86.50 388 ALA A N 1
ATOM 3064 C CA . ALA A 1 388 ? -3.504 -8.005 11.560 1.00 86.50 388 ALA A CA 1
ATOM 3065 C C . ALA A 1 388 ? -2.594 -9.231 11.803 1.00 86.50 388 ALA A C 1
ATOM 3067 O O . ALA A 1 388 ? -2.943 -10.350 11.425 1.00 86.50 388 ALA A O 1
ATOM 3068 N N . ASN A 1 389 ? -1.433 -9.055 12.450 1.00 89.62 389 ASN A N 1
ATOM 3069 C CA . ASN A 1 389 ? -0.361 -10.059 12.504 1.00 89.62 389 ASN A CA 1
ATOM 3070 C C . ASN A 1 389 ? 0.042 -10.413 13.957 1.00 89.62 389 ASN A C 1
ATOM 3072 O O . ASN A 1 389 ? 1.203 -10.253 14.340 1.00 89.62 389 ASN A O 1
ATOM 3076 N N . PRO A 1 390 ? -0.883 -10.939 14.791 1.00 93.44 390 PRO A N 1
ATOM 3077 C CA . PRO A 1 390 ? -0.617 -11.237 16.206 1.00 93.44 390 PRO A CA 1
ATOM 3078 C C . PRO A 1 390 ? 0.448 -12.325 16.425 1.00 93.44 390 PRO A C 1
ATOM 3080 O O . PRO A 1 390 ? 0.981 -12.458 17.526 1.00 93.44 390 PRO A O 1
ATOM 3083 N N . SER A 1 391 ? 0.752 -13.101 15.387 1.00 93.19 391 SER A N 1
ATOM 3084 C CA . SER A 1 391 ? 1.696 -14.218 15.411 1.00 93.19 391 SER A CA 1
ATOM 3085 C C . SER A 1 391 ? 3.160 -13.790 15.225 1.00 93.19 391 SER A C 1
ATOM 3087 O O . SER A 1 391 ? 4.041 -14.641 15.274 1.00 93.19 391 SER A O 1
ATOM 3089 N N . LEU A 1 392 ? 3.434 -12.490 15.046 1.00 95.06 392 LEU A N 1
ATOM 3090 C CA . LEU A 1 392 ? 4.790 -11.955 14.915 1.00 95.06 392 LEU A CA 1
ATOM 3091 C C . LEU A 1 392 ? 5.661 -12.299 16.136 1.00 95.06 392 LEU A C 1
ATOM 3093 O O . LEU A 1 392 ? 5.354 -11.947 17.278 1.00 95.06 392 LEU A O 1
ATOM 3097 N N . GLU A 1 393 ? 6.785 -12.956 15.861 1.00 97.06 393 GLU A N 1
ATOM 3098 C CA . GLU A 1 393 ? 7.770 -13.458 16.825 1.00 97.06 393 GLU A CA 1
ATOM 3099 C C . GLU A 1 393 ? 8.982 -12.511 16.932 1.00 97.06 393 GLU A C 1
ATOM 3101 O O . GLU A 1 393 ? 9.544 -12.319 18.017 1.00 97.06 393 GLU A O 1
ATOM 3106 N N . SER A 1 394 ? 9.348 -11.848 15.827 1.00 97.62 394 SER A N 1
ATOM 3107 C CA . SER A 1 394 ? 10.488 -10.929 15.741 1.00 97.62 394 SER A CA 1
ATOM 3108 C C . SER A 1 394 ? 10.165 -9.673 14.925 1.00 97.62 394 SER A C 1
ATOM 3110 O O . SER A 1 394 ? 9.873 -9.766 13.733 1.00 97.62 394 SER A O 1
ATOM 3112 N N . VAL A 1 395 ? 10.298 -8.497 15.550 1.00 97.69 395 VAL A N 1
ATOM 3113 C CA . VAL A 1 395 ? 10.071 -7.178 14.928 1.00 97.69 395 VAL A CA 1
ATOM 3114 C C . VAL A 1 395 ? 11.327 -6.303 15.024 1.00 97.69 395 VAL A C 1
ATOM 3116 O O . VAL A 1 395 ? 11.935 -6.181 16.090 1.00 97.69 395 VAL A O 1
ATOM 3119 N N . SER A 1 396 ? 11.711 -5.665 13.917 1.00 98.06 396 SER A N 1
ATOM 3120 C CA . SER A 1 396 ? 12.890 -4.798 13.819 1.00 98.06 396 SER A CA 1
ATOM 3121 C C . SER A 1 396 ? 12.579 -3.462 13.142 1.00 98.06 396 SER A C 1
ATOM 3123 O O . SER A 1 396 ? 12.006 -3.403 12.056 1.00 98.06 396 SER A O 1
ATOM 3125 N N . PHE A 1 397 ? 13.019 -2.385 13.794 1.00 98.19 397 PHE A N 1
ATOM 3126 C CA . PHE A 1 397 ? 13.017 -1.007 13.300 1.00 98.19 397 PHE A CA 1
ATOM 3127 C C . PHE A 1 397 ? 14.403 -0.355 13.451 1.00 98.19 397 PHE A C 1
ATOM 3129 O O . PHE A 1 397 ? 14.508 0.867 13.580 1.00 98.19 397 PHE A O 1
ATOM 3136 N N . GLU A 1 398 ? 15.478 -1.153 13.446 1.00 98.31 398 GLU A N 1
ATOM 3137 C CA . GLU A 1 398 ? 16.849 -0.668 13.657 1.00 98.31 398 GLU A CA 1
ATOM 3138 C C . GLU A 1 398 ? 17.176 0.546 12.773 1.00 98.31 398 GLU A C 1
ATOM 3140 O O . GLU A 1 398 ? 16.817 0.563 11.600 1.00 98.31 398 GLU A O 1
ATOM 3145 N N . ARG A 1 399 ? 17.896 1.552 13.285 1.00 98.06 399 ARG A N 1
ATOM 3146 C CA . ARG A 1 399 ? 18.390 2.701 12.492 1.00 98.06 399 ARG A CA 1
ATOM 3147 C C . ARG A 1 399 ? 17.296 3.492 11.757 1.00 98.06 399 ARG A C 1
ATOM 3149 O O . ARG A 1 399 ? 17.565 4.072 10.708 1.00 98.06 399 ARG A O 1
ATOM 3156 N N . ASN A 1 400 ? 16.083 3.537 12.305 1.00 98.31 400 ASN A N 1
ATOM 3157 C CA . ASN A 1 400 ? 15.045 4.479 11.886 1.00 98.31 400 ASN A CA 1
ATOM 3158 C C . ASN A 1 400 ? 15.052 5.729 12.779 1.00 98.31 400 ASN A C 1
ATOM 3160 O O . ASN A 1 400 ? 15.277 5.600 13.983 1.00 98.31 400 ASN A O 1
ATOM 3164 N N . PRO A 1 401 ? 14.742 6.930 12.263 1.00 97.94 401 PRO A N 1
ATOM 3165 C CA . PRO A 1 401 ? 14.622 8.155 13.055 1.00 97.94 401 PRO A CA 1
ATOM 3166 C C . PRO A 1 401 ? 13.321 8.202 13.888 1.00 97.94 401 PRO A C 1
ATOM 3168 O O . PRO A 1 401 ? 12.622 9.216 13.903 1.00 97.94 401 PRO A O 1
ATOM 3171 N N . LEU A 1 402 ? 12.969 7.106 14.575 1.00 98.00 402 LEU A N 1
ATOM 3172 C CA . LEU A 1 402 ? 11.744 7.012 15.370 1.00 98.00 402 LEU A CA 1
ATOM 3173 C C . LEU A 1 402 ? 11.731 8.053 16.490 1.00 98.00 402 LEU A C 1
ATOM 3175 O O . LEU A 1 402 ? 12.662 8.144 17.294 1.00 98.00 402 LEU A O 1
ATOM 3179 N N . MET A 1 403 ? 10.630 8.796 16.548 1.00 97.69 403 MET A N 1
ATOM 3180 C CA . MET A 1 403 ? 10.309 9.779 17.582 1.00 97.69 403 MET A CA 1
ATOM 3181 C C . MET A 1 403 ? 9.040 9.387 18.346 1.00 97.69 403 MET A C 1
ATOM 3183 O O . MET A 1 403 ? 8.966 9.606 19.554 1.00 97.69 403 MET A O 1
ATOM 3187 N N . HIS A 1 404 ? 8.068 8.778 17.655 1.00 97.69 404 HIS A N 1
ATOM 3188 C CA . HIS A 1 404 ? 6.736 8.493 18.187 1.00 97.69 404 HIS A CA 1
ATOM 3189 C C . HIS A 1 404 ? 6.348 7.030 17.986 1.00 97.69 404 HIS A C 1
ATOM 3191 O O . HIS A 1 404 ? 6.423 6.508 16.874 1.00 97.69 404 HIS A O 1
ATOM 3197 N N . VAL A 1 405 ? 5.893 6.380 19.055 1.00 97.31 405 VAL A N 1
ATOM 3198 C CA . VAL A 1 405 ? 5.361 5.016 19.013 1.00 97.31 405 VAL A CA 1
ATOM 3199 C C . VAL A 1 405 ? 4.007 4.999 19.712 1.00 97.31 405 VAL A C 1
ATOM 3201 O O . VAL A 1 405 ? 3.888 5.410 20.868 1.00 97.31 405 VAL A O 1
ATOM 3204 N N . ALA A 1 406 ? 2.980 4.529 19.011 1.00 95.81 406 ALA A N 1
ATOM 3205 C CA . ALA A 1 406 ? 1.641 4.407 19.562 1.00 95.81 406 ALA A CA 1
ATOM 3206 C C . ALA A 1 406 ? 1.584 3.420 20.750 1.00 95.81 406 ALA A C 1
ATOM 3208 O O . ALA A 1 406 ? 2.315 2.423 20.773 1.00 95.81 406 ALA A O 1
ATOM 3209 N N . PRO A 1 407 ? 0.701 3.639 21.745 1.00 93.94 407 PRO A N 1
ATOM 3210 C CA . PRO A 1 407 ? 0.561 2.714 22.863 1.00 93.94 407 PRO A CA 1
ATOM 3211 C C . PRO A 1 407 ? 0.144 1.320 22.383 1.00 93.94 407 PRO A C 1
ATOM 3213 O O . PRO A 1 407 ? -0.724 1.194 21.523 1.00 93.94 407 PRO A O 1
ATOM 3216 N N . LYS A 1 408 ? 0.707 0.276 23.002 1.00 94.06 408 LYS A N 1
ATOM 3217 C CA . LYS A 1 408 ? 0.347 -1.140 22.790 1.00 94.06 408 LYS A CA 1
ATOM 3218 C C . LYS A 1 408 ? 0.601 -1.728 21.394 1.00 94.06 408 LYS A C 1
ATOM 3220 O O . LYS A 1 408 ? 0.311 -2.903 21.207 1.00 94.06 408 LYS A O 1
ATOM 3225 N N . VAL A 1 409 ? 1.204 -1.005 20.445 1.00 95.75 409 VAL A N 1
ATOM 3226 C CA . VAL A 1 409 ? 1.506 -1.563 19.105 1.00 95.75 409 VAL A CA 1
ATOM 3227 C C . VAL A 1 409 ? 2.356 -2.845 19.162 1.00 95.75 409 VAL A C 1
ATOM 3229 O O . VAL A 1 409 ? 2.201 -3.742 18.341 1.00 95.75 409 VAL A O 1
ATOM 3232 N N . PHE A 1 410 ? 3.214 -2.976 20.179 1.00 97.44 410 PHE A N 1
ATOM 3233 C CA . PHE A 1 410 ? 4.037 -4.165 20.418 1.00 97.44 410 PHE A CA 1
ATOM 3234 C C . PHE A 1 410 ? 3.408 -5.193 21.384 1.00 97.44 410 PHE A C 1
ATOM 3236 O O . PHE A 1 410 ? 4.098 -6.131 21.788 1.00 97.44 410 PHE A O 1
ATOM 3243 N N . ASP A 1 411 ? 2.127 -5.083 21.762 1.00 96.00 411 ASP A N 1
ATOM 3244 C CA . ASP A 1 411 ? 1.437 -6.030 22.668 1.00 96.00 411 ASP A CA 1
ATOM 3245 C C . ASP A 1 411 ? 1.034 -7.342 21.959 1.00 96.00 411 ASP A C 1
ATOM 3247 O O . ASP A 1 411 ? -0.064 -7.875 22.102 1.00 96.00 411 ASP A O 1
ATOM 3251 N N . LEU A 1 412 ? 1.980 -7.889 21.202 1.00 95.31 412 LEU A N 1
ATOM 3252 C CA . LEU A 1 412 ? 1.873 -9.117 20.430 1.00 95.31 412 LEU A CA 1
ATOM 3253 C C . LEU A 1 412 ? 2.141 -10.337 21.339 1.00 95.31 412 LEU A C 1
ATOM 3255 O O . LEU A 1 412 ? 3.115 -10.325 22.109 1.00 95.31 412 LEU A O 1
ATOM 3259 N N . PRO A 1 413 ? 1.312 -11.398 21.302 1.00 95.56 413 PRO A N 1
ATOM 3260 C CA . PRO A 1 413 ? 1.462 -12.559 22.182 1.00 95.56 413 PRO A CA 1
ATOM 3261 C C . PRO A 1 413 ? 2.737 -13.368 21.906 1.00 95.56 413 PRO A C 1
ATOM 3263 O O . PRO A 1 413 ? 3.392 -13.762 22.867 1.00 95.56 413 PRO A O 1
ATOM 3266 N N . SER A 1 414 ? 3.137 -13.544 20.641 1.00 95.75 414 SER A N 1
ATOM 3267 C CA . SER A 1 414 ? 4.298 -14.374 20.261 1.00 95.75 414 SER A CA 1
ATOM 3268 C C . SER A 1 414 ? 5.650 -13.646 20.296 1.00 95.75 414 SER A C 1
ATOM 3270 O O . SER A 1 414 ? 6.695 -14.290 20.328 1.00 95.75 414 SER A O 1
ATOM 3272 N N . LEU A 1 415 ? 5.655 -12.308 20.332 1.00 97.56 415 LEU A N 1
ATOM 3273 C CA . LEU A 1 415 ? 6.866 -11.490 20.192 1.00 97.56 415 LEU A CA 1
ATOM 3274 C C . LEU A 1 415 ? 7.924 -11.781 21.273 1.00 97.56 415 LEU A C 1
ATOM 3276 O O . LEU A 1 415 ? 7.710 -11.501 22.455 1.00 97.56 415 LEU A O 1
ATOM 3280 N N . HIS A 1 416 ? 9.089 -12.277 20.865 1.00 97.31 416 HIS A N 1
ATOM 3281 C CA . HIS A 1 416 ? 10.239 -12.543 21.738 1.00 97.31 416 HIS A CA 1
ATOM 3282 C C . HIS A 1 416 ? 11.517 -11.813 21.303 1.00 97.31 416 HIS A C 1
ATOM 3284 O O . HIS A 1 416 ? 12.491 -11.794 22.059 1.00 97.31 416 HIS A O 1
ATOM 3290 N N . THR A 1 417 ? 11.505 -11.164 20.135 1.00 97.94 417 THR A N 1
ATOM 3291 C CA . THR A 1 417 ? 12.597 -10.307 19.656 1.00 97.94 417 THR A CA 1
ATOM 3292 C C . THR A 1 417 ? 12.060 -8.950 19.204 1.00 97.94 417 THR A C 1
ATOM 3294 O O . THR A 1 417 ? 11.147 -8.870 18.387 1.00 97.94 417 THR A O 1
ATOM 3297 N N . LEU A 1 418 ? 12.636 -7.874 19.745 1.00 98.38 418 LEU A N 1
ATOM 3298 C CA . LEU A 1 418 ? 12.288 -6.490 19.432 1.00 98.38 418 LEU A CA 1
ATOM 3299 C C . LEU A 1 418 ? 13.570 -5.654 19.306 1.00 98.38 418 LEU A C 1
ATOM 3301 O O . LEU A 1 418 ? 14.224 -5.359 20.310 1.00 98.38 418 LEU A O 1
ATOM 3305 N N . ASN A 1 419 ? 13.931 -5.287 18.072 1.00 98.38 419 ASN A N 1
ATOM 3306 C CA . ASN A 1 419 ? 15.115 -4.481 17.759 1.00 98.38 419 ASN A CA 1
ATOM 3307 C C . ASN A 1 419 ? 14.724 -3.026 17.467 1.00 98.38 419 ASN A C 1
ATOM 3309 O O . ASN A 1 419 ? 14.169 -2.728 16.410 1.00 98.38 419 ASN A O 1
ATOM 3313 N N . ILE A 1 420 ? 15.039 -2.119 18.395 1.00 98.19 420 ILE A N 1
ATOM 3314 C CA . ILE A 1 420 ? 14.846 -0.667 18.247 1.00 98.19 420 ILE A CA 1
ATOM 3315 C C . ILE A 1 420 ? 16.180 0.023 18.591 1.00 98.19 420 ILE A C 1
ATOM 3317 O O . ILE A 1 420 ? 16.252 0.992 19.347 1.00 98.19 420 ILE A O 1
ATOM 3321 N N . ARG A 1 421 ? 17.286 -0.526 18.071 1.00 98.31 421 ARG A N 1
ATOM 3322 C CA . ARG A 1 421 ? 18.608 0.096 18.181 1.00 98.31 421 ARG A CA 1
ATOM 3323 C C . ARG A 1 421 ? 18.772 1.253 17.209 1.00 98.31 421 ARG A C 1
ATOM 3325 O O . ARG A 1 421 ? 18.211 1.263 16.114 1.00 98.31 421 ARG A O 1
ATOM 3332 N N . SER A 1 422 ? 19.624 2.195 17.597 1.00 97.81 422 SER A N 1
ATOM 3333 C CA . SER A 1 422 ? 20.031 3.356 16.806 1.00 97.81 422 SER A CA 1
ATOM 3334 C C . SER A 1 422 ? 18.854 4.204 16.307 1.00 97.81 422 SER A C 1
ATOM 3336 O O . SER A 1 422 ? 18.910 4.730 15.196 1.00 97.81 422 SER A O 1
ATOM 3338 N N . THR A 1 423 ? 17.793 4.340 17.111 1.00 98.00 423 THR A N 1
ATOM 3339 C CA . THR A 1 423 ? 16.678 5.254 16.811 1.00 98.00 423 THR A CA 1
ATOM 3340 C C . THR A 1 423 ? 16.802 6.563 17.585 1.00 98.00 423 THR A C 1
ATOM 3342 O O . THR A 1 423 ? 17.625 6.684 18.492 1.00 98.00 423 THR A O 1
ATOM 3345 N N . THR A 1 424 ? 16.031 7.589 17.213 1.00 97.88 424 THR A N 1
ATOM 3346 C CA . THR A 1 424 ? 16.180 8.928 17.808 1.00 97.88 424 THR A CA 1
ATOM 3347 C C . THR A 1 424 ? 15.728 8.976 19.269 1.00 97.88 424 THR A C 1
ATOM 3349 O O . THR A 1 424 ? 16.349 9.666 20.076 1.00 97.88 424 THR A O 1
ATOM 3352 N N . CYS A 1 425 ? 14.672 8.242 19.625 1.00 98.06 425 CYS A N 1
ATOM 3353 C CA . CYS A 1 425 ? 14.116 8.227 20.978 1.00 98.06 425 CYS A CA 1
ATOM 3354 C C . CYS A 1 425 ? 14.724 7.152 21.903 1.00 98.06 4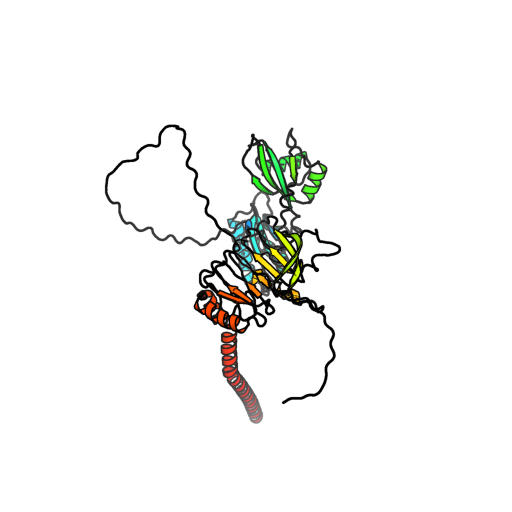25 CYS A C 1
ATOM 3356 O O . CYS A 1 425 ? 14.787 7.355 23.119 1.00 98.06 425 CYS A O 1
ATOM 3358 N N . ILE A 1 426 ? 15.178 6.016 21.358 1.00 97.69 426 ILE A N 1
ATOM 3359 C CA . ILE A 1 426 ? 15.725 4.883 22.123 1.00 97.69 426 ILE A CA 1
ATOM 3360 C C . ILE A 1 426 ? 16.779 4.101 21.312 1.00 97.69 426 ILE A C 1
ATOM 3362 O O . ILE A 1 426 ? 16.732 4.054 20.084 1.00 97.69 426 ILE A O 1
ATOM 3366 N N . ASP A 1 427 ? 17.735 3.477 22.000 1.00 97.94 427 ASP A N 1
ATOM 3367 C CA . ASP A 1 427 ? 18.747 2.596 21.404 1.00 97.94 427 ASP A CA 1
ATOM 3368 C C . ASP A 1 427 ? 18.854 1.323 22.249 1.00 97.94 427 ASP A C 1
ATOM 3370 O O . ASP A 1 427 ? 19.545 1.301 23.268 1.00 97.94 427 ASP A O 1
ATOM 3374 N N . ASP A 1 428 ? 18.069 0.298 21.903 1.00 98.31 428 ASP A N 1
ATOM 3375 C CA . ASP A 1 428 ? 17.899 -0.880 22.758 1.00 98.31 428 ASP A CA 1
ATOM 3376 C C . ASP A 1 428 ? 17.448 -2.130 21.970 1.00 98.31 428 ASP A C 1
ATOM 3378 O O . ASP A 1 428 ? 16.854 -2.032 20.893 1.00 98.31 428 ASP A O 1
ATOM 3382 N N . LEU A 1 429 ? 17.739 -3.322 22.502 1.00 98.06 429 LEU A N 1
ATOM 3383 C CA . LEU A 1 429 ? 17.405 -4.617 21.889 1.00 98.06 429 LEU A CA 1
ATOM 3384 C C . LEU A 1 429 ? 17.002 -5.635 22.956 1.00 98.06 429 LEU A C 1
ATOM 3386 O O . LEU A 1 429 ? 17.772 -5.910 23.875 1.00 98.06 429 LEU A O 1
ATOM 3390 N N . ALA A 1 430 ? 15.870 -6.298 22.736 1.00 98.00 430 ALA A N 1
ATOM 3391 C CA . ALA A 1 430 ? 15.548 -7.574 23.362 1.00 98.00 430 ALA A CA 1
ATOM 3392 C C . ALA A 1 430 ? 15.551 -8.679 22.293 1.00 98.00 430 ALA A C 1
ATOM 3394 O O . ALA A 1 430 ? 15.014 -8.482 21.205 1.00 98.00 430 ALA A O 1
ATOM 3395 N N . ASN A 1 431 ? 16.181 -9.821 22.573 1.00 96.88 431 ASN A N 1
ATOM 3396 C CA . ASN A 1 431 ? 16.378 -10.897 21.598 1.00 96.88 431 ASN A CA 1
ATOM 3397 C C . ASN A 1 431 ? 16.152 -12.263 22.253 1.00 96.88 431 ASN A C 1
ATOM 3399 O O . ASN A 1 431 ? 16.896 -12.628 23.162 1.00 96.88 431 ASN A O 1
ATOM 3403 N N . ASN A 1 432 ? 15.153 -13.001 21.768 1.00 93.94 432 ASN A N 1
ATOM 3404 C CA . ASN A 1 432 ? 14.732 -14.319 22.253 1.00 93.94 432 ASN A CA 1
ATOM 3405 C C . ASN A 1 432 ? 14.484 -14.386 23.777 1.00 93.94 432 ASN A C 1
ATOM 3407 O O . ASN A 1 432 ? 14.689 -15.425 24.403 1.00 93.94 432 ASN A O 1
ATOM 3411 N N . ASP A 1 433 ? 14.031 -13.281 24.374 1.00 96.38 433 ASP A N 1
ATOM 3412 C CA . ASP A 1 433 ? 13.715 -13.167 25.801 1.00 96.38 433 ASP A CA 1
ATOM 3413 C C . ASP A 1 433 ? 12.443 -12.329 25.969 1.00 96.38 433 ASP A C 1
ATOM 3415 O O . ASP A 1 433 ? 12.431 -11.111 25.765 1.00 96.38 433 ASP A O 1
ATOM 3419 N N . ARG A 1 434 ? 11.355 -13.001 26.364 1.00 96.12 434 ARG A N 1
ATOM 3420 C CA . ARG A 1 434 ? 10.046 -12.372 26.546 1.00 96.12 434 ARG A CA 1
ATOM 3421 C C . ARG A 1 434 ? 10.036 -11.345 27.682 1.00 96.12 434 ARG A C 1
ATOM 3423 O O . ARG A 1 434 ? 9.402 -10.304 27.540 1.00 96.12 434 ARG A O 1
ATOM 3430 N N . ALA A 1 435 ? 10.759 -11.593 28.775 1.00 97.44 435 ALA A N 1
ATOM 3431 C CA . ALA A 1 435 ? 10.825 -10.665 29.902 1.00 97.44 435 ALA A CA 1
ATOM 3432 C C . ALA A 1 435 ? 11.631 -9.407 29.537 1.00 97.44 435 ALA A C 1
ATOM 3434 O O . ALA A 1 435 ? 11.241 -8.293 29.898 1.00 97.44 435 ALA A O 1
ATOM 3435 N N . ALA A 1 436 ? 12.711 -9.561 28.764 1.00 98.12 436 ALA A N 1
ATOM 3436 C CA . ALA A 1 436 ? 13.437 -8.430 28.191 1.00 98.12 436 ALA A CA 1
ATOM 3437 C C . ALA A 1 436 ? 12.573 -7.639 27.192 1.00 98.12 436 ALA A C 1
ATOM 3439 O O . ALA A 1 436 ? 12.588 -6.407 27.230 1.00 98.12 436 ALA A O 1
ATOM 3440 N N . VAL A 1 437 ? 11.785 -8.321 26.350 1.00 98.06 437 VAL A N 1
ATOM 3441 C CA . VAL A 1 437 ? 10.833 -7.695 25.416 1.00 98.06 437 VAL A CA 1
ATOM 3442 C C . VAL A 1 437 ? 9.765 -6.894 26.161 1.00 98.06 437 VAL A C 1
ATOM 3444 O O . VAL A 1 437 ? 9.591 -5.715 25.866 1.00 98.06 437 VAL A O 1
ATOM 3447 N N . ASP A 1 438 ? 9.090 -7.470 27.157 1.00 97.12 438 ASP A N 1
ATOM 3448 C CA . ASP A 1 438 ? 8.039 -6.769 27.909 1.00 97.12 438 ASP A CA 1
ATOM 3449 C C . ASP A 1 438 ? 8.612 -5.578 28.714 1.00 97.12 438 ASP A C 1
ATOM 3451 O O . ASP A 1 438 ? 8.011 -4.503 28.774 1.00 97.12 438 ASP A O 1
ATOM 3455 N N . SER A 1 439 ? 9.841 -5.707 29.228 1.00 97.88 439 SER A N 1
ATOM 3456 C CA . SER A 1 439 ? 10.608 -4.605 29.830 1.00 97.88 439 SER A CA 1
ATOM 3457 C C . SER A 1 439 ? 10.958 -3.496 28.820 1.00 97.88 439 SER A C 1
ATOM 3459 O O . SER A 1 439 ? 10.920 -2.307 29.156 1.00 97.88 439 SER A O 1
ATOM 3461 N N . LEU A 1 440 ? 11.283 -3.858 27.574 1.00 98.31 440 LEU A N 1
ATOM 3462 C CA . LEU A 1 440 ? 11.571 -2.912 26.495 1.00 98.31 440 LEU A CA 1
ATOM 3463 C C . LEU A 1 440 ? 10.306 -2.175 26.027 1.00 98.31 440 LEU A C 1
ATOM 3465 O O . LEU A 1 440 ? 10.360 -0.954 25.901 1.00 98.31 440 LEU A O 1
ATOM 3469 N N . LYS A 1 441 ? 9.156 -2.850 25.871 1.00 97.50 441 LYS A N 1
ATOM 3470 C CA . LYS A 1 441 ? 7.867 -2.204 25.524 1.00 97.50 441 LYS A CA 1
ATOM 3471 C C . LYS A 1 441 ? 7.557 -1.019 26.441 1.00 97.50 441 LYS A C 1
ATOM 3473 O O . LYS A 1 441 ? 7.226 0.067 25.968 1.00 97.50 441 LYS A O 1
ATOM 3478 N N . PHE A 1 442 ? 7.736 -1.203 27.751 1.00 95.94 442 PHE A N 1
ATOM 3479 C CA . PHE A 1 442 ? 7.542 -0.132 28.729 1.00 95.94 442 PHE A CA 1
ATOM 3480 C C . PHE A 1 442 ? 8.519 1.039 28.519 1.00 95.94 442 PHE A C 1
ATOM 3482 O O . PHE A 1 442 ? 8.104 2.199 28.529 1.00 95.94 442 PHE A O 1
ATOM 3489 N N . ARG A 1 443 ? 9.811 0.759 28.277 1.00 97.81 443 ARG A N 1
ATOM 3490 C CA . ARG A 1 443 ? 10.806 1.810 27.985 1.00 97.81 443 ARG A CA 1
ATOM 3491 C C . ARG A 1 443 ? 10.479 2.578 26.708 1.00 97.81 443 ARG A C 1
ATOM 3493 O O . ARG A 1 443 ? 10.619 3.797 26.711 1.00 97.81 443 ARG A O 1
ATOM 3500 N N . VAL A 1 444 ? 10.022 1.896 25.658 1.00 97.56 444 VAL A N 1
ATOM 3501 C CA . VAL A 1 444 ? 9.632 2.519 24.384 1.00 97.56 444 VAL A CA 1
ATOM 3502 C C . VAL A 1 444 ? 8.510 3.530 24.598 1.00 97.56 444 VAL A C 1
ATOM 3504 O O . VAL A 1 444 ? 8.669 4.673 24.193 1.00 97.56 444 VAL A O 1
ATOM 3507 N N . ILE A 1 445 ? 7.437 3.176 25.313 1.00 94.12 445 ILE A N 1
ATOM 3508 C CA . ILE A 1 445 ? 6.314 4.100 25.573 1.00 94.12 445 ILE A CA 1
ATOM 3509 C C . ILE A 1 445 ? 6.771 5.357 26.341 1.00 94.12 445 ILE A C 1
ATOM 3511 O O . ILE A 1 445 ? 6.293 6.457 26.075 1.00 94.12 445 ILE A O 1
ATOM 3515 N N . VAL A 1 446 ? 7.723 5.219 27.273 1.00 95.12 446 VAL A N 1
ATOM 3516 C CA . VAL A 1 446 ? 8.260 6.351 28.057 1.00 95.12 446 VAL A CA 1
ATOM 3517 C C . VAL A 1 446 ? 9.252 7.211 27.259 1.00 95.12 446 VAL A C 1
ATOM 3519 O O . VAL A 1 446 ? 9.357 8.412 27.507 1.00 95.12 446 VAL A O 1
ATOM 3522 N N . LYS A 1 447 ? 10.023 6.615 26.342 1.00 98.06 447 LYS A N 1
ATOM 3523 C CA . LYS A 1 447 ? 11.099 7.298 25.602 1.00 98.06 447 LYS A CA 1
ATOM 3524 C C . LYS A 1 447 ? 10.674 7.835 24.239 1.00 98.06 447 LYS A C 1
ATOM 3526 O O . LYS A 1 447 ? 11.180 8.876 23.833 1.00 98.06 447 LYS A O 1
ATOM 3531 N N . CYS A 1 448 ? 9.746 7.155 23.579 1.00 97.94 448 CYS A N 1
ATOM 3532 C CA . CYS A 1 448 ? 9.224 7.433 22.245 1.00 97.94 448 CYS A CA 1
ATOM 3533 C C . CYS A 1 448 ? 7.729 7.794 22.336 1.00 97.94 448 CYS A C 1
ATOM 3535 O O . CYS A 1 448 ? 6.891 7.039 21.833 1.00 97.94 448 CYS A O 1
ATOM 3537 N N . PRO A 1 449 ? 7.363 8.878 23.049 1.00 96.50 449 PRO A N 1
ATOM 3538 C CA . PRO A 1 449 ? 5.974 9.150 23.388 1.00 96.50 449 PRO A CA 1
ATOM 3539 C C . PRO A 1 449 ? 5.107 9.281 22.125 1.00 96.50 449 PRO A C 1
ATOM 3541 O O . PRO A 1 449 ? 5.555 9.877 21.139 1.00 96.50 449 PRO A O 1
ATOM 3544 N N . PRO A 1 450 ? 3.870 8.757 22.138 1.00 96.25 450 PRO A N 1
ATOM 3545 C CA . PRO A 1 450 ? 2.933 8.909 21.028 1.00 96.25 450 PRO A CA 1
ATOM 3546 C C . PRO A 1 450 ? 2.623 10.383 20.744 1.00 96.25 450 PRO A C 1
ATOM 3548 O O . PRO A 1 450 ? 2.781 11.244 21.615 1.00 96.25 450 PRO A O 1
ATOM 3551 N N . THR A 1 451 ? 2.151 10.675 19.531 1.00 95.38 451 THR A N 1
ATOM 3552 C CA . THR A 1 451 ? 1.631 12.013 19.214 1.00 95.38 451 THR A CA 1
ATOM 3553 C C . THR A 1 451 ? 0.306 12.269 19.944 1.00 95.38 451 THR A C 1
ATOM 3555 O O . THR A 1 451 ? -0.288 11.355 20.528 1.00 95.38 451 THR A O 1
ATOM 3558 N N . PHE A 1 452 ? -0.175 13.515 19.925 1.00 92.69 452 PHE A N 1
ATOM 3559 C CA . PHE A 1 452 ? -1.475 13.833 20.519 1.00 92.69 452 PHE A CA 1
ATOM 3560 C C . PHE A 1 452 ? -2.607 13.098 19.793 1.00 92.69 452 PHE A C 1
ATOM 3562 O O . PHE A 1 452 ? -3.475 12.537 20.445 1.00 92.69 452 PHE A O 1
ATOM 3569 N N . GLU A 1 453 ? -2.537 13.020 18.466 1.00 92.19 453 GLU A N 1
ATOM 3570 C CA . GLU A 1 453 ? -3.505 12.347 17.598 1.00 92.19 453 GLU A CA 1
ATOM 3571 C C . GLU A 1 453 ? -3.571 10.845 17.914 1.00 92.19 453 GLU A C 1
ATOM 3573 O O . GLU A 1 453 ? -4.653 10.297 18.079 1.00 92.19 453 GLU A O 1
ATOM 3578 N N . MET A 1 454 ? -2.424 10.190 18.129 1.00 91.69 454 MET A N 1
ATOM 3579 C CA . MET A 1 454 ? -2.373 8.782 18.551 1.00 91.69 454 MET A CA 1
ATOM 3580 C C . MET A 1 454 ? -2.990 8.539 19.934 1.00 91.69 454 MET A C 1
ATOM 3582 O O . MET A 1 454 ? -3.582 7.487 20.180 1.00 91.69 454 MET A O 1
ATOM 3586 N N . LEU A 1 455 ? -2.830 9.486 20.865 1.00 89.62 455 LEU A N 1
ATOM 3587 C CA . LEU A 1 455 ? -3.473 9.427 22.180 1.00 89.62 455 LEU A CA 1
ATOM 3588 C C . LEU A 1 455 ? -4.974 9.707 22.076 1.00 89.62 455 LEU A C 1
ATOM 3590 O O . LEU A 1 455 ? -5.766 9.033 22.731 1.00 89.62 455 LEU A O 1
ATOM 3594 N N . GLU A 1 456 ? -5.365 10.666 21.242 1.00 87.81 456 GLU A N 1
ATOM 3595 C CA . GLU A 1 456 ? -6.753 11.001 20.955 1.00 87.81 456 GLU A CA 1
ATOM 3596 C C . GLU A 1 456 ? -7.471 9.807 20.317 1.00 87.81 456 GLU A C 1
ATOM 3598 O O . GLU A 1 456 ? -8.511 9.397 20.817 1.00 87.81 456 GLU A O 1
ATOM 3603 N N . GLU A 1 457 ? -6.881 9.141 19.327 1.00 84.88 457 GLU A N 1
ATOM 3604 C CA . GLU A 1 457 ? -7.388 7.881 18.781 1.00 84.88 457 GLU A CA 1
ATOM 3605 C C . GLU A 1 457 ? -7.409 6.761 19.830 1.00 84.88 457 GLU A C 1
ATOM 3607 O O . GLU A 1 457 ? -8.389 6.024 19.923 1.00 84.88 457 GLU A O 1
ATOM 3612 N N . ALA A 1 458 ? -6.388 6.630 20.683 1.00 83.62 458 ALA A N 1
ATOM 3613 C CA . ALA A 1 458 ? -6.399 5.630 21.754 1.00 83.62 45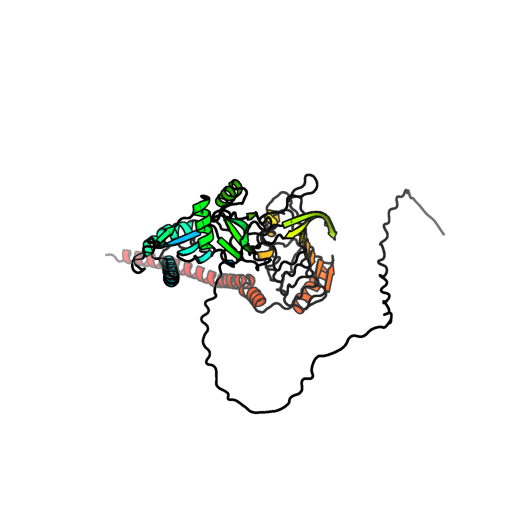8 ALA A CA 1
ATOM 3614 C C . ALA A 1 458 ? -7.536 5.843 22.779 1.00 83.62 458 ALA A C 1
ATOM 3616 O O . ALA A 1 458 ? -8.038 4.869 23.345 1.00 83.62 458 ALA A O 1
ATOM 3617 N N . ILE A 1 459 ? -7.951 7.095 23.008 1.00 81.56 459 ILE A N 1
ATOM 3618 C CA . ILE A 1 459 ? -8.988 7.482 23.977 1.00 81.56 459 ILE A CA 1
ATOM 3619 C C . ILE A 1 459 ? -10.383 7.512 23.325 1.00 81.56 459 ILE A C 1
ATOM 3621 O O . ILE A 1 459 ? -11.308 6.876 23.828 1.00 81.56 459 ILE A O 1
ATOM 3625 N N . ILE A 1 460 ? -10.542 8.206 22.194 1.00 73.00 460 ILE A N 1
ATOM 3626 C CA . ILE A 1 460 ? -11.807 8.414 21.467 1.00 73.00 460 ILE A CA 1
ATOM 3627 C C . ILE A 1 460 ? -12.193 7.180 20.641 1.00 73.00 460 ILE A C 1
ATOM 3629 O O . ILE A 1 460 ? -13.349 6.753 20.689 1.00 73.00 460 ILE A O 1
ATOM 3633 N N . ASN A 1 461 ? -11.230 6.545 19.957 1.00 65.62 461 ASN A N 1
ATOM 3634 C CA . ASN A 1 461 ? -11.376 5.181 19.426 1.00 65.62 461 ASN A CA 1
ATOM 3635 C C . ASN A 1 461 ? -10.978 4.119 20.459 1.00 65.62 461 ASN A C 1
ATOM 3637 O O . ASN A 1 461 ? -10.685 2.967 20.130 1.00 65.62 461 ASN A O 1
ATOM 3641 N N . GLY A 1 462 ? -11.006 4.484 21.740 1.00 61.81 462 GLY A N 1
ATOM 3642 C CA . GLY A 1 462 ? -11.074 3.523 22.816 1.00 61.81 462 GLY A CA 1
ATOM 3643 C C . GLY A 1 462 ? -12.411 2.800 22.740 1.00 61.81 462 GLY A C 1
ATOM 3644 O O . GLY A 1 462 ? -13.389 3.245 23.335 1.00 61.81 462 GLY A O 1
ATOM 3645 N N . ASP A 1 463 ? -12.453 1.635 22.093 1.00 61.31 463 ASP A N 1
ATOM 3646 C CA . ASP A 1 463 ? -13.593 0.723 22.237 1.00 61.31 463 ASP A CA 1
ATOM 3647 C C . ASP A 1 463 ? -13.788 0.321 23.700 1.00 61.31 463 ASP A C 1
ATOM 3649 O O . ASP A 1 463 ? -14.898 0.020 24.105 1.00 61.31 463 ASP A O 1
ATOM 3653 N N . GLN A 1 464 ? -12.756 0.434 24.545 1.00 62.38 464 GLN A N 1
ATOM 3654 C CA . GLN A 1 464 ? -12.928 0.415 25.998 1.00 62.38 464 GLN A CA 1
ATOM 3655 C C . GLN A 1 464 ? -13.788 1.579 26.509 1.00 62.38 464 GLN A C 1
ATOM 3657 O O . GLN A 1 464 ? -14.715 1.321 27.263 1.00 62.38 464 GLN A O 1
ATOM 3662 N N . LEU A 1 465 ? -13.555 2.831 26.095 1.00 70.69 465 LEU A N 1
ATOM 3663 C CA . LEU A 1 465 ? -14.407 3.959 26.491 1.00 70.69 465 LEU A CA 1
ATOM 3664 C C . LEU A 1 465 ? -15.820 3.812 25.914 1.00 70.69 465 LEU A C 1
ATOM 3666 O O . LEU A 1 465 ? -16.784 3.976 26.654 1.00 70.69 465 LEU A O 1
ATOM 3670 N N . ARG A 1 466 ? -15.962 3.434 24.637 1.00 71.06 466 ARG A N 1
ATOM 3671 C CA . ARG A 1 466 ? -17.279 3.176 24.030 1.00 71.06 466 ARG A CA 1
ATOM 3672 C C . ARG A 1 466 ? -18.008 2.011 24.696 1.00 71.06 466 ARG A C 1
ATOM 3674 O O . ARG A 1 466 ? -19.197 2.147 24.937 1.00 71.06 466 ARG A O 1
ATOM 3681 N N . ASN A 1 467 ? -17.329 0.923 25.060 1.00 74.12 467 ASN A N 1
ATOM 3682 C CA . ASN A 1 467 ? -17.934 -0.211 25.765 1.00 74.12 467 ASN A CA 1
ATOM 3683 C C . ASN A 1 467 ? -18.227 0.102 27.238 1.00 74.12 467 ASN A C 1
ATOM 3685 O O . ASN A 1 467 ? -19.235 -0.371 27.743 1.00 74.12 467 ASN A O 1
ATOM 3689 N N . ILE A 1 468 ? -17.410 0.913 27.921 1.00 74.12 468 ILE A N 1
ATOM 3690 C CA . ILE A 1 468 ? -17.693 1.392 29.285 1.00 74.12 468 ILE A CA 1
ATOM 3691 C C . ILE A 1 468 ? -18.910 2.319 29.265 1.00 74.12 468 ILE A C 1
ATOM 3693 O O . ILE A 1 468 ? -19.853 2.090 30.013 1.00 74.12 46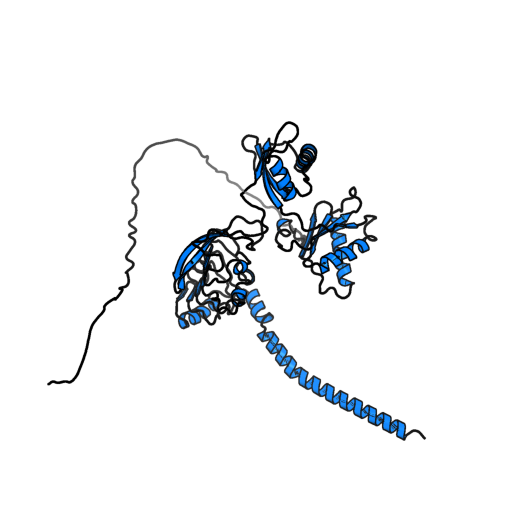8 ILE A O 1
ATOM 3697 N N . VAL A 1 469 ? -18.932 3.317 28.375 1.00 79.94 469 VAL A N 1
ATOM 3698 C CA . VAL A 1 469 ? -20.076 4.226 28.210 1.00 79.94 469 VAL A CA 1
ATOM 3699 C C . VAL A 1 469 ? -21.315 3.448 27.779 1.00 79.94 469 VAL A C 1
ATOM 3701 O O . VAL A 1 469 ? -22.374 3.664 28.350 1.00 79.94 469 VAL A O 1
ATOM 3704 N N . LYS A 1 470 ? -21.201 2.509 26.833 1.00 87.00 470 LYS A N 1
ATOM 3705 C CA . LYS A 1 470 ? -22.316 1.661 26.399 1.00 87.00 470 LYS A CA 1
ATOM 3706 C C . LYS A 1 470 ? -22.836 0.788 27.539 1.00 87.00 470 LYS A C 1
ATOM 3708 O O . LYS A 1 470 ? -24.025 0.848 27.803 1.00 87.00 470 LYS A O 1
ATOM 3713 N N . ALA A 1 471 ? -21.978 0.055 28.248 1.00 85.75 471 ALA A N 1
ATOM 3714 C CA . ALA A 1 471 ? -22.392 -0.784 29.372 1.00 85.75 471 ALA A CA 1
ATOM 3715 C C . ALA A 1 471 ? -22.992 0.045 30.518 1.00 85.75 471 ALA A C 1
ATOM 3717 O O . ALA A 1 471 ? -23.935 -0.393 31.168 1.00 85.75 471 ALA A O 1
ATOM 3718 N N . GLN A 1 472 ? -22.483 1.255 30.762 1.00 88.06 472 GLN A N 1
ATOM 3719 C CA . GLN A 1 472 ? -23.043 2.156 31.766 1.00 88.06 472 GLN A CA 1
ATOM 3720 C C . GLN A 1 472 ? -24.381 2.761 31.313 1.00 88.06 472 GLN A C 1
ATOM 3722 O O . GLN A 1 472 ? -25.295 2.863 32.120 1.00 88.06 472 GLN A O 1
ATOM 3727 N N . VAL A 1 473 ? -24.542 3.084 30.027 1.00 91.44 473 VAL A N 1
ATOM 3728 C CA . VAL A 1 473 ? -25.833 3.482 29.446 1.00 91.44 473 VAL A CA 1
ATOM 3729 C C . VAL A 1 473 ? -26.830 2.323 29.483 1.00 91.44 473 VAL A C 1
ATOM 3731 O O . VAL A 1 473 ? -27.964 2.546 29.873 1.00 91.44 473 VAL A O 1
ATOM 3734 N N . GLU A 1 474 ? -26.438 1.096 29.139 1.00 92.19 474 GLU A N 1
ATOM 3735 C CA . GLU A 1 474 ? -27.300 -0.094 29.207 1.00 92.19 474 GLU A CA 1
ATOM 3736 C C . GLU A 1 474 ? -27.745 -0.362 30.657 1.00 92.19 474 GLU A C 1
ATOM 3738 O O . GLU A 1 474 ? -28.945 -0.438 30.914 1.00 92.19 474 GLU A O 1
ATOM 3743 N N . ASN A 1 475 ? -26.821 -0.346 31.627 1.00 91.56 475 ASN A N 1
ATOM 3744 C CA . ASN A 1 475 ? -27.135 -0.513 33.054 1.00 91.56 475 ASN A CA 1
ATOM 3745 C C . ASN A 1 475 ? -28.094 0.553 33.627 1.00 91.56 475 ASN A C 1
ATOM 3747 O O . ASN A 1 475 ? -28.855 0.241 34.538 1.00 91.56 475 ASN A O 1
ATOM 3751 N N . GLU A 1 476 ? -28.055 1.795 33.135 1.00 93.50 476 GLU A N 1
ATOM 3752 C CA . GLU A 1 476 ? -28.931 2.888 33.600 1.00 93.50 476 GLU A CA 1
ATOM 3753 C C . GLU A 1 476 ? -30.252 2.965 32.803 1.00 93.50 476 GLU A C 1
ATOM 3755 O O . GLU A 1 476 ? -31.293 3.335 33.346 1.00 93.50 476 GLU A O 1
ATOM 3760 N N . VAL A 1 477 ? -30.242 2.609 31.512 1.00 94.69 477 VAL A N 1
ATOM 3761 C CA . VAL A 1 477 ? -31.408 2.715 30.614 1.00 94.69 477 VAL A CA 1
ATOM 3762 C C . VAL A 1 477 ? -32.304 1.483 30.669 1.00 94.69 477 VAL A C 1
ATOM 3764 O O . VAL A 1 477 ? -33.518 1.641 30.546 1.00 94.69 477 VAL A O 1
ATOM 3767 N N . ASP A 1 478 ? -31.773 0.275 30.862 1.00 92.44 478 ASP A N 1
ATOM 3768 C CA . ASP A 1 478 ? -32.609 -0.931 30.904 1.00 92.44 478 ASP A CA 1
ATOM 3769 C C . ASP A 1 478 ? -33.609 -0.942 32.081 1.00 92.44 478 ASP A C 1
ATOM 3771 O O . ASP A 1 478 ? -34.787 -1.201 31.822 1.00 92.44 478 ASP A O 1
ATOM 3775 N N . PRO A 1 479 ? -33.257 -0.526 33.318 1.00 95.31 479 PRO A N 1
ATOM 3776 C CA . PRO A 1 479 ? -34.241 -0.349 34.391 1.00 95.31 479 PRO A CA 1
ATOM 3777 C C . PRO A 1 479 ? -35.344 0.660 34.038 1.00 95.31 479 PRO A C 1
ATOM 3779 O O . PRO A 1 479 ? -36.515 0.429 34.329 1.00 95.31 479 PRO A O 1
ATOM 3782 N N . ILE A 1 480 ? -35.000 1.764 33.361 1.00 94.31 480 ILE A N 1
ATOM 3783 C CA . ILE A 1 480 ? -35.978 2.766 32.899 1.00 94.31 480 ILE A CA 1
ATOM 3784 C C . ILE A 1 480 ? -36.882 2.173 31.809 1.00 94.31 480 ILE A C 1
ATOM 3786 O O . ILE A 1 480 ? -38.085 2.429 31.788 1.00 94.31 480 ILE A O 1
ATOM 3790 N N . ARG A 1 481 ? -36.319 1.364 30.907 1.00 93.94 481 ARG A N 1
ATOM 3791 C CA . ARG A 1 481 ? -37.048 0.683 29.832 1.00 93.94 481 ARG A CA 1
ATOM 3792 C C . ARG A 1 481 ? -38.021 -0.364 30.379 1.00 93.94 481 ARG A C 1
ATOM 3794 O O . ARG A 1 481 ? -39.089 -0.533 29.799 1.00 93.94 481 ARG A O 1
ATOM 3801 N N . ASP A 1 482 ? -37.688 -1.029 31.481 1.00 95.06 482 ASP A N 1
ATOM 3802 C CA . ASP A 1 482 ? -38.595 -1.963 32.152 1.00 95.06 482 ASP A CA 1
ATOM 3803 C C . ASP A 1 482 ? -39.692 -1.238 32.950 1.00 95.06 482 ASP A C 1
ATOM 3805 O O . ASP A 1 482 ? -40.859 -1.601 32.813 1.00 95.06 482 ASP A O 1
ATOM 3809 N N . ILE A 1 483 ? -39.372 -0.138 33.647 1.00 96.88 483 ILE A N 1
ATOM 3810 C CA . ILE A 1 483 ? -40.378 0.748 34.269 1.00 96.88 483 ILE A CA 1
ATOM 3811 C C . ILE A 1 483 ? -41.367 1.287 33.220 1.00 96.88 483 ILE A C 1
ATOM 3813 O O . ILE A 1 483 ? -42.570 1.337 33.466 1.00 96.88 483 ILE A O 1
ATOM 3817 N N . LEU A 1 484 ? -40.893 1.664 32.027 1.00 95.94 484 LEU A N 1
ATOM 3818 C CA . LEU A 1 484 ? -41.766 2.129 30.943 1.00 95.94 484 LEU A CA 1
ATOM 3819 C C . LEU A 1 484 ? -42.742 1.044 30.461 1.00 95.94 484 LEU A C 1
ATOM 3821 O O . LEU A 1 484 ? -43.903 1.364 30.218 1.00 95.94 484 LEU A O 1
ATOM 3825 N N . LYS A 1 485 ? -42.314 -0.224 30.375 1.00 96.75 485 LYS A N 1
ATOM 3826 C CA . LYS A 1 485 ? -43.214 -1.349 30.052 1.00 96.75 485 LYS A CA 1
ATOM 3827 C C . LYS A 1 485 ? -44.243 -1.588 31.156 1.00 96.75 485 LYS A C 1
ATOM 3829 O O . LYS A 1 485 ? -45.390 -1.893 30.854 1.00 96.75 485 LYS A O 1
ATOM 3834 N N . GLU A 1 486 ? -43.846 -1.467 32.423 1.00 97.56 486 GLU A N 1
ATOM 3835 C CA . GLU A 1 486 ? -44.760 -1.620 33.561 1.00 97.56 486 GLU A CA 1
ATOM 3836 C C . GLU A 1 486 ? -45.847 -0.532 33.541 1.00 97.56 486 GLU A C 1
ATOM 3838 O O . GLU A 1 486 ? -47.032 -0.848 33.618 1.00 97.56 486 GLU A O 1
ATOM 3843 N N . ILE A 1 487 ? -45.465 0.727 33.289 1.00 97.12 487 ILE A N 1
ATOM 3844 C CA . ILE A 1 487 ? -46.401 1.848 33.099 1.00 97.12 487 ILE A CA 1
ATOM 3845 C C . ILE A 1 487 ? -47.323 1.620 31.888 1.00 97.12 487 ILE A C 1
ATOM 3847 O O . ILE A 1 487 ? -48.516 1.910 31.965 1.00 97.12 487 ILE A O 1
ATOM 3851 N N . GLU A 1 488 ? -46.808 1.099 30.771 1.00 97.56 488 GLU A N 1
ATOM 3852 C CA . GLU A 1 488 ? -47.610 0.785 29.578 1.00 97.56 488 GLU A CA 1
ATOM 3853 C C . GLU A 1 488 ? -48.643 -0.325 29.862 1.00 97.56 488 GLU A C 1
ATOM 3855 O O . GLU A 1 488 ? -49.800 -0.222 29.449 1.00 97.56 488 GLU A O 1
ATOM 3860 N N . ILE A 1 489 ? -48.272 -1.349 30.640 1.00 97.50 489 ILE A N 1
ATOM 3861 C CA . ILE A 1 489 ? -49.199 -2.388 31.114 1.00 97.50 489 ILE A CA 1
ATOM 3862 C C . ILE A 1 489 ? -50.266 -1.785 32.039 1.00 97.50 489 ILE A C 1
ATOM 3864 O O . ILE A 1 489 ? -51.452 -2.045 31.832 1.00 97.50 489 ILE A O 1
ATOM 3868 N N . GLU A 1 490 ? -49.886 -0.954 33.017 1.00 97.69 490 GLU A N 1
ATOM 3869 C CA . GLU A 1 490 ? -50.848 -0.292 33.910 1.00 97.69 490 GLU A CA 1
ATOM 3870 C C . GLU A 1 490 ? -51.826 0.615 33.151 1.00 97.69 490 GLU A C 1
ATOM 3872 O O . GLU A 1 490 ? -53.018 0.612 33.462 1.00 97.69 490 GLU A O 1
ATOM 3877 N N . GLN A 1 491 ? -51.361 1.358 32.139 1.00 97.62 491 GLN A N 1
ATOM 3878 C CA . GLN A 1 491 ? -52.219 2.215 31.312 1.00 97.62 491 GLN A CA 1
ATOM 3879 C C . GLN A 1 491 ? -53.259 1.412 30.527 1.00 97.62 491 GLN A C 1
ATOM 3881 O O . GLN A 1 491 ? -54.430 1.794 30.519 1.00 97.62 491 GLN A O 1
ATOM 3886 N N . ASN A 1 492 ? -52.867 0.286 29.924 1.00 97.12 492 ASN A N 1
ATOM 3887 C CA . ASN A 1 492 ? -53.800 -0.598 29.221 1.00 97.12 492 ASN A CA 1
ATOM 3888 C C . ASN A 1 492 ? -54.846 -1.189 30.183 1.00 97.12 492 ASN A C 1
ATOM 3890 O O . ASN A 1 492 ? -56.043 -1.151 29.906 1.00 97.12 492 ASN A O 1
ATOM 3894 N N . LEU A 1 493 ? -54.417 -1.638 31.365 1.00 97.38 493 LEU A N 1
ATOM 3895 C CA . LEU A 1 493 ? -55.296 -2.213 32.391 1.00 97.38 493 LEU A CA 1
ATOM 3896 C C . LEU A 1 493 ? -56.239 -1.157 33.009 1.00 97.38 493 LEU A C 1
ATOM 3898 O O . LEU A 1 493 ? -57.356 -1.465 33.426 1.00 97.38 493 LEU A O 1
ATOM 3902 N N . LEU A 1 494 ? -55.825 0.113 33.046 1.00 97.75 494 LEU A N 1
ATOM 3903 C CA . LEU A 1 494 ? -56.691 1.250 33.374 1.00 97.75 494 LEU A CA 1
ATOM 3904 C C . LEU A 1 494 ? -57.712 1.538 32.268 1.00 97.75 494 LEU A C 1
ATOM 3906 O O . LEU A 1 494 ? -58.872 1.782 32.597 1.00 97.75 494 LEU A O 1
ATOM 3910 N N . ALA A 1 495 ? -57.316 1.480 30.994 1.00 97.25 495 ALA A N 1
ATOM 3911 C CA . ALA A 1 495 ? -58.220 1.680 29.861 1.00 97.25 495 ALA A CA 1
ATOM 3912 C C . ALA A 1 495 ? -59.341 0.624 29.837 1.00 97.25 495 ALA A C 1
ATOM 3914 O O . ALA A 1 495 ? -60.512 0.997 29.817 1.00 97.25 495 ALA A O 1
ATOM 3915 N N . GLU A 1 496 ? -59.004 -0.664 29.981 1.00 97.50 496 GLU A N 1
ATOM 3916 C CA . GLU A 1 496 ? -59.982 -1.762 30.093 1.00 97.50 496 GLU A CA 1
ATOM 3917 C C . GLU A 1 496 ? -60.974 -1.547 31.253 1.00 97.50 496 GLU A C 1
ATOM 3919 O O . GLU A 1 496 ? -62.173 -1.804 31.134 1.00 97.50 496 GLU A O 1
ATOM 3924 N N . ARG A 1 497 ? -60.496 -1.038 32.398 1.00 97.56 497 ARG A N 1
ATOM 3925 C CA . ARG A 1 497 ? -61.351 -0.753 33.565 1.00 97.56 497 ARG A CA 1
ATOM 3926 C C . ARG A 1 497 ? -62.252 0.464 33.369 1.00 97.56 497 ARG A C 1
ATOM 3928 O O . ARG A 1 497 ? -63.313 0.507 33.988 1.00 97.56 497 ARG A O 1
ATOM 3935 N N . VAL A 1 498 ? -61.842 1.441 32.559 1.00 97.50 498 VAL A N 1
ATOM 3936 C CA . VAL A 1 498 ? -62.688 2.579 32.170 1.00 97.50 498 VAL A CA 1
ATOM 3937 C C . VAL A 1 498 ? -63.769 2.112 31.198 1.00 97.50 498 VAL A C 1
ATOM 3939 O O . VAL A 1 498 ? -64.937 2.370 31.461 1.00 97.50 498 VAL A O 1
ATOM 3942 N N . GLU A 1 499 ? -63.413 1.348 30.164 1.00 97.12 499 GLU A N 1
ATOM 3943 C CA . GLU A 1 499 ? -64.364 0.790 29.191 1.00 97.12 499 GLU A CA 1
ATOM 3944 C C . GLU A 1 499 ? -65.444 -0.064 29.882 1.00 97.12 499 GLU A C 1
ATOM 3946 O O . GLU A 1 499 ? -66.637 0.181 29.710 1.00 97.12 499 GLU A O 1
ATOM 3951 N N . ALA A 1 500 ? -65.052 -0.965 30.791 1.00 96.25 500 ALA A N 1
ATOM 3952 C CA . ALA A 1 500 ? -65.994 -1.767 31.578 1.00 96.25 500 ALA A CA 1
ATOM 3953 C C . ALA A 1 500 ? -66.903 -0.937 32.516 1.00 96.25 500 ALA A C 1
ATOM 3955 O O . ALA A 1 500 ? -68.024 -1.350 32.824 1.00 96.25 500 ALA A O 1
ATOM 3956 N N . LEU A 1 501 ? -66.443 0.227 32.995 1.00 97.00 501 LEU A N 1
ATOM 3957 C CA . LEU A 1 501 ? -67.272 1.159 33.772 1.00 97.00 501 LEU A CA 1
ATOM 3958 C C . LEU A 1 501 ? -68.236 1.947 32.878 1.00 97.00 501 LEU A C 1
ATOM 3960 O O . LEU A 1 501 ? -69.364 2.202 33.295 1.00 97.00 501 LEU A O 1
ATOM 3964 N N . GLU A 1 502 ? -67.816 2.316 31.668 1.00 96.25 502 GLU A N 1
ATOM 3965 C CA . GLU A 1 502 ? -68.666 2.981 30.678 1.00 96.25 502 GLU A CA 1
ATOM 3966 C C . GLU A 1 502 ? -69.776 2.046 30.176 1.00 96.25 502 GLU A C 1
ATOM 3968 O O . GLU A 1 502 ? -70.932 2.468 30.129 1.00 96.25 502 GLU A O 1
ATOM 3973 N N . GLU A 1 503 ? -69.477 0.769 29.906 1.00 95.44 503 GLU A N 1
ATOM 3974 C CA . GLU A 1 503 ? -70.490 -0.254 29.603 1.00 95.44 503 GLU A CA 1
ATOM 3975 C C . GLU A 1 503 ? -71.497 -0.421 30.753 1.00 95.44 503 GLU A C 1
ATOM 3977 O O . GLU A 1 503 ? -72.707 -0.422 30.527 1.00 95.44 503 GLU A O 1
ATOM 3982 N N . ALA A 1 504 ? -71.019 -0.496 32.001 1.00 95.00 504 ALA A N 1
ATOM 3983 C CA . ALA A 1 504 ? -71.872 -0.653 33.183 1.00 95.00 504 ALA A CA 1
ATOM 3984 C C . ALA A 1 504 ? -72.752 0.575 33.504 1.00 95.00 504 ALA A C 1
ATOM 3986 O O . ALA A 1 504 ? -73.660 0.473 34.333 1.00 95.00 504 ALA A O 1
ATOM 3987 N N . LEU A 1 505 ? -72.484 1.729 32.882 1.00 94.06 505 LEU A N 1
ATOM 3988 C CA . LEU A 1 505 ? -73.242 2.973 33.045 1.00 94.06 505 LEU A CA 1
ATOM 3989 C C . LEU A 1 505 ? -74.248 3.237 31.911 1.00 94.06 505 LEU A C 1
ATOM 3991 O O . LEU A 1 505 ? -74.979 4.229 31.991 1.00 94.06 505 LEU A O 1
ATOM 3995 N N . GLN A 1 506 ? -74.327 2.383 30.882 1.00 85.31 506 GLN A N 1
ATOM 3996 C CA . GLN A 1 506 ? -75.362 2.505 29.851 1.00 85.31 506 GLN A CA 1
ATOM 3997 C C . GLN A 1 506 ? -76.733 2.025 30.390 1.00 85.31 506 GLN A C 1
ATOM 3999 O O . GLN A 1 506 ? -76.817 0.907 30.903 1.00 85.31 506 GLN A O 1
ATOM 4004 N N . PRO A 1 507 ? -77.790 2.866 30.328 1.00 67.31 507 PRO A N 1
ATOM 4005 C CA . PRO A 1 507 ? -79.088 2.613 30.972 1.00 67.31 507 PRO A CA 1
ATOM 4006 C C . PRO A 1 507 ? -80.069 1.743 30.167 1.00 67.31 507 PRO A C 1
ATOM 4008 O O . PRO A 1 507 ? -80.022 1.780 28.916 1.00 67.31 507 PRO A O 1
#